Protein AF-A0A7W0FXS0-F1 (afdb_monomer)

Structure (mmCIF, N/CA/C/O backbone):
data_AF-A0A7W0FXS0-F1
#
_entry.id   AF-A0A7W0FXS0-F1
#
loop_
_atom_site.group_PDB
_atom_site.id
_atom_site.type_symbol
_atom_site.label_atom_id
_atom_site.label_alt_id
_atom_site.label_comp_id
_atom_site.label_asym_id
_atom_site.label_entity_id
_atom_site.label_seq_id
_atom_site.pdbx_PDB_ins_code
_atom_site.Cartn_x
_atom_site.Cartn_y
_atom_site.Cartn_z
_atom_site.occupancy
_atom_site.B_iso_or_equiv
_atom_site.auth_seq_id
_atom_site.auth_comp_id
_atom_site.auth_asym_id
_atom_site.auth_atom_id
_atom_site.pdbx_PDB_model_num
ATOM 1 N N . MET A 1 1 ? 12.853 -25.770 -36.220 1.00 36.28 1 MET A N 1
ATOM 2 C CA . MET A 1 1 ? 12.639 -24.362 -36.612 1.00 36.28 1 MET A CA 1
ATOM 3 C C . MET A 1 1 ? 11.980 -23.671 -35.438 1.00 36.28 1 MET A C 1
ATOM 5 O O . MET A 1 1 ? 10.947 -24.150 -34.995 1.00 36.28 1 MET A O 1
ATOM 9 N N . ILE A 1 2 ? 12.615 -22.643 -34.875 1.00 35.53 2 ILE A N 1
ATOM 10 C CA . ILE A 1 2 ? 12.006 -21.820 -33.825 1.00 35.53 2 ILE A CA 1
ATOM 11 C C . ILE A 1 2 ? 10.970 -20.951 -34.541 1.00 35.53 2 ILE A C 1
ATOM 13 O O . ILE A 1 2 ? 11.347 -20.093 -35.333 1.00 35.53 2 ILE A O 1
ATOM 17 N N . THR A 1 3 ? 9.682 -21.226 -34.352 1.00 53.56 3 THR A N 1
ATOM 18 C CA . THR A 1 3 ? 8.613 -20.339 -34.828 1.00 53.56 3 THR A CA 1
ATOM 19 C C . THR A 1 3 ? 8.740 -19.016 -34.085 1.00 53.56 3 THR A C 1
ATOM 21 O O . THR A 1 3 ? 8.735 -19.018 -32.853 1.00 53.56 3 THR A O 1
ATOM 24 N N . SER A 1 4 ? 8.900 -17.907 -34.811 1.00 59.66 4 SER A N 1
ATOM 25 C CA . SER A 1 4 ? 8.996 -16.582 -34.189 1.00 59.66 4 SER A CA 1
ATOM 26 C C . SER A 1 4 ? 7.765 -16.312 -33.322 1.00 59.66 4 SER A C 1
ATOM 28 O O . SER A 1 4 ? 6.637 -16.534 -33.757 1.00 59.66 4 SER A O 1
ATOM 30 N N . THR A 1 5 ? 7.977 -15.826 -32.099 1.00 75.12 5 THR A N 1
ATOM 31 C CA . THR A 1 5 ? 6.914 -15.493 -31.136 1.00 75.12 5 THR A CA 1
ATOM 32 C C . THR A 1 5 ? 6.602 -13.998 -31.087 1.00 75.12 5 THR A C 1
ATOM 34 O O . THR A 1 5 ? 5.841 -13.567 -30.221 1.00 75.12 5 THR A O 1
ATOM 37 N N . GLN A 1 6 ? 7.179 -13.205 -31.998 1.00 87.38 6 GLN A N 1
ATOM 38 C CA . GLN A 1 6 ? 6.963 -11.763 -32.073 1.00 87.38 6 GLN A CA 1
ATOM 39 C C . GLN A 1 6 ? 7.034 -11.221 -33.506 1.00 87.38 6 GLN A C 1
ATOM 41 O O . GLN A 1 6 ? 7.733 -11.775 -34.356 1.00 87.38 6 GLN A O 1
ATOM 46 N N . PHE A 1 7 ? 6.330 -10.116 -33.751 1.00 94.06 7 PHE A N 1
ATOM 47 C CA . PHE A 1 7 ? 6.439 -9.285 -34.954 1.00 94.06 7 PHE A CA 1
ATOM 48 C C . PHE A 1 7 ? 5.925 -7.872 -34.662 1.00 94.06 7 PHE A C 1
ATOM 50 O O . PHE A 1 7 ? 5.322 -7.627 -33.618 1.00 94.06 7 PHE A O 1
ATOM 57 N N . TYR A 1 8 ? 6.152 -6.933 -35.574 1.00 95.56 8 TYR A N 1
ATOM 58 C CA . TYR A 1 8 ? 5.750 -5.541 -35.406 1.00 95.56 8 TYR A CA 1
ATOM 59 C C . TYR A 1 8 ? 4.684 -5.144 -36.422 1.00 95.56 8 TYR A C 1
ATOM 61 O O . TYR A 1 8 ? 4.646 -5.654 -37.536 1.00 95.56 8 TYR A O 1
ATOM 69 N N . PHE A 1 9 ? 3.827 -4.204 -36.049 1.00 96.75 9 PHE A N 1
ATOM 70 C CA . PHE A 1 9 ? 2.765 -3.647 -36.869 1.00 96.75 9 PHE A CA 1
ATOM 71 C C . PHE A 1 9 ? 2.770 -2.126 -36.754 1.00 96.75 9 PHE A C 1
ATOM 73 O O . PHE A 1 9 ? 2.956 -1.578 -35.671 1.00 96.75 9 PHE A O 1
ATOM 80 N N . MET A 1 10 ? 2.503 -1.435 -37.853 1.00 95.69 10 MET A N 1
ATOM 81 C CA . MET A 1 10 ? 2.296 0.002 -37.871 1.00 95.69 10 MET A CA 1
ATOM 82 C C . MET A 1 10 ? 1.158 0.351 -38.827 1.00 95.69 10 MET A C 1
ATOM 84 O O . MET A 1 10 ? 1.152 -0.035 -39.999 1.00 95.69 10 MET A O 1
ATOM 88 N N . ARG A 1 11 ? 0.199 1.138 -38.341 1.00 95.12 11 ARG A N 1
ATOM 89 C CA . ARG A 1 11 ? -0.821 1.740 -39.201 1.00 95.12 11 ARG A CA 1
ATOM 90 C C . ARG A 1 11 ? -0.200 2.882 -40.007 1.00 95.12 11 ARG A C 1
ATOM 92 O O . ARG A 1 11 ? 0.583 3.657 -39.464 1.00 95.12 11 ARG A O 1
ATOM 99 N N . HIS A 1 12 ? -0.578 3.027 -41.275 1.00 96.56 12 HIS A N 1
ATOM 100 C CA . HIS A 1 12 ? -0.152 4.159 -42.110 1.00 96.56 12 HIS A CA 1
ATOM 101 C C . HIS A 1 12 ? -0.458 5.536 -41.478 1.00 96.56 12 HIS A C 1
ATOM 103 O O . HIS A 1 12 ? -1.319 5.650 -40.605 1.00 96.56 12 HIS A O 1
ATOM 109 N N . GLY A 1 13 ? 0.203 6.596 -41.951 1.00 92.62 13 GLY A N 1
ATOM 110 C CA . GLY A 1 13 ? -0.056 7.989 -41.554 1.00 92.62 13 GLY A CA 1
ATOM 111 C C . GLY A 1 13 ? -1.433 8.507 -41.991 1.00 92.62 13 GLY A C 1
ATOM 112 O O . GLY A 1 13 ? -2.102 7.891 -42.816 1.00 92.62 13 GLY A O 1
ATOM 113 N N . VAL A 1 14 ? -1.876 9.655 -41.477 1.00 93.00 14 VAL A N 1
ATOM 114 C CA . VAL A 1 14 ? -3.147 10.278 -41.902 1.00 93.00 14 VAL A CA 1
ATOM 115 C C . VAL A 1 14 ? -3.170 10.519 -43.422 1.00 93.00 14 VAL A C 1
ATOM 117 O O . VAL A 1 14 ? -2.288 11.191 -43.963 1.00 93.00 14 VAL A O 1
ATOM 120 N N . ALA A 1 15 ? -4.201 10.009 -44.098 1.00 95.12 15 ALA A N 1
ATOM 121 C CA . ALA A 1 15 ? -4.379 10.080 -45.548 1.00 95.12 15 ALA A CA 1
ATOM 122 C C . ALA A 1 15 ? -5.535 11.006 -45.955 1.00 95.12 15 ALA A C 1
ATOM 124 O O . ALA A 1 15 ? -6.344 11.390 -45.112 1.00 95.12 15 ALA A O 1
ATOM 125 N N . THR A 1 16 ? -5.586 11.377 -47.235 1.00 92.06 16 THR A N 1
ATOM 126 C CA . THR A 1 16 ? -6.646 12.220 -47.822 1.00 92.06 16 THR A CA 1
ATOM 127 C C . THR A 1 16 ? -8.012 11.538 -47.829 1.00 92.06 16 THR A C 1
ATOM 129 O O . THR A 1 16 ? -9.034 12.219 -47.788 1.00 92.06 16 THR A O 1
ATOM 132 N N . GLY A 1 17 ? -8.023 10.206 -47.821 1.00 89.25 17 GLY A N 1
ATOM 133 C CA . GLY A 1 17 ? -9.219 9.376 -47.793 1.00 89.25 17 GLY A CA 1
ATOM 134 C C . GLY A 1 17 ? -8.883 7.896 -47.582 1.00 89.25 17 GLY A C 1
ATOM 135 O O . GLY A 1 17 ? -7.822 7.554 -47.045 1.00 89.25 17 GLY A O 1
ATOM 136 N N . ASN A 1 18 ? -9.811 7.017 -47.970 1.00 85.00 18 ASN A N 1
ATOM 137 C CA . ASN A 1 18 ? -9.710 5.569 -47.776 1.00 85.00 18 ASN A CA 1
ATOM 138 C C . ASN A 1 18 ? -9.523 4.768 -49.077 1.00 85.00 18 ASN A C 1
ATOM 140 O O . ASN A 1 18 ? -9.251 3.566 -48.986 1.00 85.00 18 ASN A O 1
ATOM 144 N N . GLU A 1 19 ? -9.597 5.403 -50.248 1.00 92.19 19 GLU A N 1
ATOM 145 C CA . GLU A 1 19 ? -9.435 4.752 -51.552 1.00 92.19 19 GLU A CA 1
ATOM 146 C C . GLU A 1 19 ? -8.006 4.218 -51.738 1.00 92.19 19 GLU A C 1
ATOM 148 O O . GLU A 1 19 ? -7.064 4.748 -51.137 1.00 92.19 19 GLU A O 1
ATOM 153 N N . PRO A 1 20 ? -7.782 3.177 -52.561 1.00 93.88 20 PRO A N 1
ATOM 154 C CA . PRO A 1 20 ? -6.448 2.603 -52.774 1.00 93.88 20 PRO A CA 1
ATOM 155 C C . PRO A 1 20 ? -5.390 3.629 -53.208 1.00 93.88 20 PRO A C 1
ATOM 157 O O . PRO A 1 20 ? -4.214 3.504 -52.852 1.00 93.88 20 PRO A O 1
ATOM 160 N N . THR A 1 21 ? -5.821 4.651 -53.952 1.00 96.00 21 THR A N 1
ATOM 161 C CA . THR A 1 21 ? -4.982 5.723 -54.500 1.00 96.00 21 THR A CA 1
ATOM 162 C C . THR A 1 21 ? -4.829 6.929 -53.575 1.00 96.00 21 THR A C 1
ATOM 164 O O . THR A 1 21 ? -4.086 7.846 -53.912 1.00 96.00 21 THR A O 1
ATOM 167 N N . ASP A 1 22 ? -5.517 6.963 -52.431 1.00 96.06 22 ASP A N 1
ATOM 168 C CA . ASP A 1 22 ? -5.409 8.090 -51.507 1.00 96.06 22 ASP A CA 1
ATOM 169 C C . ASP A 1 22 ? -4.019 8.161 -50.873 1.00 96.06 22 ASP A C 1
ATOM 171 O O . ASP A 1 22 ? -3.484 7.180 -50.336 1.00 96.06 22 ASP A O 1
ATOM 175 N N . GLU A 1 23 ? -3.448 9.360 -50.918 1.00 97.62 23 GLU A N 1
ATOM 176 C CA . GLU A 1 23 ? -2.105 9.643 -50.437 1.00 97.62 23 GLU A CA 1
ATOM 177 C C . GLU A 1 23 ? -2.090 10.063 -48.967 1.00 97.62 23 GLU A C 1
ATOM 179 O O . GLU A 1 23 ? -3.098 10.458 -48.378 1.00 97.62 23 GLU A O 1
ATOM 184 N N . LEU A 1 24 ? -0.901 10.046 -48.368 1.00 96.75 24 LEU A N 1
ATOM 185 C CA . LEU A 1 24 ? -0.658 10.715 -47.100 1.00 96.75 24 LEU A CA 1
ATOM 186 C C . LEU A 1 24 ? -0.825 12.231 -47.236 1.00 96.75 24 LEU A C 1
ATOM 188 O O . LEU A 1 24 ? -0.209 12.877 -48.088 1.00 96.75 24 LEU A O 1
ATOM 192 N N . THR A 1 25 ? -1.567 12.805 -46.292 1.00 96.50 25 THR A N 1
ATOM 193 C CA . THR A 1 25 ? -1.553 14.249 -46.027 1.00 96.50 25 THR A CA 1
ATOM 194 C C . THR A 1 25 ? -0.169 14.694 -45.546 1.00 96.50 25 THR A C 1
ATOM 196 O O . THR A 1 25 ? 0.651 13.876 -45.121 1.00 96.50 25 THR A O 1
ATOM 199 N N . GLU A 1 26 ? 0.086 16.002 -45.509 1.00 91.25 26 GLU A N 1
ATOM 200 C CA . GLU A 1 26 ? 1.303 16.551 -44.893 1.00 91.25 26 GLU A CA 1
ATOM 201 C C . GLU A 1 26 ? 1.471 16.097 -43.430 1.00 91.25 26 GLU A C 1
ATOM 203 O O . GLU A 1 26 ? 2.566 15.707 -43.009 1.00 91.25 26 GLU A O 1
ATOM 208 N N . LYS A 1 27 ? 0.360 16.029 -42.681 1.00 85.94 27 LYS A N 1
ATOM 209 C CA . LYS A 1 27 ? 0.329 15.466 -41.325 1.00 85.94 27 LYS A CA 1
ATOM 210 C C . LYS A 1 27 ? 0.753 13.997 -41.320 1.00 85.94 27 LYS A C 1
ATOM 212 O O . LYS A 1 27 ? 1.573 13.613 -40.493 1.00 85.94 27 LYS A O 1
ATOM 217 N N . GLY A 1 28 ? 0.247 13.184 -42.248 1.00 89.31 28 GLY A N 1
ATOM 218 C CA . GLY A 1 28 ? 0.610 11.769 -42.370 1.00 89.31 28 GLY A CA 1
ATOM 219 C C . GLY A 1 28 ? 2.082 11.542 -42.715 1.00 89.31 28 GLY A C 1
ATOM 220 O O . GLY A 1 28 ? 2.732 10.676 -42.130 1.00 89.31 28 GLY A O 1
ATOM 221 N N . ARG A 1 29 ? 2.643 12.361 -43.612 1.00 94.88 29 ARG A N 1
ATOM 222 C CA . ARG A 1 29 ? 4.073 12.321 -43.962 1.00 94.88 29 ARG A CA 1
ATOM 223 C C . ARG A 1 29 ? 4.954 12.737 -42.784 1.00 94.88 29 ARG A C 1
ATOM 225 O O . ARG A 1 29 ? 5.981 12.103 -42.539 1.00 94.88 29 ARG A O 1
ATOM 232 N N . SER A 1 30 ? 4.530 13.748 -42.025 1.00 80.75 30 SER A N 1
ATOM 233 C CA . SER A 1 30 ? 5.197 14.173 -40.788 1.00 80.75 30 SER A CA 1
ATOM 234 C C . SER A 1 30 ? 5.152 13.083 -39.716 1.00 80.75 30 SER A C 1
ATOM 236 O O . SER A 1 30 ? 6.182 12.754 -39.137 1.00 80.75 30 SER A O 1
ATOM 238 N N . GLN A 1 31 ? 3.994 12.445 -39.510 1.00 87.12 31 GLN A N 1
ATOM 239 C CA . GLN A 1 31 ? 3.843 11.307 -38.595 1.00 87.12 31 GLN A CA 1
ATOM 240 C C . GLN A 1 31 ? 4.818 10.170 -38.930 1.00 87.12 31 GLN A C 1
ATOM 242 O O . GLN A 1 31 ? 5.521 9.686 -38.048 1.00 87.12 31 GLN A O 1
ATOM 247 N N . ALA A 1 32 ? 4.904 9.775 -40.205 1.00 89.75 32 ALA A N 1
ATOM 248 C CA . ALA A 1 32 ? 5.846 8.748 -40.650 1.00 89.75 32 ALA A CA 1
ATOM 249 C C . ALA A 1 32 ? 7.310 9.197 -40.466 1.00 89.75 32 ALA A C 1
ATOM 251 O O . ALA A 1 32 ? 8.145 8.441 -39.978 1.00 89.75 32 ALA A O 1
ATOM 252 N N . SER A 1 33 ? 7.633 10.450 -40.791 1.00 87.25 33 SER A N 1
ATOM 253 C CA . SER A 1 33 ? 9.002 10.970 -40.661 1.00 87.25 33 SER A CA 1
ATOM 254 C C . SER A 1 33 ? 9.475 11.009 -39.205 1.00 87.25 33 SER A C 1
ATOM 256 O O . SER A 1 33 ? 10.621 10.662 -38.926 1.00 87.25 33 SER A O 1
ATOM 258 N N . ASN A 1 34 ? 8.587 11.365 -38.273 1.00 81.44 34 ASN A N 1
ATOM 259 C CA . ASN A 1 34 ? 8.905 11.470 -36.848 1.00 81.44 34 ASN A CA 1
ATOM 260 C C . ASN A 1 34 ? 9.282 10.123 -36.224 1.00 81.44 34 ASN A C 1
ATOM 262 O O . ASN A 1 34 ? 10.124 10.078 -35.330 1.00 81.44 34 ASN A O 1
ATOM 266 N N . VAL A 1 35 ? 8.695 9.025 -36.708 1.00 79.56 35 VAL A N 1
ATOM 267 C CA . VAL A 1 35 ? 8.985 7.679 -36.192 1.00 79.56 35 VAL A CA 1
ATOM 268 C C . VAL A 1 35 ? 10.053 6.943 -36.995 1.00 79.56 35 VAL A C 1
ATOM 270 O O . VAL A 1 35 ? 10.617 5.984 -36.487 1.00 79.56 35 VAL A O 1
ATOM 273 N N . SER A 1 36 ? 10.382 7.403 -38.207 1.00 83.50 36 SER A N 1
ATOM 274 C CA . SER A 1 36 ? 11.361 6.784 -39.122 1.00 83.50 36 SER A CA 1
ATOM 275 C C . SER A 1 36 ? 12.670 6.431 -38.423 1.00 83.50 36 SER A C 1
ATOM 277 O O . SER A 1 36 ? 13.101 5.284 -38.381 1.00 83.50 36 SER A O 1
ATOM 279 N N . LYS A 1 37 ? 13.225 7.422 -37.735 1.00 74.94 37 LYS A N 1
ATOM 280 C CA . LYS A 1 37 ? 14.492 7.333 -37.025 1.00 74.94 37 LYS A CA 1
ATOM 281 C C . LYS A 1 37 ? 14.434 6.260 -35.912 1.00 74.94 37 LYS A C 1
ATOM 283 O O . LYS A 1 37 ? 15.420 5.570 -35.655 1.00 74.94 37 LYS A O 1
ATOM 288 N N . PHE A 1 38 ? 13.289 6.102 -35.245 1.00 76.50 38 PHE A N 1
ATOM 289 C CA . PHE A 1 38 ? 13.072 5.062 -34.233 1.00 76.50 38 PHE A CA 1
ATOM 290 C C . PHE A 1 38 ? 12.878 3.685 -34.866 1.00 76.50 38 PHE A C 1
ATOM 292 O O . PHE A 1 38 ? 13.504 2.723 -34.433 1.00 76.50 38 PHE A O 1
ATOM 299 N N . VAL A 1 39 ? 12.072 3.600 -35.924 1.00 81.12 39 VAL A N 1
ATOM 300 C CA . VAL A 1 39 ? 11.863 2.384 -36.723 1.00 81.12 39 VAL A CA 1
ATOM 301 C C . VAL A 1 39 ? 13.199 1.850 -37.254 1.00 81.12 39 VAL A C 1
ATOM 303 O O . VAL A 1 39 ? 13.432 0.646 -37.199 1.00 81.12 39 VAL A O 1
ATOM 306 N N . HIS A 1 40 ? 14.113 2.726 -37.684 1.00 84.06 40 HIS A N 1
ATOM 307 C CA . HIS A 1 40 ? 15.462 2.349 -38.119 1.00 84.06 40 HIS A CA 1
ATOM 308 C C . HIS A 1 40 ? 16.253 1.589 -37.051 1.00 84.06 40 HIS A C 1
ATOM 310 O O . HIS A 1 40 ? 17.037 0.717 -37.404 1.00 84.06 40 HIS A O 1
ATOM 316 N N . SER A 1 41 ? 16.034 1.853 -35.758 1.00 81.31 41 SER A N 1
ATOM 317 C CA . SER A 1 41 ? 16.769 1.164 -34.684 1.00 81.31 41 SER A CA 1
ATOM 318 C C . SER A 1 41 ? 16.482 -0.342 -34.596 1.00 81.31 41 SER A C 1
ATOM 320 O O . SER A 1 41 ? 17.288 -1.080 -34.031 1.00 81.31 41 SER A O 1
ATOM 322 N N . PHE A 1 42 ? 15.372 -0.812 -35.176 1.00 79.69 42 PHE A N 1
ATOM 323 C CA . PHE A 1 42 ? 14.970 -2.219 -35.129 1.00 79.69 42 PHE A CA 1
ATOM 324 C C . PHE A 1 42 ? 15.622 -3.076 -36.218 1.00 79.69 42 PHE A C 1
ATOM 326 O O . PHE A 1 42 ? 15.599 -4.295 -36.084 1.00 79.69 42 PHE A O 1
ATOM 333 N N . ASN A 1 43 ? 16.199 -2.466 -37.265 1.00 87.31 43 ASN A N 1
ATOM 334 C CA . ASN A 1 43 ? 16.833 -3.163 -38.393 1.00 87.31 43 ASN A CA 1
ATOM 335 C C . ASN A 1 43 ? 15.963 -4.314 -38.950 1.00 87.31 43 ASN A C 1
ATOM 337 O O . ASN A 1 43 ? 16.364 -5.476 -38.929 1.00 87.31 43 ASN A O 1
ATOM 341 N N . PHE A 1 44 ? 14.738 -4.001 -39.392 1.00 91.69 44 PHE A N 1
ATOM 342 C CA . PHE A 1 44 ? 13.793 -4.997 -39.915 1.00 91.69 44 PHE A CA 1
ATOM 343 C C . PHE A 1 44 ? 14.358 -5.761 -41.117 1.00 91.69 44 PHE A C 1
ATOM 345 O O . PHE A 1 44 ? 14.753 -5.157 -42.108 1.00 91.69 44 PHE A O 1
ATOM 352 N N . GLU A 1 45 ? 14.331 -7.092 -41.044 1.00 94.50 45 GLU A N 1
ATOM 353 C CA . GLU A 1 45 ? 14.812 -7.986 -42.105 1.00 94.50 45 GLU A CA 1
ATOM 354 C C . GLU A 1 45 ? 13.729 -8.234 -43.161 1.00 94.50 45 GLU A C 1
ATOM 356 O O . GLU A 1 45 ? 14.028 -8.294 -44.353 1.00 94.50 45 GLU A O 1
ATOM 361 N N . THR A 1 46 ? 12.460 -8.330 -42.745 1.00 97.38 46 THR A N 1
ATOM 362 C CA . THR A 1 46 ? 11.313 -8.496 -43.655 1.00 97.38 46 THR A CA 1
ATOM 363 C C . THR A 1 46 ? 10.216 -7.489 -43.336 1.00 97.38 46 THR A C 1
ATOM 365 O O . THR A 1 46 ? 9.893 -7.246 -42.172 1.00 97.38 46 THR A O 1
ATOM 368 N N . VAL A 1 47 ? 9.599 -6.921 -44.371 1.00 98.25 47 VAL A N 1
ATOM 369 C CA . VAL A 1 47 ? 8.526 -5.935 -44.238 1.00 98.25 47 VAL A CA 1
ATOM 370 C C . VAL A 1 47 ? 7.349 -6.332 -45.113 1.00 98.25 47 VAL A C 1
ATOM 372 O O . VAL A 1 47 ? 7.439 -6.281 -46.338 1.00 98.25 47 VAL A O 1
ATOM 375 N N . PHE A 1 48 ? 6.232 -6.679 -44.480 1.00 98.62 48 PHE A N 1
ATOM 376 C CA . PHE A 1 48 ? 4.957 -6.905 -45.149 1.00 98.62 48 PHE A CA 1
ATOM 377 C C . PHE A 1 48 ? 4.182 -5.592 -45.252 1.00 98.62 48 PHE A C 1
ATOM 379 O O . PHE A 1 48 ? 4.121 -4.822 -44.292 1.00 98.62 48 PHE A O 1
ATOM 386 N N . SER A 1 49 ? 3.568 -5.302 -46.397 1.00 98.50 49 SER A N 1
ATOM 387 C CA . SER A 1 49 ? 2.802 -4.060 -46.553 1.00 98.50 49 SER A CA 1
ATOM 388 C C . SER A 1 49 ? 1.581 -4.194 -47.455 1.00 98.50 49 SER A C 1
ATOM 390 O O . SER A 1 49 ? 1.576 -4.968 -48.410 1.00 98.50 49 SER A O 1
ATOM 392 N N . SER A 1 50 ? 0.548 -3.408 -47.148 1.00 98.31 50 SER A N 1
ATOM 393 C CA . SER A 1 50 ? -0.617 -3.229 -48.024 1.00 98.31 50 SER A CA 1
ATOM 394 C C . SER A 1 50 ? -0.223 -2.500 -49.313 1.00 98.31 50 SER A C 1
ATOM 396 O O . SER A 1 50 ? 0.542 -1.537 -49.227 1.00 98.31 50 SER A O 1
ATOM 398 N N . PRO A 1 51 ? -0.768 -2.862 -50.490 1.00 97.75 51 PRO A N 1
ATOM 399 C CA . PRO A 1 51 ? -0.471 -2.190 -51.758 1.00 97.75 51 PRO A CA 1
ATOM 400 C C . PRO A 1 51 ? -1.002 -0.750 -51.839 1.00 97.75 51 PRO A C 1
ATOM 402 O O . PRO A 1 51 ? -0.627 -0.016 -52.749 1.00 97.75 51 PRO A O 1
ATOM 405 N N . TYR A 1 52 ? -1.871 -0.320 -50.918 1.00 98.00 52 TYR A N 1
ATOM 406 C CA . TYR A 1 52 ? -2.469 1.016 -50.961 1.00 98.00 52 TYR A CA 1
ATOM 407 C C . TYR A 1 52 ? -1.417 2.119 -50.790 1.00 98.00 52 TYR A C 1
ATOM 409 O O . TYR A 1 52 ? -0.518 2.015 -49.947 1.00 98.00 52 TYR A O 1
ATOM 417 N N . ILE A 1 53 ? -1.575 3.219 -51.537 1.00 97.69 53 ILE A N 1
ATOM 418 C CA . ILE A 1 53 ? -0.550 4.269 -51.662 1.00 97.69 53 ILE A CA 1
ATOM 419 C C . ILE A 1 53 ? -0.136 4.823 -50.297 1.00 97.69 53 ILE A C 1
ATOM 421 O O . ILE A 1 53 ? 1.053 4.900 -50.002 1.00 97.69 53 ILE A O 1
ATOM 425 N N . ARG A 1 54 ? -1.084 5.139 -49.411 1.00 97.88 54 ARG A N 1
ATOM 426 C CA . ARG A 1 54 ? -0.784 5.618 -48.049 1.00 97.88 54 ARG A CA 1
ATOM 427 C C . ARG A 1 54 ? 0.067 4.663 -47.200 1.00 97.88 54 ARG A C 1
ATOM 429 O O . ARG A 1 54 ? 0.891 5.127 -46.408 1.00 97.88 54 ARG A O 1
ATOM 436 N N . ALA A 1 55 ? -0.107 3.347 -47.346 1.00 98.00 55 ALA A N 1
ATOM 437 C CA . ALA A 1 55 ? 0.694 2.355 -46.628 1.00 98.00 55 ALA A CA 1
ATOM 438 C C . ALA A 1 55 ? 2.110 2.276 -47.211 1.00 98.00 55 ALA A C 1
ATOM 440 O O . ALA A 1 55 ? 3.078 2.330 -46.451 1.00 98.00 55 ALA A O 1
ATOM 441 N N . GLN A 1 56 ? 2.228 2.271 -48.544 1.00 98.50 56 GLN A N 1
ATOM 442 C CA . GLN A 1 56 ? 3.516 2.317 -49.241 1.00 98.50 56 GLN A CA 1
ATOM 443 C C . GLN A 1 56 ? 4.292 3.600 -48.915 1.00 98.50 56 GLN A C 1
ATOM 445 O O . GLN A 1 56 ? 5.424 3.530 -48.453 1.00 98.50 56 GLN A O 1
ATOM 450 N N . GLN A 1 57 ? 3.656 4.770 -49.006 1.00 98.12 57 GLN A N 1
ATOM 451 C CA . GLN A 1 57 ? 4.276 6.050 -48.657 1.00 98.12 57 GLN A CA 1
ATOM 452 C C . GLN A 1 57 ? 4.726 6.098 -47.191 1.00 98.12 57 GLN A C 1
ATOM 454 O O . GLN A 1 57 ? 5.787 6.644 -46.897 1.00 98.12 57 GLN A O 1
ATOM 459 N N . SER A 1 58 ? 3.952 5.519 -46.264 1.00 97.81 58 SER A N 1
ATOM 460 C CA . SER A 1 58 ? 4.363 5.441 -44.855 1.00 97.81 58 SER A CA 1
ATOM 461 C C . SER A 1 58 ? 5.614 4.580 -44.712 1.00 97.81 58 SER A C 1
ATOM 463 O O . SER A 1 58 ? 6.601 5.051 -44.152 1.00 97.81 58 SER A O 1
ATOM 465 N N . LYS A 1 59 ? 5.589 3.361 -45.272 1.00 98.06 59 LYS A N 1
ATOM 466 C CA . LYS A 1 59 ? 6.701 2.399 -45.294 1.00 98.06 59 LYS A CA 1
ATOM 467 C C . LYS A 1 59 ? 7.976 3.013 -45.881 1.00 98.06 59 LYS A C 1
ATOM 469 O O . LYS A 1 59 ? 9.035 2.934 -45.266 1.00 98.06 59 LYS A O 1
ATOM 474 N N . ASP A 1 60 ? 7.872 3.679 -47.025 1.00 97.38 60 ASP A N 1
ATOM 475 C CA . ASP A 1 60 ? 9.018 4.269 -47.721 1.00 97.38 60 ASP A CA 1
ATOM 476 C C . ASP A 1 60 ? 9.650 5.419 -46.925 1.00 97.38 60 ASP A C 1
ATOM 478 O O . ASP A 1 60 ? 10.865 5.619 -46.963 1.00 97.38 60 ASP A O 1
ATOM 482 N N . ILE A 1 61 ? 8.845 6.174 -46.169 1.00 96.38 61 ILE A N 1
ATOM 483 C CA . ILE A 1 61 ? 9.344 7.215 -45.264 1.00 96.38 61 ILE A CA 1
ATOM 484 C C . ILE A 1 61 ? 10.024 6.587 -44.039 1.00 96.38 61 ILE A C 1
ATOM 486 O O . ILE A 1 61 ? 11.131 6.998 -43.675 1.00 96.38 61 ILE A O 1
ATOM 490 N N . ILE A 1 62 ? 9.394 5.599 -43.393 1.00 95.00 62 ILE A N 1
ATOM 491 C CA . ILE A 1 62 ? 9.918 5.029 -42.142 1.00 95.00 62 ILE A CA 1
ATOM 492 C C . ILE A 1 62 ? 11.139 4.129 -42.332 1.00 95.00 62 ILE A C 1
ATOM 494 O O . ILE A 1 62 ? 11.937 4.001 -41.415 1.00 95.00 62 ILE A O 1
ATOM 498 N N . LEU A 1 63 ? 11.314 3.538 -43.513 1.00 95.06 63 LEU A N 1
ATOM 499 C CA . LEU A 1 63 ? 12.413 2.618 -43.819 1.00 95.06 63 LEU A CA 1
ATOM 500 C C . LEU A 1 63 ? 13.366 3.177 -44.876 1.00 95.06 63 LEU A C 1
ATOM 502 O O . LEU A 1 63 ? 14.129 2.437 -45.499 1.00 95.06 63 LEU A O 1
ATOM 506 N N . ARG A 1 64 ? 13.343 4.498 -45.083 1.00 92.62 64 ARG A N 1
ATOM 507 C CA . ARG A 1 64 ? 14.246 5.169 -46.018 1.00 92.62 64 ARG A CA 1
ATOM 508 C C . ARG A 1 64 ? 15.696 4.782 -45.717 1.00 92.62 64 ARG A C 1
ATOM 510 O O . ARG A 1 64 ? 16.137 4.901 -44.577 1.00 92.62 64 ARG A O 1
ATOM 517 N N . ASN A 1 65 ? 16.430 4.368 -46.748 1.00 88.69 65 ASN A N 1
ATOM 518 C CA . ASN A 1 65 ? 17.836 3.949 -46.676 1.00 88.69 65 ASN A CA 1
ATOM 519 C C . ASN A 1 65 ? 18.112 2.707 -45.801 1.00 88.69 65 ASN A C 1
ATOM 521 O O . ASN A 1 65 ? 19.246 2.521 -45.367 1.00 88.69 65 ASN A O 1
ATOM 525 N N . GLN A 1 66 ? 17.111 1.862 -45.537 1.00 87.06 66 GLN A N 1
ATOM 526 C CA . GLN A 1 66 ? 17.307 0.540 -44.935 1.00 87.06 66 GLN A CA 1
ATOM 527 C C . GLN A 1 66 ? 17.257 -0.551 -46.003 1.00 87.06 66 GLN A C 1
ATOM 529 O O . GLN A 1 66 ? 16.499 -0.444 -46.967 1.00 87.06 66 GLN A O 1
ATOM 534 N N . ASN A 1 67 ? 18.017 -1.622 -45.793 1.00 92.31 67 ASN A N 1
ATOM 535 C CA . ASN A 1 67 ? 17.901 -2.842 -46.584 1.00 92.31 67 ASN A CA 1
ATOM 536 C C . ASN A 1 67 ? 16.957 -3.803 -45.866 1.00 92.31 67 ASN A C 1
ATOM 538 O O . ASN A 1 67 ? 17.193 -4.132 -44.710 1.00 92.31 67 ASN A O 1
ATOM 542 N N . TYR A 1 68 ? 15.909 -4.243 -46.553 1.00 95.12 68 TYR A N 1
ATOM 543 C CA . TYR A 1 68 ? 14.940 -5.205 -46.038 1.00 95.12 68 TYR A CA 1
ATOM 544 C C . TYR A 1 68 ? 14.294 -5.966 -47.197 1.00 95.12 68 TYR A C 1
ATOM 546 O O . TYR A 1 68 ? 14.211 -5.467 -48.323 1.00 95.12 68 TYR A O 1
ATOM 554 N N . GLN A 1 69 ? 13.807 -7.173 -46.926 1.00 97.31 69 GLN A N 1
ATOM 555 C CA . GLN A 1 69 ? 12.969 -7.923 -47.853 1.00 97.31 69 GLN A CA 1
ATOM 556 C C . GLN A 1 69 ? 11.562 -7.308 -47.868 1.00 97.31 69 GLN A C 1
ATOM 558 O O . GLN A 1 69 ? 10.865 -7.308 -46.856 1.00 97.31 69 GLN A O 1
ATOM 563 N N . ASN A 1 70 ? 11.152 -6.746 -49.007 1.00 97.25 70 ASN A N 1
ATOM 564 C CA . ASN A 1 70 ? 9.866 -6.062 -49.158 1.00 97.25 70 ASN A CA 1
ATOM 565 C C . ASN A 1 70 ? 8.799 -7.003 -49.739 1.00 97.25 70 ASN A C 1
ATOM 567 O O . ASN A 1 70 ? 8.877 -7.382 -50.905 1.00 97.25 70 ASN A O 1
ATOM 571 N N . GLU A 1 71 ? 7.775 -7.307 -48.947 1.00 97.94 71 GLU A N 1
ATOM 572 C CA . GLU A 1 71 ? 6.678 -8.217 -49.279 1.00 97.94 71 GLU A CA 1
ATOM 573 C C . GLU A 1 71 ? 5.355 -7.438 -49.359 1.00 97.94 71 GLU A C 1
ATOM 575 O O . GLU A 1 71 ? 4.713 -7.136 -48.352 1.00 97.94 71 GLU A O 1
ATOM 580 N N . VAL A 1 72 ? 4.914 -7.077 -50.564 1.00 98.06 72 VAL A N 1
ATOM 581 C CA . VAL A 1 72 ? 3.600 -6.434 -50.749 1.00 98.06 72 VAL A CA 1
ATOM 582 C C . VAL A 1 72 ? 2.524 -7.521 -50.834 1.00 98.06 72 VAL A C 1
ATOM 584 O O . VAL A 1 72 ? 2.713 -8.518 -51.534 1.00 98.06 72 VAL A O 1
ATOM 587 N N . ARG A 1 73 ? 1.420 -7.369 -50.091 1.00 97.75 73 ARG A N 1
ATOM 588 C CA . ARG A 1 73 ? 0.333 -8.363 -50.007 1.00 97.75 73 ARG A CA 1
ATOM 589 C C . ARG A 1 73 ? -1.036 -7.712 -50.161 1.00 97.75 73 ARG A C 1
ATOM 591 O O . ARG A 1 73 ? -1.412 -6.866 -49.349 1.00 97.75 73 ARG A O 1
ATOM 598 N N . ASP A 1 74 ? -1.806 -8.173 -51.145 1.00 96.94 74 ASP A N 1
ATOM 599 C CA . ASP A 1 74 ? -3.203 -7.759 -51.345 1.00 96.94 74 ASP A CA 1
ATOM 600 C C . ASP A 1 74 ? -4.099 -8.130 -50.156 1.00 96.94 74 ASP A C 1
ATOM 602 O O . ASP A 1 74 ? -5.038 -7.414 -49.821 1.00 96.94 74 ASP A O 1
ATOM 606 N N . ASP A 1 75 ? -3.744 -9.191 -49.437 1.00 96.94 75 ASP A N 1
ATOM 607 C CA . ASP A 1 75 ? -4.446 -9.644 -48.235 1.00 96.94 75 ASP A CA 1
ATOM 608 C C . ASP A 1 75 ? -4.357 -8.662 -47.052 1.00 96.94 75 ASP A C 1
ATOM 610 O O . ASP A 1 75 ? -5.078 -8.810 -46.066 1.00 96.94 75 ASP A O 1
ATOM 614 N N . LEU A 1 76 ? -3.495 -7.639 -47.138 1.00 97.50 76 LEU A N 1
ATOM 615 C CA . LEU A 1 76 ? -3.369 -6.573 -46.140 1.00 97.50 76 LEU A CA 1
ATOM 616 C C . LEU A 1 76 ? -4.127 -5.289 -46.510 1.00 97.50 76 LEU A C 1
ATOM 618 O O . LEU A 1 76 ? -4.010 -4.305 -45.779 1.00 97.50 76 LEU A O 1
ATOM 622 N N . GLN A 1 77 ? -4.889 -5.263 -47.609 1.00 96.19 77 GLN A N 1
ATOM 623 C CA . GLN A 1 77 ? -5.697 -4.102 -48.005 1.00 96.19 77 GLN A CA 1
ATOM 624 C C . GLN A 1 77 ? -6.728 -3.711 -46.925 1.00 96.19 77 GLN A C 1
ATOM 626 O O . GLN A 1 77 ? -7.120 -4.517 -46.076 1.00 96.19 77 GLN A O 1
ATOM 631 N N . GLU A 1 78 ? -7.167 -2.449 -46.922 1.00 92.56 78 GLU A N 1
ATOM 632 C CA . GLU A 1 78 ? -8.238 -2.010 -46.016 1.00 92.56 78 GLU A CA 1
ATOM 633 C C . GLU A 1 78 ? -9.591 -2.549 -46.492 1.00 92.56 78 GLU A C 1
ATOM 635 O O . GLU A 1 78 ? -9.926 -2.442 -47.672 1.00 92.56 78 GLU A O 1
ATOM 640 N N . ASN A 1 79 ? -10.395 -3.057 -45.557 1.00 93.19 79 ASN A N 1
ATOM 641 C CA . ASN A 1 79 ? -11.787 -3.420 -45.801 1.00 93.19 79 ASN A CA 1
ATOM 642 C C . ASN A 1 79 ? -12.662 -2.735 -44.753 1.00 93.19 79 ASN A C 1
ATOM 644 O O . ASN A 1 79 ? -12.848 -3.231 -43.642 1.00 93.19 79 ASN A O 1
ATOM 648 N N . VAL A 1 80 ? -13.210 -1.576 -45.123 1.00 87.62 80 VAL A N 1
ATOM 649 C CA . VAL A 1 80 ? -13.983 -0.717 -44.215 1.00 87.62 80 VAL A CA 1
ATOM 650 C C . VAL A 1 80 ? -15.216 -1.441 -43.660 1.00 87.62 80 VAL A C 1
ATOM 652 O O . VAL A 1 80 ? -15.528 -1.293 -42.481 1.00 87.62 80 VAL A O 1
ATOM 655 N N . SER A 1 81 ? -15.889 -2.264 -44.472 1.00 89.00 81 SER A N 1
ATOM 656 C CA . SER A 1 81 ? -17.067 -3.027 -44.034 1.00 89.00 81 SER A CA 1
ATOM 657 C C . SER A 1 81 ? -16.701 -4.056 -42.957 1.00 89.00 81 SER A C 1
ATOM 659 O O . SER A 1 81 ? -17.293 -4.073 -41.873 1.00 89.00 81 SER A O 1
ATOM 661 N N . ALA A 1 82 ? -15.659 -4.855 -43.207 1.00 90.44 82 ALA A N 1
ATOM 662 C CA . ALA A 1 82 ? -15.163 -5.836 -42.246 1.00 90.44 82 ALA A CA 1
ATOM 663 C C . ALA A 1 82 ? -14.614 -5.164 -40.974 1.00 90.44 82 ALA A C 1
ATOM 665 O O . ALA A 1 82 ? -14.890 -5.625 -39.866 1.00 90.44 82 ALA A O 1
ATOM 666 N N . ALA A 1 83 ? -13.904 -4.039 -41.111 1.00 87.81 83 ALA A N 1
ATOM 667 C CA . ALA A 1 83 ? -13.399 -3.255 -39.987 1.00 87.81 83 ALA A CA 1
ATOM 668 C C . ALA A 1 83 ? -14.535 -2.757 -39.077 1.00 87.81 83 ALA A C 1
ATOM 670 O O . ALA A 1 83 ? -14.452 -2.895 -37.858 1.00 87.81 83 ALA A O 1
ATOM 671 N N . LEU A 1 84 ? -15.628 -2.239 -39.650 1.00 87.69 84 LEU A N 1
ATOM 672 C CA . LEU A 1 84 ? -16.799 -1.795 -38.885 1.00 87.69 84 LEU A CA 1
ATOM 673 C C . LEU A 1 84 ? -17.474 -2.949 -38.131 1.00 87.69 84 LEU A C 1
ATOM 675 O O . LEU A 1 84 ? -17.885 -2.767 -36.985 1.00 87.69 84 LEU A O 1
ATOM 679 N N . LYS A 1 85 ? -17.567 -4.139 -38.734 1.00 90.69 85 LYS A N 1
ATOM 680 C CA . LYS A 1 85 ? -18.089 -5.342 -38.064 1.00 90.69 85 LYS A CA 1
ATOM 681 C C . LYS A 1 85 ? -17.197 -5.783 -36.904 1.00 90.69 85 LYS A C 1
ATOM 683 O O . LYS A 1 85 ? -17.702 -6.039 -35.816 1.00 90.69 85 LYS A O 1
ATOM 688 N N . LEU A 1 86 ? -15.880 -5.800 -37.102 1.00 90.50 86 LEU A N 1
ATOM 689 C CA . LEU A 1 86 ? -14.914 -6.140 -36.054 1.00 90.50 86 LEU A CA 1
ATOM 690 C C . LEU A 1 86 ? -14.884 -5.108 -34.917 1.00 90.50 86 LEU A C 1
ATOM 692 O O . LEU A 1 86 ? -14.660 -5.479 -33.769 1.00 90.50 86 LEU A O 1
ATOM 696 N N . LEU A 1 87 ? -15.145 -3.830 -35.209 1.00 88.19 87 LEU A N 1
ATOM 697 C CA . LEU A 1 87 ? -15.354 -2.802 -34.186 1.00 88.19 87 LEU A CA 1
ATOM 698 C C . LEU A 1 87 ? -16.645 -3.039 -33.397 1.00 88.19 87 LEU A C 1
ATOM 700 O O . LEU A 1 87 ? -16.622 -2.981 -32.171 1.00 88.19 87 LEU A O 1
ATOM 704 N N . ARG A 1 88 ? -17.758 -3.346 -34.076 1.00 88.06 88 ARG A N 1
ATOM 705 C CA . ARG A 1 88 ? -19.035 -3.664 -33.412 1.00 88.06 88 ARG A CA 1
ATOM 706 C C . ARG A 1 88 ? -18.932 -4.895 -32.523 1.00 88.06 88 ARG A C 1
ATOM 708 O O . ARG A 1 88 ? -19.463 -4.866 -31.422 1.00 88.06 88 ARG A O 1
ATOM 715 N N . LEU A 1 89 ? -18.177 -5.912 -32.938 1.00 86.44 89 LEU A N 1
ATOM 716 C CA . LEU A 1 89 ? -17.933 -7.110 -32.132 1.00 86.44 89 LEU A CA 1
ATOM 717 C C . LEU A 1 89 ? -17.322 -6.796 -30.752 1.00 86.44 89 LEU A C 1
ATOM 719 O O . LEU A 1 89 ? -17.565 -7.526 -29.797 1.00 86.44 89 LEU A O 1
ATOM 723 N N . GLN A 1 90 ? -16.552 -5.708 -30.627 1.00 79.38 90 GLN A N 1
ATOM 724 C CA . GLN A 1 90 ? -15.988 -5.284 -29.336 1.00 79.38 90 GLN A CA 1
ATOM 725 C C . GLN A 1 90 ? -17.047 -4.729 -28.379 1.00 79.38 90 GLN A C 1
ATOM 727 O O . GLN A 1 90 ? -16.837 -4.726 -27.170 1.00 79.38 90 GLN A O 1
ATOM 732 N N . GLN A 1 91 ? -18.161 -4.236 -28.918 1.00 81.56 91 GLN A N 1
ATOM 733 C CA . GLN A 1 91 ? -19.276 -3.671 -28.160 1.00 81.56 91 GLN A CA 1
ATOM 734 C C . GLN A 1 91 ? -20.387 -4.704 -27.946 1.00 81.56 91 GLN A C 1
ATOM 736 O O . GLN A 1 91 ? -21.027 -4.714 -26.900 1.00 81.56 91 GLN A O 1
ATOM 741 N N . ASP A 1 92 ? -20.591 -5.579 -28.930 1.00 85.62 92 ASP A N 1
ATOM 742 C CA . ASP A 1 92 ? -21.611 -6.616 -28.946 1.00 85.62 92 ASP A CA 1
ATOM 743 C C . ASP A 1 92 ? -21.005 -7.951 -29.421 1.00 85.62 92 ASP A C 1
ATOM 745 O O . ASP A 1 92 ? -20.824 -8.156 -30.632 1.00 85.62 92 ASP A O 1
ATOM 749 N N . PRO A 1 93 ? -20.734 -8.889 -28.492 1.00 84.56 93 PRO A N 1
ATOM 750 C CA . PRO A 1 93 ? -20.196 -10.211 -28.805 1.00 84.56 93 PRO A CA 1
ATOM 751 C C . PRO A 1 93 ? -21.073 -11.056 -29.741 1.00 84.56 93 PRO A C 1
ATOM 753 O O . PRO A 1 93 ? -20.591 -12.058 -30.265 1.00 84.56 93 PRO A O 1
ATOM 756 N N . THR A 1 94 ? -22.340 -10.682 -29.954 1.00 89.00 94 THR A N 1
ATOM 757 C CA . THR A 1 94 ? -23.273 -11.387 -30.847 1.00 89.00 94 THR A CA 1
ATOM 758 C C . THR A 1 94 ? -23.211 -10.906 -32.300 1.00 89.00 94 THR A C 1
ATOM 760 O O . THR A 1 94 ? -23.893 -11.457 -33.162 1.00 89.00 94 THR A O 1
ATOM 763 N N . THR A 1 95 ? -22.366 -9.910 -32.602 1.00 88.31 95 THR A N 1
ATOM 764 C CA . THR A 1 95 ? -22.207 -9.360 -33.956 1.00 88.31 95 THR A CA 1
ATOM 765 C C . THR A 1 95 ? -21.848 -10.449 -34.974 1.00 88.31 95 THR A C 1
ATOM 767 O O . THR A 1 95 ? -20.781 -11.057 -34.906 1.00 88.31 95 THR A O 1
ATOM 770 N N . GLU A 1 96 ? -22.695 -10.632 -35.989 1.00 89.12 96 GLU A N 1
ATOM 771 C CA . GLU A 1 96 ? -22.423 -11.564 -37.086 1.00 89.12 96 GLU A CA 1
ATOM 772 C C . GLU A 1 96 ? -21.278 -11.086 -37.990 1.00 89.12 96 GLU A C 1
ATOM 774 O O . GLU A 1 96 ? -21.287 -9.953 -38.499 1.00 89.12 96 GLU A O 1
ATOM 779 N N . LEU A 1 97 ? -20.322 -11.990 -38.227 1.00 89.38 97 LEU A N 1
ATOM 780 C CA . LEU A 1 97 ? -19.087 -11.745 -38.976 1.00 89.38 97 LEU A CA 1
ATOM 781 C C . LEU A 1 97 ? -19.056 -12.396 -40.365 1.00 89.38 97 LEU A C 1
ATOM 783 O O . LEU A 1 97 ? -17.981 -12.436 -40.951 1.00 89.38 97 LEU A O 1
ATOM 787 N N . GLU A 1 98 ? -20.169 -12.918 -40.895 1.00 86.56 98 GLU A N 1
ATOM 788 C CA . GLU A 1 98 ? -20.168 -13.679 -42.163 1.00 86.56 98 GLU A CA 1
ATOM 789 C C . GLU A 1 98 ? -19.452 -12.923 -43.294 1.00 86.56 98 GLU A C 1
ATOM 791 O O . GLU A 1 98 ? -18.501 -13.437 -43.879 1.00 86.56 98 GLU A O 1
ATOM 796 N N . ASP A 1 99 ? -19.788 -11.644 -43.473 1.00 81.38 99 ASP A N 1
ATOM 797 C CA . ASP A 1 99 ? -19.195 -10.766 -44.493 1.00 81.38 99 ASP A CA 1
ATOM 798 C C . ASP A 1 99 ? -17.747 -10.329 -44.185 1.00 81.38 99 ASP A C 1
ATOM 800 O O . ASP A 1 99 ? -17.070 -9.738 -45.024 1.00 81.38 99 ASP A O 1
ATOM 804 N N . ALA A 1 100 ? -17.259 -10.587 -42.968 1.00 91.38 100 ALA A N 1
ATOM 805 C CA . ALA A 1 100 ? -15.893 -10.290 -42.537 1.00 91.38 100 ALA A CA 1
ATOM 806 C C . ALA A 1 100 ? -14.986 -11.535 -42.531 1.00 91.38 100 ALA A C 1
ATOM 808 O O . ALA A 1 100 ? -13.764 -11.385 -42.476 1.00 91.38 100 ALA A O 1
ATOM 809 N N . LYS A 1 101 ? -15.541 -12.755 -42.607 1.00 92.56 101 LYS A N 1
ATOM 810 C CA . LYS A 1 101 ? -14.784 -14.018 -42.501 1.00 92.56 101 LYS A CA 1
ATOM 811 C C . LYS A 1 101 ? -13.696 -14.148 -43.556 1.00 92.56 101 LYS A C 1
ATOM 813 O O . LYS A 1 101 ? -12.572 -14.512 -43.221 1.00 92.56 101 LYS A O 1
ATOM 818 N N . GLU A 1 102 ? -14.012 -13.832 -44.811 1.00 94.62 102 GLU A N 1
ATOM 819 C CA . GLU A 1 102 ? -13.034 -13.905 -45.901 1.00 94.62 102 GLU A CA 1
ATOM 820 C C . GLU A 1 102 ? -11.860 -12.951 -45.645 1.00 94.62 102 GLU A C 1
ATOM 822 O O . GLU A 1 102 ? -10.700 -13.336 -45.780 1.00 94.62 102 GLU A O 1
ATOM 827 N N . TYR A 1 103 ? -12.151 -11.727 -45.196 1.00 95.56 103 TYR A N 1
ATOM 828 C CA . TYR A 1 103 ? -11.128 -10.742 -44.857 1.00 95.56 103 TYR A CA 1
ATOM 829 C C . TYR A 1 103 ? -10.246 -11.199 -43.685 1.00 95.56 103 TYR A C 1
ATOM 831 O O . TYR A 1 103 ? -9.020 -11.131 -43.762 1.00 95.56 103 TYR A O 1
ATOM 839 N N . ILE A 1 104 ? -10.858 -11.728 -42.622 1.00 96.56 104 ILE A N 1
ATOM 840 C CA . ILE A 1 104 ? -10.150 -12.279 -41.459 1.00 96.56 104 ILE A CA 1
ATOM 841 C C . ILE A 1 104 ? -9.226 -13.431 -41.880 1.00 96.56 104 ILE A C 1
ATOM 843 O O . ILE A 1 104 ? -8.076 -13.480 -41.438 1.00 96.56 104 ILE A O 1
ATOM 847 N N . ALA A 1 105 ? -9.698 -14.327 -42.752 1.00 96.06 105 ALA A N 1
ATOM 848 C CA . ALA A 1 105 ? -8.927 -15.465 -43.246 1.00 96.06 105 ALA A CA 1
ATOM 849 C C . ALA A 1 105 ? -7.727 -15.032 -44.106 1.00 96.06 105 ALA A C 1
ATOM 851 O O . ALA A 1 105 ? -6.627 -15.551 -43.911 1.00 96.06 105 ALA A O 1
ATOM 852 N N . LYS A 1 106 ? -7.912 -14.044 -44.992 1.00 96.69 106 LYS A N 1
ATOM 853 C CA . LYS A 1 106 ? -6.830 -13.449 -45.796 1.00 96.69 106 LYS A CA 1
ATOM 854 C C . LYS A 1 106 ? -5.728 -12.869 -44.914 1.00 96.69 106 LYS A C 1
ATOM 856 O O . LYS A 1 106 ? -4.566 -13.250 -45.042 1.00 96.69 106 LYS A O 1
ATOM 861 N N . VAL A 1 107 ? -6.098 -12.041 -43.933 1.00 97.62 107 VAL A N 1
ATOM 862 C CA . VAL A 1 107 ? -5.131 -11.474 -42.978 1.00 97.62 107 VAL A CA 1
ATOM 863 C C . VAL A 1 107 ? -4.433 -12.576 -42.171 1.00 97.62 107 VAL A C 1
ATOM 865 O O . VAL A 1 107 ? -3.227 -12.490 -41.941 1.00 97.62 107 VAL A O 1
ATOM 868 N N . ASN A 1 108 ? -5.146 -13.639 -41.778 1.00 96.25 108 ASN A N 1
ATOM 869 C CA . ASN A 1 108 ? -4.541 -14.763 -41.058 1.00 96.25 108 ASN A CA 1
ATOM 870 C C . ASN A 1 108 ? -3.481 -15.498 -41.891 1.00 96.25 108 ASN A C 1
ATOM 872 O O . ASN A 1 108 ? -2.466 -15.911 -41.336 1.00 96.25 108 ASN A O 1
ATOM 876 N N . SER A 1 109 ? -3.685 -15.645 -43.205 1.00 96.44 109 SER A N 1
ATOM 877 C CA . SER A 1 109 ? -2.692 -16.260 -44.097 1.00 96.44 109 SER A CA 1
ATOM 878 C C . SER A 1 109 ? -1.357 -15.515 -44.028 1.00 96.44 109 SER A C 1
ATOM 880 O O . SER A 1 109 ? -0.312 -16.128 -43.809 1.00 96.44 109 SER A O 1
ATOM 882 N N . VAL A 1 110 ? -1.399 -14.180 -44.079 1.00 96.56 110 VAL A N 1
ATOM 883 C CA . VAL A 1 110 ? -0.193 -13.348 -43.951 1.00 96.56 110 VAL A CA 1
ATOM 884 C C . VAL A 1 110 ? 0.426 -13.463 -42.557 1.00 96.56 110 VAL A C 1
ATOM 886 O O . VAL A 1 110 ? 1.645 -13.524 -42.431 1.00 96.56 110 VAL A O 1
ATOM 889 N N . VAL A 1 111 ? -0.384 -13.558 -41.497 1.00 94.50 111 VAL A N 1
ATOM 890 C CA . VAL A 1 111 ? 0.117 -13.816 -40.132 1.00 94.50 111 VAL A CA 1
ATOM 891 C C . VAL A 1 111 ? 0.907 -15.127 -40.054 1.00 94.50 111 VAL A C 1
ATOM 893 O O . VAL A 1 111 ? 1.948 -15.166 -39.401 1.00 94.50 111 VAL A O 1
ATOM 896 N N . GLN A 1 112 ? 0.485 -16.180 -40.757 1.00 93.38 112 GLN A N 1
ATOM 897 C CA . GLN A 1 112 ? 1.255 -17.428 -40.811 1.00 93.38 112 GLN A CA 1
ATOM 898 C C . GLN A 1 112 ? 2.574 -17.273 -41.584 1.00 93.38 112 GLN A C 1
ATOM 900 O O . GLN A 1 112 ? 3.591 -17.825 -41.161 1.00 93.38 112 GLN A O 1
ATOM 905 N N . GLU A 1 113 ? 2.588 -16.496 -42.672 1.00 94.62 113 GLU A N 1
ATOM 906 C CA . GLU A 1 113 ? 3.818 -16.171 -43.414 1.00 94.62 113 GLU A CA 1
ATOM 907 C C . GLU A 1 113 ? 4.811 -15.368 -42.561 1.00 94.62 113 GLU A C 1
ATOM 909 O O . GLU A 1 113 ? 6.012 -15.645 -42.580 1.00 94.62 113 GLU A O 1
ATOM 914 N N . ILE A 1 114 ? 4.323 -14.420 -41.752 1.00 94.56 114 ILE A N 1
ATOM 915 C CA . ILE A 1 114 ? 5.146 -13.601 -40.847 1.00 94.56 114 ILE A CA 1
ATOM 916 C C . ILE A 1 114 ? 5.987 -14.476 -39.907 1.00 94.56 114 ILE A C 1
ATOM 918 O O . ILE A 1 114 ? 7.156 -14.169 -39.664 1.00 94.56 114 ILE A O 1
ATOM 922 N N . PHE A 1 115 ? 5.439 -15.588 -39.407 1.00 88.50 115 PHE A N 1
ATOM 923 C CA . PHE A 1 115 ? 6.162 -16.489 -38.500 1.00 88.50 115 PHE A CA 1
ATOM 924 C C . PHE A 1 115 ? 7.216 -17.362 -39.186 1.00 88.50 115 PHE A C 1
ATOM 926 O O . PHE A 1 115 ? 8.050 -17.956 -38.497 1.00 88.50 115 PHE A O 1
ATOM 933 N N . GLN A 1 116 ? 7.199 -17.422 -40.518 1.00 89.81 116 GLN A N 1
ATOM 934 C CA . GLN A 1 116 ? 8.174 -18.138 -41.343 1.00 89.81 116 GLN A CA 1
ATOM 935 C C . GLN A 1 116 ? 9.219 -17.198 -41.967 1.00 89.81 116 GLN A C 1
ATOM 937 O O . GLN A 1 116 ? 10.252 -17.658 -42.455 1.00 89.81 116 GLN A O 1
ATOM 942 N N . ALA A 1 117 ? 8.969 -15.887 -41.941 1.00 91.56 117 ALA A N 1
ATOM 943 C CA . ALA A 1 117 ? 9.847 -14.866 -42.493 1.00 91.56 117 ALA A CA 1
ATOM 944 C C . ALA A 1 117 ? 11.086 -14.589 -41.621 1.00 91.56 117 ALA A C 1
ATOM 946 O O . ALA A 1 117 ? 11.137 -14.909 -40.426 1.00 91.56 117 ALA A O 1
ATOM 947 N N . LYS A 1 118 ? 12.093 -13.939 -42.222 1.00 89.69 118 LYS A N 1
ATOM 948 C CA . LYS A 1 118 ? 13.303 -13.502 -41.514 1.00 89.69 118 LYS A CA 1
ATOM 949 C C . LYS A 1 118 ? 12.965 -12.375 -40.543 1.00 89.69 118 LYS A C 1
ATOM 951 O O . LYS A 1 118 ? 12.402 -11.354 -40.935 1.00 89.69 118 LYS A O 1
ATOM 956 N N . GLN A 1 119 ? 13.321 -12.581 -39.281 1.00 87.69 119 GLN A N 1
ATOM 957 C CA . GLN A 1 119 ? 13.075 -11.646 -38.187 1.00 87.69 119 GLN A CA 1
ATOM 958 C C . GLN A 1 119 ? 14.211 -10.622 -38.060 1.00 87.69 119 GLN A C 1
ATOM 960 O O . GLN A 1 119 ? 15.352 -11.008 -38.295 1.00 87.69 119 GLN A O 1
ATOM 965 N N . PRO A 1 120 ? 13.938 -9.383 -37.606 1.00 92.62 120 PRO A N 1
ATOM 966 C CA . PRO A 1 120 ? 12.639 -8.891 -37.141 1.00 92.62 120 PRO A CA 1
ATOM 967 C C . PRO A 1 120 ? 11.706 -8.497 -38.295 1.00 92.62 120 PRO A C 1
ATOM 969 O O . PRO A 1 120 ? 12.151 -7.937 -39.296 1.00 92.62 120 PRO A O 1
ATOM 972 N N . VAL A 1 121 ? 10.405 -8.783 -38.145 1.00 96.38 121 VAL A N 1
ATOM 973 C CA . VAL A 1 121 ? 9.372 -8.493 -39.158 1.00 96.38 121 VAL A CA 1
ATOM 974 C C . VAL A 1 121 ? 8.552 -7.252 -38.801 1.00 96.38 121 VAL A C 1
ATOM 976 O O . VAL A 1 121 ? 8.101 -7.125 -37.662 1.00 96.38 121 VAL A O 1
ATOM 979 N N . LEU A 1 122 ? 8.291 -6.389 -39.787 1.00 97.19 122 LEU A N 1
ATOM 980 C CA . LEU A 1 122 ? 7.340 -5.275 -39.699 1.00 97.19 122 LEU A CA 1
ATOM 981 C C . LEU A 1 122 ? 6.162 -5.462 -40.662 1.00 97.19 122 LEU A C 1
ATOM 983 O O . LEU A 1 122 ? 6.350 -5.832 -41.814 1.00 97.19 122 LEU A O 1
ATOM 987 N N . VAL A 1 123 ? 4.955 -5.120 -40.220 1.00 98.31 123 VAL A N 1
ATOM 988 C CA . VAL A 1 123 ? 3.752 -5.021 -41.050 1.00 98.31 123 VAL A CA 1
ATOM 989 C C . VAL A 1 123 ? 3.305 -3.564 -41.134 1.00 98.31 123 VAL A C 1
ATOM 991 O O . VAL A 1 123 ? 3.058 -2.946 -40.103 1.00 98.31 123 VAL A O 1
ATOM 994 N N . VAL A 1 124 ? 3.146 -3.012 -42.338 1.00 98.19 124 VAL A N 1
ATOM 995 C CA . VAL A 1 124 ? 2.622 -1.650 -42.554 1.00 98.19 124 VAL A CA 1
ATOM 996 C C . VAL A 1 124 ? 1.287 -1.708 -43.295 1.00 98.19 124 VAL A C 1
ATOM 998 O O . VAL A 1 124 ? 1.244 -1.995 -44.493 1.00 98.19 124 VAL A O 1
ATOM 1001 N N . ALA A 1 125 ? 0.186 -1.447 -42.588 1.00 98.00 125 ALA A N 1
ATOM 1002 C CA . ALA A 1 125 ? -1.165 -1.613 -43.135 1.00 98.00 125 ALA A CA 1
ATOM 1003 C C . ALA A 1 125 ? -2.194 -0.669 -42.478 1.00 98.00 125 ALA A C 1
ATOM 1005 O O . ALA A 1 125 ? -1.887 0.496 -42.196 1.00 98.00 125 ALA A O 1
ATOM 1006 N N . HIS A 1 126 ? -3.431 -1.139 -42.286 1.00 96.75 126 HIS A N 1
ATOM 1007 C CA . HIS A 1 126 ? -4.587 -0.317 -41.932 1.00 96.75 126 HIS A CA 1
ATOM 1008 C C . HIS A 1 126 ? -5.286 -0.761 -40.638 1.00 96.75 126 HIS A C 1
ATOM 1010 O O . HIS A 1 126 ? -4.896 -1.743 -40.007 1.00 96.75 126 HIS A O 1
ATOM 1016 N N . LEU A 1 127 ? -6.324 -0.027 -40.219 1.00 92.00 127 LEU A N 1
ATOM 1017 C CA . LEU A 1 127 ? -7.025 -0.334 -38.969 1.00 92.00 127 LEU A CA 1
ATOM 1018 C C . LEU A 1 127 ? -7.823 -1.638 -39.081 1.00 92.00 127 LEU A C 1
ATOM 1020 O O . LEU A 1 127 ? -7.793 -2.433 -38.143 1.00 92.00 127 LEU A O 1
ATOM 1024 N N . GLY A 1 128 ? -8.478 -1.898 -40.218 1.00 93.81 128 GLY A N 1
ATOM 1025 C CA . GLY A 1 128 ? -9.152 -3.179 -40.446 1.00 93.81 128 GLY A CA 1
ATOM 1026 C C . GLY A 1 128 ? -8.190 -4.359 -40.355 1.00 93.81 128 GLY A C 1
ATOM 1027 O O . GLY A 1 128 ? -8.505 -5.357 -39.708 1.00 93.81 128 GLY A O 1
ATOM 1028 N N . THR A 1 129 ? -6.976 -4.210 -40.890 1.00 96.75 129 THR A N 1
ATOM 1029 C CA . THR A 1 129 ? -5.930 -5.236 -40.816 1.00 96.75 129 THR A CA 1
ATOM 1030 C C . THR A 1 129 ? -5.543 -5.527 -39.369 1.00 96.75 129 THR A C 1
ATOM 1032 O O . THR A 1 129 ? -5.489 -6.686 -38.965 1.00 96.75 129 THR A O 1
ATOM 1035 N N . PHE A 1 130 ? -5.331 -4.482 -38.561 1.00 95.81 130 PHE A N 1
ATOM 1036 C CA . PHE A 1 130 ? -5.052 -4.633 -37.132 1.00 95.81 130 PHE A CA 1
ATOM 1037 C C . PHE A 1 130 ? -6.193 -5.353 -36.404 1.00 95.81 130 PHE A C 1
ATOM 1039 O O . PHE A 1 130 ? -5.944 -6.259 -35.615 1.00 95.81 130 PHE A O 1
ATOM 1046 N N . LEU A 1 131 ? -7.445 -4.985 -36.682 1.00 94.44 131 LEU A N 1
ATOM 1047 C CA . LEU A 1 131 ? -8.618 -5.608 -36.067 1.00 94.44 131 LEU A CA 1
ATOM 1048 C C . LEU A 1 131 ? -8.749 -7.090 -36.441 1.00 94.44 131 LEU A C 1
ATOM 1050 O O . LEU A 1 131 ? -9.070 -7.913 -35.584 1.00 94.44 131 LEU A O 1
ATOM 1054 N N . ALA A 1 132 ? -8.458 -7.447 -37.692 1.00 95.88 132 ALA A N 1
ATOM 1055 C CA . ALA A 1 132 ? -8.434 -8.836 -38.134 1.00 95.88 132 ALA A CA 1
ATOM 1056 C C . ALA A 1 132 ? -7.289 -9.621 -37.467 1.00 95.88 132 ALA A C 1
ATOM 1058 O O . ALA A 1 132 ? -7.500 -10.747 -37.021 1.00 95.88 132 ALA A O 1
ATOM 1059 N N . MET A 1 133 ? -6.101 -9.023 -37.313 1.00 96.00 133 MET A N 1
ATOM 1060 C CA . MET A 1 133 ? -5.003 -9.619 -36.537 1.00 96.00 133 MET A CA 1
ATOM 1061 C C . MET A 1 133 ? -5.386 -9.798 -35.062 1.00 96.00 133 MET A C 1
ATOM 1063 O O . MET A 1 133 ? -5.179 -10.875 -34.512 1.00 96.00 133 MET A O 1
ATOM 1067 N N . LYS A 1 134 ? -6.007 -8.789 -34.437 1.00 93.62 134 LYS A N 1
ATOM 1068 C CA . LYS A 1 134 ? -6.519 -8.844 -33.057 1.00 93.62 134 LYS A CA 1
ATOM 1069 C C . LYS A 1 134 ? -7.472 -10.024 -32.867 1.00 93.62 134 LYS A C 1
ATOM 1071 O O . LYS A 1 134 ? -7.339 -10.759 -31.891 1.00 93.62 134 LYS A O 1
ATOM 1076 N N . TYR A 1 135 ? -8.390 -10.216 -33.814 1.00 93.88 135 TYR A N 1
ATOM 1077 C CA . TYR A 1 135 ? -9.333 -11.330 -33.811 1.00 93.88 135 TYR A CA 1
ATOM 1078 C C . TYR A 1 135 ? -8.628 -12.687 -33.963 1.00 93.88 135 TYR A C 1
ATOM 1080 O O . TYR A 1 135 ? -8.789 -13.557 -33.110 1.00 93.88 135 TYR A O 1
ATOM 1088 N N . ASN A 1 136 ? -7.798 -12.855 -34.999 1.00 93.94 136 ASN A N 1
ATOM 1089 C CA . ASN A 1 136 ? -7.100 -14.117 -35.282 1.00 93.94 136 ASN A CA 1
ATOM 1090 C C . ASN A 1 136 ? -6.164 -14.551 -34.147 1.00 93.94 136 ASN A C 1
ATOM 1092 O O . ASN A 1 136 ? -6.058 -15.736 -33.837 1.00 93.94 136 ASN A O 1
ATOM 1096 N N . LEU A 1 137 ? -5.497 -13.586 -33.515 1.00 93.12 137 LEU A N 1
ATOM 1097 C CA . LEU A 1 137 ? -4.553 -13.822 -32.426 1.00 93.12 137 LEU A CA 1
ATOM 1098 C C . LEU A 1 137 ? -5.229 -13.897 -31.049 1.00 93.12 137 LEU A C 1
ATOM 1100 O O . LEU A 1 137 ? -4.544 -14.127 -30.056 1.00 93.12 137 LEU A O 1
ATOM 1104 N N . GLN A 1 138 ? -6.557 -13.740 -30.988 1.00 92.44 138 GLN A N 1
ATOM 1105 C CA . GLN A 1 138 ? -7.358 -13.806 -29.760 1.00 92.44 138 GLN A CA 1
ATOM 1106 C C . GLN A 1 138 ? -6.873 -12.830 -28.679 1.00 92.44 138 GLN A C 1
ATOM 1108 O O . GLN A 1 138 ? -6.800 -13.162 -27.493 1.00 92.44 138 GLN A O 1
ATOM 1113 N N . LEU A 1 139 ? -6.523 -11.612 -29.094 1.00 88.56 139 LEU A N 1
ATOM 1114 C CA . LEU A 1 139 ? -6.148 -10.556 -28.162 1.00 88.56 139 LEU A CA 1
ATOM 1115 C C . LEU A 1 139 ? -7.346 -10.141 -27.283 1.00 88.56 139 LEU A C 1
ATOM 1117 O O . LEU A 1 139 ? -8.494 -10.217 -27.734 1.00 88.56 139 LEU A O 1
ATOM 1121 N N . PRO A 1 140 ? -7.103 -9.652 -26.051 1.00 81.56 140 PRO A N 1
ATOM 1122 C CA . PRO A 1 140 ? -8.158 -9.170 -25.162 1.00 81.56 140 PRO A CA 1
ATOM 1123 C C . PRO A 1 140 ? -9.100 -8.139 -25.810 1.00 81.56 140 PRO A C 1
ATOM 1125 O O . PRO A 1 140 ? -8.699 -7.299 -26.618 1.00 81.56 140 PRO A O 1
ATOM 1128 N N . GLN A 1 141 ? -10.378 -8.146 -25.420 1.00 77.56 141 GLN A N 1
ATOM 1129 C CA . GLN A 1 141 ? -11.360 -7.209 -25.985 1.00 77.56 141 GLN A CA 1
ATOM 1130 C C . GLN A 1 141 ? -10.990 -5.743 -25.718 1.00 77.56 141 GLN A C 1
ATOM 1132 O O . GLN A 1 141 ? -11.109 -4.910 -26.616 1.00 77.56 141 GLN A O 1
ATOM 1137 N N . ASN A 1 142 ? -10.424 -5.448 -24.547 1.00 75.19 142 ASN A N 1
ATOM 1138 C CA . ASN A 1 142 ? -9.959 -4.118 -24.149 1.00 75.19 142 ASN A CA 1
ATOM 1139 C C . ASN A 1 142 ? -8.600 -3.705 -24.751 1.00 75.19 142 ASN A C 1
ATOM 1141 O O . ASN A 1 142 ? -8.067 -2.666 -24.371 1.00 75.19 142 ASN A O 1
ATOM 1145 N N . THR A 1 143 ? -8.017 -4.478 -25.677 1.00 78.44 143 THR A N 1
ATOM 1146 C CA . THR A 1 143 ? -6.774 -4.084 -26.355 1.00 78.44 143 THR A CA 1
ATOM 1147 C C . THR A 1 143 ? -6.943 -2.750 -27.087 1.00 78.44 143 THR A C 1
ATOM 1149 O O . THR A 1 143 ? -7.811 -2.637 -27.960 1.00 78.44 143 THR A O 1
ATOM 1152 N N . GLN A 1 144 ? -6.077 -1.786 -26.758 1.00 79.25 144 GLN A N 1
ATOM 1153 C CA . GLN A 1 144 ? -6.009 -0.451 -27.355 1.00 79.25 144 GLN A CA 1
ATOM 1154 C C . GLN A 1 144 ? -5.713 -0.509 -28.864 1.00 79.25 144 GLN A C 1
ATOM 1156 O O . GLN A 1 144 ? -4.917 -1.325 -29.328 1.00 79.25 144 GLN A O 1
ATOM 1161 N N . MET A 1 145 ? -6.355 0.376 -29.631 1.00 82.62 145 MET A N 1
ATOM 1162 C CA . MET A 1 145 ? -6.141 0.507 -31.077 1.00 82.62 145 MET A CA 1
ATOM 1163 C C . MET A 1 145 ? -4.899 1.362 -31.389 1.00 82.62 145 MET A C 1
ATOM 1165 O O . MET A 1 145 ? -4.685 2.357 -30.696 1.00 82.62 145 MET A O 1
ATOM 1169 N N . PRO A 1 146 ? -4.122 1.042 -32.443 1.00 83.06 146 PRO A N 1
ATOM 1170 C CA . PRO A 1 146 ? -3.036 1.896 -32.915 1.00 83.06 146 PRO A CA 1
ATOM 1171 C C . PRO A 1 146 ? -3.537 3.235 -33.447 1.00 83.06 146 PRO A C 1
ATOM 1173 O O . PRO A 1 146 ? -4.399 3.286 -34.339 1.00 83.06 146 PRO A O 1
ATOM 1176 N N . ASP A 1 147 ? -2.862 4.299 -33.029 1.00 86.31 147 ASP A N 1
ATOM 1177 C CA . ASP A 1 147 ? -2.859 5.556 -33.766 1.00 86.31 147 ASP A CA 1
ATOM 1178 C C . ASP A 1 147 ? -2.066 5.431 -35.082 1.00 86.31 147 ASP A C 1
ATOM 1180 O O . ASP A 1 147 ? -1.309 4.485 -35.327 1.00 86.31 147 ASP A O 1
ATOM 1184 N N . ASN A 1 148 ? -2.247 6.401 -35.979 1.00 91.06 148 ASN A N 1
ATOM 1185 C CA . ASN A 1 148 ? -1.476 6.480 -37.219 1.00 91.06 148 ASN A CA 1
ATOM 1186 C C . ASN A 1 148 ? 0.032 6.610 -36.932 1.00 91.06 148 ASN A C 1
ATOM 1188 O O . ASN A 1 148 ? 0.442 7.438 -36.120 1.00 91.06 148 ASN A O 1
ATOM 1192 N N . CYS A 1 149 ? 0.853 5.835 -37.645 1.00 89.06 149 CYS A N 1
ATOM 1193 C CA . CYS A 1 149 ? 2.308 5.739 -37.473 1.00 89.06 149 CYS A CA 1
ATOM 1194 C C . CYS A 1 149 ? 2.773 5.351 -36.061 1.00 89.06 149 CYS A C 1
ATOM 1196 O O . CYS A 1 149 ? 3.912 5.627 -35.691 1.00 89.06 149 CYS A O 1
ATOM 1198 N N . GLN A 1 150 ? 1.926 4.687 -35.276 1.00 86.19 150 GLN A N 1
ATOM 1199 C CA . GLN A 1 150 ? 2.330 4.108 -34.003 1.00 86.19 150 GLN A CA 1
ATOM 1200 C C . GLN A 1 150 ? 2.835 2.678 -34.221 1.00 86.19 150 GLN A C 1
ATOM 1202 O O . GLN A 1 150 ? 2.110 1.832 -34.752 1.00 86.19 150 GLN A O 1
ATOM 1207 N N . LEU A 1 151 ? 4.085 2.414 -33.835 1.00 87.94 151 LEU A N 1
ATOM 1208 C CA . LEU A 1 151 ? 4.682 1.086 -33.930 1.00 87.94 151 LEU A CA 1
ATOM 1209 C C . LEU A 1 151 ? 4.210 0.224 -32.749 1.00 87.94 151 LEU A C 1
ATOM 1211 O O . LEU A 1 151 ? 4.357 0.604 -31.589 1.00 87.94 151 LEU A O 1
ATOM 1215 N N . ILE A 1 152 ? 3.656 -0.946 -33.043 1.00 88.75 152 ILE A N 1
ATOM 1216 C CA . ILE A 1 152 ? 3.173 -1.929 -32.071 1.00 88.75 152 ILE A CA 1
ATOM 1217 C C . ILE A 1 152 ? 3.964 -3.217 -32.254 1.00 88.75 152 ILE A C 1
ATOM 1219 O O . ILE A 1 152 ? 4.182 -3.651 -33.378 1.00 88.75 152 ILE A O 1
ATOM 1223 N N . ARG A 1 153 ? 4.360 -3.860 -31.161 1.00 90.75 153 ARG A N 1
ATOM 1224 C CA . ARG A 1 153 ? 4.896 -5.218 -31.140 1.00 90.75 153 ARG A CA 1
ATOM 1225 C C . ARG A 1 153 ? 3.801 -6.186 -30.718 1.00 90.75 153 ARG A C 1
ATOM 1227 O O . ARG A 1 153 ? 3.242 -6.034 -29.639 1.00 90.75 153 ARG A O 1
ATOM 1234 N N . PHE A 1 154 ? 3.526 -7.183 -31.542 1.00 91.50 154 PHE A N 1
ATOM 1235 C CA . PHE A 1 154 ? 2.783 -8.375 -31.159 1.00 91.50 154 PHE A CA 1
ATOM 1236 C C . PHE A 1 154 ? 3.762 -9.380 -30.569 1.00 91.50 154 PHE A C 1
ATOM 1238 O O . PHE A 1 154 ? 4.799 -9.652 -31.172 1.00 91.50 154 PHE A O 1
ATOM 1245 N N . GLU A 1 155 ? 3.437 -9.940 -29.411 1.00 86.81 155 GLU A N 1
ATOM 1246 C CA . GLU A 1 155 ? 4.268 -10.952 -28.763 1.00 86.81 155 GLU A CA 1
ATOM 1247 C C . GLU A 1 155 ? 3.424 -11.953 -27.983 1.00 86.81 155 GLU A C 1
ATOM 1249 O O . GLU A 1 155 ? 2.372 -11.607 -27.444 1.00 86.81 155 GLU A O 1
ATOM 1254 N N . LYS A 1 156 ? 3.879 -13.203 -27.903 1.00 79.50 156 LYS A N 1
ATOM 1255 C CA . LYS A 1 156 ? 3.292 -14.168 -26.972 1.00 79.50 156 LYS A CA 1
ATOM 1256 C C . LYS A 1 156 ? 3.846 -13.965 -25.564 1.00 79.50 156 LYS A C 1
ATOM 1258 O O . LYS A 1 156 ? 5.053 -13.835 -25.374 1.00 79.50 156 LYS A O 1
ATOM 1263 N N . ASN A 1 157 ? 2.963 -13.983 -24.571 1.00 68.81 157 ASN A N 1
ATOM 1264 C CA . ASN A 1 157 ? 3.347 -14.028 -23.165 1.00 68.81 157 ASN A CA 1
ATOM 1265 C C . ASN A 1 157 ? 3.778 -15.448 -22.744 1.00 68.81 157 ASN A C 1
ATOM 1267 O O . ASN A 1 157 ? 3.722 -16.400 -23.523 1.00 68.81 157 ASN A O 1
ATOM 1271 N N . ALA A 1 158 ? 4.160 -15.604 -21.474 1.00 54.22 158 ALA A N 1
ATOM 1272 C CA . ALA A 1 158 ? 4.610 -16.880 -20.910 1.00 54.22 158 ALA A CA 1
ATOM 1273 C C . ALA A 1 158 ? 3.556 -18.014 -20.932 1.00 54.22 158 ALA A C 1
ATOM 1275 O O . ALA A 1 158 ? 3.900 -19.165 -20.682 1.00 54.22 158 ALA A O 1
ATOM 1276 N N . PHE A 1 159 ? 2.291 -17.711 -21.242 1.00 60.78 159 PHE A N 1
ATOM 1277 C CA . PHE A 1 159 ? 1.189 -18.673 -21.356 1.00 60.78 159 PHE A CA 1
ATOM 1278 C C . PHE A 1 159 ? 0.802 -18.967 -22.813 1.00 60.78 159 PHE A C 1
ATOM 1280 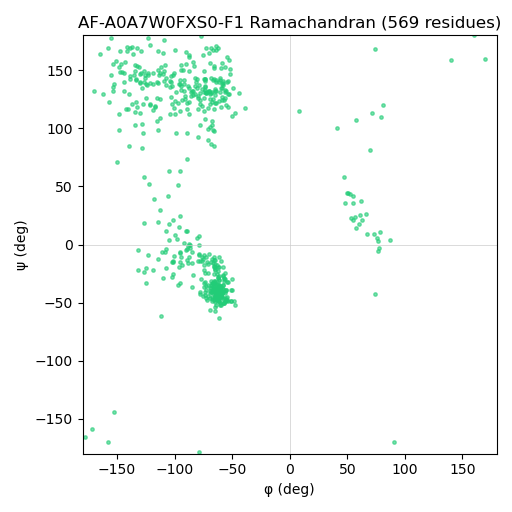O O . PHE A 1 159 ? -0.307 -19.433 -23.066 1.00 60.78 159 PHE A O 1
ATOM 1287 N N . ASP A 1 160 ? 1.681 -18.648 -23.768 1.00 76.44 160 ASP A N 1
ATOM 1288 C CA . ASP A 1 160 ? 1.454 -18.797 -25.212 1.00 76.44 160 ASP A CA 1
ATOM 1289 C C . ASP A 1 160 ? 0.259 -17.973 -25.746 1.00 76.44 160 ASP A C 1
ATOM 1291 O O . ASP A 1 160 ? -0.232 -18.206 -26.851 1.00 76.44 160 ASP A O 1
ATOM 1295 N N . LYS A 1 161 ? -0.196 -16.967 -24.981 1.00 79.50 161 LYS A N 1
ATOM 1296 C CA . LYS A 1 161 ? -1.256 -16.036 -25.391 1.00 79.50 161 LYS A CA 1
ATOM 1297 C C . LYS A 1 161 ? -0.652 -14.784 -26.004 1.00 79.50 161 LYS A C 1
ATOM 1299 O O . LYS A 1 161 ? 0.288 -14.216 -25.449 1.00 79.50 161 LYS A O 1
ATOM 1304 N N . TRP A 1 162 ? -1.220 -14.325 -27.111 1.00 86.56 162 TRP A N 1
ATOM 1305 C CA . TRP A 1 162 ? -0.797 -13.083 -27.746 1.00 86.56 162 TRP A CA 1
ATOM 1306 C C . TRP A 1 162 ? -1.146 -11.865 -26.888 1.00 86.56 162 TRP A C 1
ATOM 1308 O O . TRP A 1 162 ? -2.198 -11.799 -26.253 1.00 86.56 162 TRP A O 1
ATOM 1318 N N . ASN A 1 163 ? -0.249 -10.890 -26.902 1.00 82.81 163 ASN A N 1
ATOM 1319 C CA . ASN A 1 163 ? -0.427 -9.555 -26.364 1.00 82.81 163 ASN A CA 1
ATOM 1320 C C . ASN A 1 163 ? 0.184 -8.533 -27.336 1.00 82.81 163 ASN A C 1
ATOM 1322 O O . ASN A 1 163 ? 0.904 -8.903 -28.269 1.00 82.81 163 ASN A O 1
ATOM 1326 N N . ILE A 1 164 ? -0.094 -7.251 -27.109 1.00 82.75 164 ILE A N 1
ATOM 1327 C CA . ILE A 1 164 ? 0.594 -6.158 -27.790 1.00 82.75 164 ILE A CA 1
ATOM 1328 C C . ILE A 1 164 ? 1.340 -5.264 -26.800 1.00 82.75 164 ILE A C 1
ATOM 1330 O O . ILE A 1 164 ? 0.885 -5.041 -25.681 1.00 82.75 164 ILE A O 1
ATOM 1334 N N . ALA A 1 165 ? 2.463 -4.713 -27.247 1.00 73.69 165 ALA A N 1
ATOM 1335 C CA . ALA A 1 165 ? 3.207 -3.662 -26.568 1.00 73.69 165 ALA A CA 1
ATOM 1336 C C . ALA A 1 165 ? 3.464 -2.515 -27.551 1.00 73.69 165 ALA A C 1
ATOM 1338 O O . ALA A 1 165 ? 3.863 -2.743 -28.691 1.00 73.69 165 ALA A O 1
ATOM 1339 N N . PHE A 1 166 ? 3.252 -1.270 -27.135 1.00 68.06 166 PHE A N 1
ATOM 1340 C CA . PHE A 1 166 ? 3.547 -0.109 -27.973 1.00 68.06 166 PHE A CA 1
ATOM 1341 C C . PHE A 1 166 ? 5.047 0.195 -27.929 1.00 68.06 166 PHE A C 1
ATOM 1343 O O . PHE A 1 166 ? 5.639 0.315 -26.857 1.00 68.06 166 PHE A O 1
ATOM 1350 N N . ALA A 1 167 ? 5.676 0.312 -29.094 1.00 55.78 167 ALA A N 1
ATOM 1351 C CA . ALA A 1 167 ? 7.074 0.688 -29.218 1.00 55.78 167 ALA A CA 1
ATOM 1352 C C . ALA A 1 167 ? 7.159 2.227 -29.271 1.00 55.78 167 ALA A C 1
ATOM 1354 O O . ALA A 1 167 ? 6.677 2.847 -30.220 1.00 55.78 167 ALA A O 1
ATOM 1355 N N . LEU A 1 168 ? 7.722 2.853 -28.232 1.00 48.25 168 LEU A N 1
ATOM 1356 C CA . LEU A 1 168 ? 7.826 4.313 -28.123 1.00 48.25 168 LEU A CA 1
ATOM 1357 C C . LEU A 1 168 ? 9.073 4.856 -28.840 1.00 48.25 168 LEU A C 1
ATOM 1359 O O . LEU A 1 168 ? 10.173 4.418 -28.501 1.00 48.25 168 LEU A O 1
ATOM 1363 N N . PRO A 1 169 ? 8.953 5.849 -29.744 1.00 38.38 169 PRO A N 1
ATOM 1364 C CA . PRO A 1 169 ? 10.105 6.499 -30.346 1.00 38.38 169 PRO A CA 1
ATOM 1365 C C . PRO A 1 169 ? 10.878 7.354 -29.342 1.00 38.38 169 PRO A C 1
ATOM 1367 O O . PRO A 1 169 ? 10.520 8.494 -29.069 1.00 38.38 169 PRO A O 1
ATOM 1370 N N . SER A 1 170 ? 11.993 6.826 -28.845 1.00 35.19 170 SER A N 1
ATOM 1371 C CA . SER A 1 170 ? 13.090 7.635 -28.319 1.00 35.19 170 SER A CA 1
ATOM 1372 C C . SER A 1 170 ? 13.886 8.198 -29.502 1.00 35.19 170 SER A C 1
ATOM 1374 O O . SER A 1 170 ? 14.394 7.430 -30.318 1.00 35.19 170 SER A O 1
ATOM 1376 N N . HIS A 1 171 ? 14.007 9.528 -29.647 1.00 27.34 171 HIS A N 1
ATOM 1377 C CA . HIS A 1 171 ? 14.999 10.111 -30.568 1.00 27.34 171 HIS A CA 1
ATOM 1378 C C . HIS A 1 171 ? 15.733 11.346 -30.021 1.00 27.34 171 HIS A C 1
ATOM 1380 O O . HIS A 1 171 ? 15.107 12.174 -29.362 1.00 27.34 171 HIS A O 1
ATOM 1386 N N . PRO A 1 172 ? 17.048 11.498 -30.303 1.00 31.66 172 PRO A N 1
ATOM 1387 C CA . PRO A 1 172 ? 17.919 12.525 -29.753 1.00 31.66 172 PRO A CA 1
ATOM 1388 C C . PRO A 1 172 ? 18.010 13.781 -30.643 1.00 31.66 172 PRO A C 1
ATOM 1390 O O . PRO A 1 172 ? 17.981 13.714 -31.873 1.00 31.66 172 PRO A O 1
ATOM 1393 N N . ASN A 1 173 ? 18.237 14.920 -29.983 1.00 28.06 173 ASN A N 1
ATOM 1394 C CA . ASN A 1 173 ? 18.700 16.211 -30.512 1.00 28.06 173 ASN A CA 1
ATOM 1395 C C . ASN A 1 173 ? 17.750 17.029 -31.411 1.00 28.06 173 ASN A C 1
ATOM 1397 O O . ASN A 1 173 ? 17.959 17.157 -32.616 1.00 28.06 173 ASN A O 1
ATOM 1401 N N . VAL A 1 174 ? 16.833 17.755 -30.761 1.00 29.27 174 VAL A N 1
ATOM 1402 C CA . VAL A 1 174 ? 16.543 19.168 -31.072 1.00 29.27 174 VAL A CA 1
ATOM 1403 C C . VAL A 1 174 ? 16.617 19.931 -29.748 1.00 29.27 174 VAL A C 1
ATOM 1405 O O . VAL A 1 174 ? 15.731 19.815 -28.909 1.00 29.27 174 VAL A O 1
ATOM 1408 N N . ASN A 1 175 ? 17.709 20.662 -29.524 1.00 29.84 175 ASN A N 1
ATOM 1409 C CA . ASN A 1 175 ? 17.856 21.545 -28.367 1.00 29.84 175 ASN A CA 1
ATOM 1410 C C . ASN A 1 175 ? 17.432 22.970 -28.748 1.00 29.84 175 ASN A C 1
ATOM 1412 O O . ASN A 1 175 ? 17.939 23.505 -29.733 1.00 29.84 175 ASN A O 1
ATOM 1416 N N . ARG A 1 176 ? 16.604 23.576 -27.877 1.00 30.27 176 ARG A N 1
ATOM 1417 C CA . ARG A 1 176 ? 15.994 24.929 -27.910 1.00 30.27 176 ARG A CA 1
ATOM 1418 C C . ARG A 1 176 ? 14.770 24.999 -28.839 1.00 30.27 176 ARG A C 1
ATOM 1420 O O . ARG A 1 176 ? 14.920 24.953 -30.046 1.00 30.27 176 ARG A O 1
ATOM 1427 N N . ILE A 1 177 ? 13.522 25.136 -28.388 1.00 27.22 177 ILE A N 1
ATOM 1428 C CA . ILE A 1 177 ? 12.937 25.774 -27.192 1.00 27.22 177 ILE A CA 1
ATOM 1429 C C . ILE A 1 177 ? 11.677 24.975 -26.813 1.00 27.22 177 ILE A C 1
ATOM 1431 O O . ILE A 1 177 ? 10.654 25.198 -27.430 1.00 27.22 177 ILE A O 1
ATOM 1435 N N . PHE A 1 178 ? 11.753 24.055 -25.850 1.00 26.34 178 PHE A N 1
ATOM 1436 C CA . PHE A 1 178 ? 10.669 23.611 -24.952 1.00 26.34 178 PHE A CA 1
ATOM 1437 C C . PHE A 1 178 ? 11.383 22.915 -23.778 1.00 26.34 178 PHE A C 1
ATOM 1439 O O . PHE A 1 178 ? 12.309 22.141 -24.035 1.00 26.34 178 PHE A O 1
ATOM 1446 N N . PRO A 1 179 ? 11.089 23.241 -22.508 1.00 25.05 179 PRO A N 1
ATOM 1447 C CA . PRO A 1 179 ? 11.789 22.644 -21.376 1.00 25.05 179 PRO A CA 1
ATOM 1448 C C . PRO A 1 179 ? 11.623 21.120 -21.403 1.00 25.05 179 PRO A C 1
ATOM 1450 O O . PRO A 1 179 ? 10.531 20.609 -21.631 1.00 25.05 179 PRO A O 1
ATOM 1453 N N . SER A 1 180 ? 12.727 20.409 -21.185 1.00 30.72 180 SER A N 1
ATOM 1454 C CA . SER A 1 180 ? 12.754 18.985 -20.857 1.00 30.72 180 SER A CA 1
ATOM 1455 C C . SER A 1 180 ? 11.742 18.692 -19.747 1.00 30.72 180 SER A C 1
ATOM 1457 O O . SER A 1 180 ? 11.935 19.134 -18.616 1.00 30.72 180 SER A O 1
ATOM 1459 N N . THR A 1 181 ? 10.692 17.933 -20.051 1.00 39.53 181 THR A N 1
ATOM 1460 C CA . THR A 1 181 ? 9.768 17.394 -19.048 1.00 39.53 181 THR A CA 1
ATOM 1461 C C . THR A 1 181 ? 9.639 15.881 -19.219 1.00 39.53 181 THR A C 1
ATOM 1463 O O . THR A 1 181 ? 8.536 15.379 -19.426 1.00 39.53 181 THR A O 1
ATOM 1466 N N . SER A 1 182 ? 10.740 15.125 -19.133 1.00 50.84 182 SER A N 1
ATOM 1467 C CA . SER A 1 182 ? 10.623 13.759 -18.602 1.00 50.84 182 SER A CA 1
ATOM 1468 C C . SER A 1 182 ? 10.282 13.931 -17.124 1.00 50.84 182 SER A C 1
ATOM 1470 O O . SER A 1 182 ? 11.172 14.099 -16.287 1.00 50.84 182 SER A O 1
ATOM 1472 N N . GLN A 1 183 ? 8.991 14.070 -16.821 1.00 65.00 183 GLN A N 1
ATOM 1473 C CA . GLN A 1 183 ? 8.577 14.228 -15.438 1.00 65.00 183 GLN A CA 1
ATOM 1474 C C . GLN A 1 183 ? 8.849 12.895 -14.731 1.00 65.00 183 GLN A C 1
ATOM 1476 O O . GLN A 1 183 ? 8.475 11.841 -15.262 1.00 65.00 183 GLN A O 1
ATOM 1481 N N . PRO A 1 184 ? 9.520 12.912 -13.571 1.00 83.50 184 PRO A N 1
ATOM 1482 C CA . PRO A 1 184 ? 9.532 11.747 -12.698 1.00 83.50 184 PRO A CA 1
ATOM 1483 C C . PRO A 1 184 ? 8.098 11.285 -12.410 1.00 83.50 184 PRO A C 1
ATOM 1485 O O . PRO A 1 184 ? 7.153 12.064 -12.542 1.00 83.50 184 PRO A O 1
ATOM 1488 N N . ILE A 1 185 ? 7.933 10.024 -12.008 1.00 88.62 185 ILE A N 1
ATOM 1489 C CA . ILE A 1 185 ? 6.610 9.424 -11.759 1.00 88.62 185 ILE A CA 1
ATOM 1490 C C . ILE A 1 185 ? 5.747 10.304 -10.844 1.00 88.62 185 ILE A C 1
ATOM 1492 O O . ILE A 1 185 ? 4.551 10.431 -11.096 1.00 88.62 185 ILE A O 1
ATOM 1496 N N . VAL A 1 186 ? 6.352 10.918 -9.821 1.00 88.69 186 VAL A N 1
ATOM 1497 C CA . VAL A 1 186 ? 5.637 11.764 -8.847 1.00 88.69 186 VAL A CA 1
ATOM 1498 C C . VAL A 1 186 ? 6.237 13.172 -8.729 1.00 88.69 186 VAL A C 1
ATOM 1500 O O . VAL A 1 186 ? 5.522 14.144 -8.505 1.00 88.69 186 VAL A O 1
ATOM 1503 N N . GLY A 1 187 ? 7.556 13.315 -8.886 1.00 88.44 187 GLY A N 1
ATOM 1504 C CA . GLY A 1 187 ? 8.276 14.590 -8.737 1.00 88.44 187 GLY A CA 1
ATOM 1505 C C . GLY A 1 187 ? 8.452 15.074 -7.305 1.00 88.44 187 GLY A C 1
ATOM 1506 O O . GLY A 1 187 ? 9.555 15.491 -6.966 1.00 88.44 187 GLY A O 1
ATOM 1507 N N . LYS A 1 188 ? 7.418 14.968 -6.470 1.00 92.69 188 LYS A N 1
ATOM 1508 C CA . LYS A 1 188 ? 7.483 15.144 -5.016 1.00 92.69 188 LYS A CA 1
ATOM 1509 C C . LYS A 1 188 ? 6.525 14.183 -4.332 1.00 92.69 188 LYS A C 1
ATOM 1511 O O . LYS A 1 188 ? 5.416 14.008 -4.823 1.00 92.69 188 LYS A O 1
ATOM 1516 N N . PHE A 1 189 ? 6.926 13.596 -3.213 1.00 96.25 189 PHE A N 1
ATOM 1517 C CA . PHE A 1 189 ? 6.037 12.739 -2.435 1.00 96.25 189 PHE A CA 1
ATOM 1518 C C . PHE A 1 189 ? 4.991 13.553 -1.680 1.00 96.25 189 PHE A C 1
ATOM 1520 O O . PHE A 1 189 ? 5.299 14.571 -1.053 1.00 96.25 189 PHE A O 1
ATOM 1527 N N . HIS A 1 190 ? 3.753 13.074 -1.713 1.00 97.44 190 HIS A N 1
ATOM 1528 C CA . HIS A 1 190 ? 2.641 13.679 -0.999 1.00 97.44 190 HIS A CA 1
ATOM 1529 C C . HIS A 1 190 ? 2.501 13.091 0.414 1.00 97.44 190 HIS A C 1
ATOM 1531 O O . HIS A 1 190 ? 2.912 11.954 0.677 1.00 97.44 190 HIS A O 1
ATOM 1537 N N . PRO A 1 191 ? 1.900 13.847 1.351 1.00 96.69 191 PRO A N 1
ATOM 1538 C CA . PRO A 1 191 ? 1.416 13.302 2.615 1.00 96.69 191 PRO A CA 1
ATOM 1539 C C . PRO A 1 191 ? 0.511 12.079 2.405 1.00 96.69 191 PRO A C 1
ATOM 1541 O O . PRO A 1 191 ? -0.185 12.019 1.385 1.00 96.69 191 PRO A O 1
ATOM 1544 N N . PRO A 1 192 ? 0.451 11.133 3.364 1.00 96.31 192 PRO A N 1
ATOM 1545 C CA . PRO A 1 192 ? -0.461 9.995 3.299 1.00 96.31 192 PRO A CA 1
ATOM 1546 C C . PRO A 1 192 ? -1.881 10.459 2.978 1.00 96.31 192 PRO A C 1
ATOM 1548 O O . PRO A 1 192 ? -2.351 11.445 3.541 1.00 96.31 192 PRO A O 1
ATOM 1551 N N . SER A 1 193 ? -2.561 9.783 2.050 1.00 95.44 193 SER A N 1
ATOM 1552 C CA . SER A 1 193 ? -3.898 10.173 1.570 1.00 95.44 193 SER A CA 1
ATOM 1553 C C . SER A 1 193 ? -4.039 11.624 1.062 1.00 95.44 193 SER A C 1
ATOM 1555 O O . SER A 1 193 ? -5.155 12.150 1.042 1.00 95.44 193 SER A O 1
ATOM 1557 N N . PHE A 1 194 ? -2.951 12.280 0.648 1.00 96.12 194 PHE A N 1
ATOM 1558 C CA . PHE A 1 194 ? -2.954 13.690 0.232 1.00 96.12 194 PHE A CA 1
ATOM 1559 C C . PHE A 1 194 ? -3.523 14.631 1.304 1.00 96.12 194 PHE A C 1
ATOM 1561 O O . PHE A 1 194 ? -4.229 15.590 0.997 1.00 96.12 194 PHE A O 1
ATOM 1568 N N . LEU A 1 195 ? -3.259 14.330 2.578 1.00 93.75 195 LEU A N 1
ATOM 1569 C CA . LEU A 1 195 ? -3.714 15.154 3.690 1.00 93.75 195 LEU A CA 1
ATOM 1570 C C . LEU A 1 195 ? -3.209 16.601 3.585 1.00 93.75 195 LEU A C 1
ATOM 1572 O O . LEU A 1 195 ? -2.050 16.858 3.266 1.00 93.75 195 LEU A O 1
ATOM 1576 N N . GLU A 1 196 ? -4.082 17.536 3.952 1.00 95.06 196 GLU A N 1
ATOM 1577 C CA . GLU A 1 196 ? -3.830 18.983 3.931 1.00 95.06 196 GLU A CA 1
ATOM 1578 C C . GLU A 1 196 ? -3.519 19.539 5.334 1.00 95.06 196 GLU A C 1
ATOM 1580 O O . GLU A 1 196 ? -3.705 20.725 5.599 1.00 95.06 196 GLU A O 1
ATOM 1585 N N . ASP A 1 197 ? -3.090 18.693 6.283 1.00 95.38 197 ASP A N 1
ATOM 1586 C CA . ASP A 1 197 ? -2.753 19.182 7.632 1.00 95.38 197 ASP A CA 1
ATOM 1587 C C . ASP A 1 197 ? -1.420 19.945 7.659 1.00 95.38 197 ASP A C 1
ATOM 1589 O O . ASP A 1 197 ? -1.175 20.722 8.586 1.00 95.38 197 ASP A O 1
ATOM 1593 N N . LEU A 1 198 ? -0.562 19.694 6.664 1.00 91.88 198 LEU A N 1
ATOM 1594 C CA . LEU A 1 198 ? 0.707 20.380 6.469 1.00 91.88 198 LEU A CA 1
ATOM 1595 C C . LEU A 1 198 ? 0.515 21.649 5.639 1.00 91.88 198 LEU A C 1
ATOM 1597 O O . LEU A 1 198 ? -0.117 21.641 4.585 1.00 91.88 198 LEU A O 1
ATOM 1601 N N . GLU A 1 199 ? 1.140 22.732 6.089 1.00 90.50 199 GLU A N 1
ATOM 1602 C CA . GLU A 1 199 ? 1.205 23.983 5.336 1.00 90.50 199 GLU A CA 1
ATOM 1603 C C . GLU A 1 199 ? 2.095 23.823 4.088 1.00 90.50 199 GLU A C 1
ATOM 1605 O O . GLU A 1 199 ? 3.027 23.012 4.096 1.00 90.50 199 GLU A O 1
ATOM 1610 N N . PRO A 1 200 ? 1.921 24.639 3.030 1.00 90.31 200 PRO A N 1
ATOM 1611 C CA . PRO A 1 200 ? 2.737 24.539 1.816 1.00 90.31 200 PRO A CA 1
ATOM 1612 C C . PRO A 1 200 ? 4.255 24.588 2.057 1.00 90.31 200 PRO A C 1
ATOM 1614 O O . PRO A 1 200 ? 5.015 23.937 1.345 1.00 90.31 200 PRO A O 1
ATOM 1617 N N . SER A 1 201 ? 4.705 25.325 3.080 1.00 89.62 201 SER A N 1
ATOM 1618 C CA . SER A 1 201 ? 6.118 25.407 3.480 1.00 89.62 201 SER A CA 1
ATOM 1619 C C . SER A 1 201 ? 6.661 24.127 4.129 1.00 89.62 201 SER A C 1
ATOM 1621 O O . SER A 1 201 ? 7.874 23.963 4.219 1.00 89.62 201 SER A O 1
ATOM 1623 N N . GLN A 1 202 ? 5.786 23.228 4.581 1.00 91.69 202 GLN A N 1
ATOM 1624 C CA . GLN A 1 202 ? 6.124 21.971 5.254 1.00 91.69 202 GLN A CA 1
ATOM 1625 C C . GLN A 1 202 ? 6.145 20.786 4.273 1.00 91.69 202 GLN A C 1
ATOM 1627 O O . GLN A 1 202 ? 6.789 19.773 4.530 1.00 91.69 202 GLN A O 1
ATOM 1632 N N . LEU A 1 203 ? 5.503 20.908 3.107 1.00 92.44 203 LEU A N 1
ATOM 1633 C CA . LEU A 1 203 ? 5.443 19.826 2.115 1.00 92.44 203 LEU A CA 1
ATOM 1634 C C . LEU A 1 203 ? 6.827 19.415 1.588 1.00 92.44 203 LEU A C 1
ATOM 1636 O O . LEU A 1 203 ? 7.066 18.239 1.343 1.00 92.44 203 LEU A O 1
ATOM 1640 N N . GLU A 1 204 ? 7.760 20.360 1.453 1.00 93.31 204 GLU A N 1
ATOM 1641 C CA . GLU A 1 204 ? 9.123 20.063 0.994 1.00 93.31 204 GLU A CA 1
ATOM 1642 C C . GLU A 1 204 ? 9.919 19.227 2.006 1.00 93.31 204 GLU A C 1
ATOM 1644 O O . GLU A 1 204 ? 10.717 18.377 1.615 1.00 93.31 204 GLU A O 1
ATOM 1649 N N . GLY A 1 205 ? 9.685 19.420 3.307 1.00 92.25 205 GLY A N 1
ATOM 1650 C CA . GLY A 1 205 ? 10.336 18.603 4.327 1.00 92.25 205 GLY A CA 1
ATOM 1651 C C . GLY A 1 205 ? 9.773 17.182 4.385 1.00 92.25 205 GLY A C 1
ATOM 1652 O O . GLY A 1 205 ? 10.544 16.245 4.581 1.00 92.25 205 GLY A O 1
ATOM 1653 N N . TRP A 1 206 ? 8.466 17.012 4.157 1.00 95.88 206 TRP A N 1
ATOM 1654 C CA . TRP A 1 206 ? 7.854 15.686 4.030 1.00 95.88 206 TRP A CA 1
ATOM 1655 C C . TRP A 1 206 ? 8.351 14.938 2.786 1.00 95.88 206 TRP A C 1
ATOM 1657 O O . TRP A 1 206 ? 8.795 13.796 2.891 1.00 95.88 206 TRP A O 1
ATOM 1667 N N . ASP A 1 207 ? 8.354 15.603 1.627 1.00 96.56 207 ASP A N 1
ATOM 1668 C CA . ASP A 1 207 ? 8.919 15.065 0.384 1.00 96.56 207 ASP A CA 1
ATOM 1669 C C . ASP A 1 207 ? 10.367 14.605 0.588 1.00 96.56 207 ASP A C 1
ATOM 1671 O O . ASP A 1 207 ? 10.721 13.464 0.285 1.00 96.56 207 ASP A O 1
ATOM 1675 N N . LYS A 1 208 ? 11.189 15.466 1.203 1.00 94.38 208 LYS A N 1
ATOM 1676 C CA . LYS A 1 208 ? 12.575 15.141 1.526 1.00 94.38 208 LYS A CA 1
ATOM 1677 C C . LYS A 1 208 ? 12.694 13.920 2.443 1.00 94.38 208 LYS A C 1
ATOM 1679 O O . LYS A 1 208 ? 13.588 13.106 2.225 1.00 94.38 208 LYS A O 1
ATOM 1684 N N . PHE A 1 209 ? 11.838 13.796 3.455 1.00 96.25 209 PHE A N 1
ATOM 1685 C CA . PHE A 1 209 ? 11.847 12.647 4.359 1.00 96.25 209 PHE A CA 1
ATOM 1686 C C . PHE A 1 209 ? 11.610 11.335 3.595 1.00 96.25 209 PHE A C 1
ATOM 1688 O O . PHE A 1 209 ? 12.444 10.435 3.669 1.00 96.25 209 PHE A O 1
ATOM 1695 N N . ILE A 1 210 ? 10.545 11.250 2.790 1.00 97.56 210 ILE A N 1
ATOM 1696 C CA . ILE A 1 210 ? 10.237 10.036 2.012 1.00 97.56 210 ILE A CA 1
ATOM 1697 C C . ILE A 1 210 ? 11.320 9.746 0.970 1.00 97.56 210 ILE A C 1
ATOM 1699 O O . ILE A 1 210 ? 11.739 8.598 0.812 1.00 97.56 210 ILE A O 1
ATOM 1703 N N . HIS A 1 211 ? 11.815 10.782 0.289 1.00 97.06 211 HIS A N 1
ATOM 1704 C CA . HIS A 1 211 ? 12.923 10.650 -0.649 1.00 97.06 211 HIS A CA 1
ATOM 1705 C C . HIS A 1 211 ? 14.163 10.048 0.030 1.00 97.06 211 HIS A C 1
ATOM 1707 O O . HIS A 1 211 ? 14.721 9.076 -0.477 1.00 97.06 211 HIS A O 1
ATOM 1713 N N . ASP A 1 212 ? 14.576 10.585 1.181 1.00 95.44 212 ASP A N 1
ATOM 1714 C CA . ASP A 1 212 ? 15.751 10.108 1.911 1.00 95.44 212 ASP A CA 1
ATOM 1715 C C . ASP A 1 212 ? 15.571 8.668 2.421 1.00 95.44 212 ASP A C 1
ATOM 1717 O O . ASP A 1 212 ? 16.528 7.892 2.372 1.00 95.44 212 ASP A O 1
ATOM 1721 N N . GLU A 1 213 ? 14.377 8.294 2.892 1.00 96.50 213 GLU A N 1
ATOM 1722 C CA . GLU A 1 213 ? 14.064 6.920 3.316 1.00 96.50 213 GLU A CA 1
ATOM 1723 C C . GLU A 1 213 ? 14.176 5.935 2.144 1.00 96.50 213 GLU A C 1
ATOM 1725 O O . GLU A 1 213 ? 14.827 4.894 2.261 1.00 96.50 213 GLU A O 1
ATOM 1730 N N . ILE A 1 214 ? 13.631 6.282 0.974 1.00 97.88 214 ILE A N 1
ATOM 1731 C CA . ILE A 1 214 ? 13.746 5.451 -0.231 1.00 97.88 214 ILE A CA 1
ATOM 1732 C C . ILE A 1 214 ? 15.204 5.344 -0.688 1.00 97.88 214 ILE A C 1
ATOM 1734 O O . ILE A 1 214 ? 15.676 4.241 -0.957 1.00 97.88 214 ILE A O 1
ATOM 1738 N N . GLU A 1 215 ? 15.957 6.445 -0.736 1.00 96.56 215 GLU A N 1
ATOM 1739 C CA . GLU A 1 215 ? 17.378 6.420 -1.114 1.00 96.56 215 GLU A CA 1
ATOM 1740 C C . GLU A 1 215 ? 18.226 5.580 -0.146 1.00 96.56 215 GLU A C 1
ATOM 1742 O O . GLU A 1 215 ? 19.128 4.844 -0.562 1.00 96.56 215 GLU A O 1
ATOM 1747 N N . GLN A 1 216 ? 17.943 5.652 1.157 1.00 94.25 216 GLN A N 1
ATOM 1748 C CA . GLN A 1 216 ? 18.575 4.782 2.149 1.00 94.25 216 GLN A CA 1
ATOM 1749 C C . GLN A 1 216 ? 18.210 3.313 1.917 1.00 94.25 216 GLN A C 1
ATOM 1751 O O . GLN A 1 216 ? 19.089 2.445 1.939 1.00 94.25 216 GLN A O 1
ATOM 1756 N N . ALA A 1 217 ? 16.944 3.033 1.623 1.00 96.12 217 ALA A N 1
ATOM 1757 C CA . ALA A 1 217 ? 16.476 1.689 1.340 1.00 96.12 217 ALA A CA 1
ATOM 1758 C C . ALA A 1 217 ? 17.069 1.122 0.036 1.00 96.12 217 ALA A C 1
ATOM 1760 O O . ALA A 1 217 ? 17.359 -0.072 -0.004 1.00 96.12 217 ALA A O 1
ATOM 1761 N N . ILE A 1 218 ? 17.336 1.942 -0.990 1.00 96.31 218 ILE A N 1
ATOM 1762 C CA . ILE A 1 218 ? 18.058 1.547 -2.220 1.00 96.31 218 ILE A CA 1
ATOM 1763 C C . ILE A 1 218 ? 19.511 1.165 -1.908 1.00 96.31 218 ILE A C 1
ATOM 1765 O O . ILE A 1 218 ? 20.012 0.144 -2.392 1.00 96.31 218 ILE A O 1
ATOM 1769 N N . LYS A 1 219 ? 20.203 1.962 -1.083 1.00 94.38 219 LYS A N 1
ATOM 1770 C CA . LYS A 1 219 ? 21.585 1.665 -0.663 1.00 94.38 219 LYS A CA 1
ATOM 1771 C C . LYS A 1 219 ? 21.662 0.345 0.101 1.00 94.38 219 LYS A C 1
ATOM 1773 O O . LYS A 1 219 ? 22.601 -0.424 -0.091 1.00 94.38 219 LYS A O 1
ATOM 1778 N N . GLY A 1 220 ? 20.651 0.070 0.922 1.00 91.88 220 GLY A N 1
ATOM 1779 C CA . GLY A 1 220 ? 20.638 -1.062 1.834 1.00 91.88 220 GLY A CA 1
ATOM 1780 C C . GLY A 1 220 ? 21.560 -0.844 3.035 1.00 91.88 220 GLY A C 1
ATOM 1781 O O . GLY A 1 220 ? 22.364 0.085 3.103 1.00 91.88 220 GLY A O 1
ATOM 1782 N N . ARG A 1 221 ? 21.427 -1.718 4.032 1.00 89.38 221 ARG A N 1
ATOM 1783 C CA . ARG A 1 221 ? 22.206 -1.651 5.275 1.00 89.38 221 ARG A CA 1
ATOM 1784 C C . ARG A 1 221 ? 23.490 -2.464 5.148 1.00 89.38 221 ARG A C 1
ATOM 1786 O O . ARG A 1 221 ? 23.426 -3.656 4.853 1.00 89.38 221 ARG A O 1
ATOM 1793 N N . GLU A 1 222 ? 24.628 -1.849 5.455 1.00 90.06 222 GLU A N 1
ATOM 1794 C CA . GLU A 1 222 ? 25.940 -2.518 5.491 1.00 90.06 222 GLU A CA 1
ATOM 1795 C C . GLU A 1 222 ? 26.318 -3.022 6.892 1.00 90.06 222 GLU A C 1
ATOM 1797 O O . GLU A 1 222 ? 27.200 -3.867 7.044 1.00 90.06 222 GLU A O 1
ATOM 1802 N N . ALA A 1 223 ? 25.660 -2.518 7.938 1.00 91.44 223 ALA A N 1
ATOM 1803 C CA . ALA A 1 223 ? 25.911 -2.909 9.319 1.00 91.44 223 ALA A CA 1
ATOM 1804 C C . ALA A 1 223 ? 24.631 -2.869 10.162 1.00 91.44 223 ALA A C 1
ATOM 1806 O O . ALA A 1 223 ? 23.696 -2.128 9.867 1.00 91.44 223 ALA A O 1
ATOM 1807 N N . THR A 1 224 ? 24.611 -3.649 11.240 1.00 90.88 224 THR A N 1
ATOM 1808 C CA . THR A 1 224 ? 23.572 -3.605 12.278 1.00 90.88 224 THR A CA 1
ATOM 1809 C C . THR A 1 224 ? 24.190 -3.807 13.660 1.00 90.88 224 THR A C 1
ATOM 1811 O O . THR A 1 224 ? 25.346 -4.221 13.784 1.00 90.88 224 THR A O 1
ATOM 1814 N N . VAL A 1 225 ? 23.424 -3.519 14.708 1.00 89.75 225 VAL A N 1
ATOM 1815 C CA . VAL A 1 225 ? 23.761 -3.874 16.085 1.00 89.75 225 VAL A CA 1
ATOM 1816 C C . VAL A 1 225 ? 22.724 -4.873 16.573 1.00 89.75 225 VAL A C 1
ATOM 1818 O O . VAL A 1 225 ? 21.539 -4.590 16.503 1.00 89.75 225 VAL A O 1
ATOM 1821 N N . ILE A 1 226 ? 23.179 -6.023 17.066 1.00 86.44 226 ILE A N 1
ATOM 1822 C CA . ILE A 1 226 ? 22.320 -7.059 17.647 1.00 86.44 226 ILE A CA 1
ATOM 1823 C C . ILE A 1 226 ? 22.794 -7.270 19.078 1.00 86.44 226 ILE A C 1
ATOM 1825 O O . ILE A 1 226 ? 23.968 -7.592 19.303 1.00 86.44 226 ILE A O 1
ATOM 1829 N N . LYS A 1 227 ? 21.908 -7.052 20.059 1.00 89.50 227 LYS A N 1
ATOM 1830 C CA . LYS A 1 227 ? 22.226 -7.187 21.499 1.00 89.50 227 LYS A CA 1
ATOM 1831 C C . LYS A 1 227 ? 23.507 -6.436 21.908 1.00 89.50 227 LYS A C 1
ATOM 1833 O O . LYS A 1 227 ? 24.372 -6.971 22.602 1.00 89.50 227 LYS A O 1
ATOM 1838 N N . GLY A 1 228 ? 23.660 -5.203 21.419 1.00 90.81 228 GLY A N 1
ATOM 1839 C CA . GLY A 1 228 ? 24.798 -4.326 21.723 1.00 90.81 228 GLY A CA 1
ATOM 1840 C C . GLY A 1 228 ? 26.110 -4.655 20.996 1.00 90.81 228 GLY A C 1
ATOM 1841 O O . GLY A 1 228 ? 27.113 -3.985 21.234 1.00 90.81 228 GLY A O 1
ATOM 1842 N N . LYS A 1 229 ? 26.137 -5.652 20.101 1.00 91.81 229 LYS A N 1
ATOM 1843 C CA . LYS A 1 229 ? 27.319 -6.001 19.296 1.00 91.81 229 LYS A CA 1
ATOM 1844 C C . LYS A 1 229 ? 27.127 -5.594 17.843 1.00 91.81 229 LYS A C 1
ATOM 1846 O O . LYS A 1 229 ? 26.060 -5.821 17.284 1.00 91.81 229 LYS A O 1
ATOM 1851 N N . LYS A 1 230 ? 28.160 -5.014 17.227 1.00 94.31 230 LYS A N 1
ATOM 1852 C CA . LYS A 1 230 ? 28.134 -4.583 15.823 1.00 94.31 230 LYS A CA 1
ATOM 1853 C C . LYS A 1 230 ? 28.419 -5.756 14.881 1.00 94.31 230 LYS A C 1
ATOM 1855 O O . LYS A 1 230 ? 29.363 -6.516 15.099 1.00 94.31 230 LYS A O 1
ATOM 1860 N N . TYR A 1 231 ? 27.642 -5.847 13.810 1.00 93.75 231 TYR A N 1
ATOM 1861 C CA . TYR A 1 231 ? 27.785 -6.825 12.737 1.00 93.75 231 TYR A CA 1
ATOM 1862 C C . TYR A 1 231 ? 27.855 -6.110 11.390 1.00 93.75 231 TYR A C 1
ATOM 1864 O O . TYR A 1 231 ? 27.108 -5.160 11.162 1.00 93.75 231 TYR A O 1
ATOM 1872 N N . THR A 1 232 ? 28.717 -6.589 10.499 1.00 95.50 232 THR A N 1
ATOM 1873 C CA . THR A 1 232 ? 28.650 -6.291 9.066 1.00 95.50 232 THR A CA 1
ATOM 1874 C C . THR A 1 232 ? 27.577 -7.173 8.437 1.00 95.50 232 THR A C 1
ATOM 1876 O O . THR A 1 232 ? 27.487 -8.362 8.753 1.00 95.50 232 THR A O 1
ATOM 1879 N N . ILE A 1 233 ? 26.768 -6.599 7.553 1.00 94.31 233 ILE A N 1
ATOM 1880 C CA . ILE A 1 233 ? 25.723 -7.303 6.814 1.00 94.31 233 ILE A CA 1
ATOM 1881 C C . ILE A 1 233 ? 26.249 -7.604 5.413 1.00 94.31 233 ILE A C 1
ATOM 1883 O O . ILE A 1 233 ? 26.528 -6.695 4.637 1.00 94.31 233 ILE A O 1
ATOM 1887 N N . LEU A 1 234 ? 26.367 -8.886 5.080 1.00 94.00 234 LEU A N 1
ATOM 1888 C CA . LEU A 1 234 ? 26.707 -9.330 3.731 1.00 94.00 234 LEU A CA 1
ATOM 1889 C C . LEU A 1 234 ? 25.438 -9.646 2.935 1.00 94.00 234 LEU A C 1
ATOM 1891 O O . LEU A 1 234 ? 24.408 -10.014 3.505 1.00 94.00 234 LEU A O 1
ATOM 1895 N N . ASN A 1 235 ? 25.537 -9.541 1.608 1.00 93.62 235 ASN A N 1
ATOM 1896 C CA . ASN A 1 235 ? 24.468 -9.854 0.654 1.00 93.62 235 ASN A CA 1
ATOM 1897 C C . ASN A 1 235 ? 23.195 -8.999 0.821 1.00 93.62 235 ASN A C 1
ATOM 1899 O O . ASN A 1 235 ? 22.112 -9.446 0.464 1.00 93.62 235 ASN A O 1
ATOM 1903 N N . ASN A 1 236 ? 23.269 -7.792 1.380 1.00 90.44 236 ASN A N 1
ATOM 1904 C CA . ASN A 1 236 ? 22.099 -6.909 1.551 1.00 90.44 236 ASN A CA 1
ATOM 1905 C C . ASN A 1 236 ? 22.080 -5.703 0.596 1.00 90.44 236 ASN A C 1
ATOM 1907 O O . ASN A 1 236 ? 21.127 -4.925 0.591 1.00 90.44 236 ASN A O 1
ATOM 1911 N N . ALA A 1 237 ? 23.139 -5.558 -0.196 1.00 88.94 237 ALA A N 1
ATOM 1912 C CA . ALA A 1 237 ? 23.348 -4.483 -1.149 1.00 88.94 237 ALA A CA 1
ATOM 1913 C C . ALA A 1 237 ? 24.221 -4.991 -2.316 1.00 88.94 237 ALA A C 1
ATOM 1915 O O . ALA A 1 237 ? 24.965 -5.963 -2.131 1.00 88.94 237 ALA A O 1
ATOM 1916 N N . PRO A 1 238 ? 24.169 -4.340 -3.493 1.00 87.19 238 PRO A N 1
ATOM 1917 C CA . PRO A 1 238 ? 23.242 -3.261 -3.862 1.00 87.19 238 PRO A CA 1
ATOM 1918 C C . PRO A 1 238 ? 21.819 -3.782 -4.141 1.00 87.19 238 PRO A C 1
ATOM 1920 O O . PRO A 1 238 ? 21.650 -4.892 -4.644 1.00 87.19 238 PRO A O 1
ATOM 1923 N N . ARG A 1 239 ? 20.786 -2.971 -3.867 1.00 93.94 239 ARG A N 1
ATOM 1924 C CA . ARG A 1 239 ? 19.377 -3.291 -4.182 1.00 93.94 239 ARG A CA 1
ATOM 1925 C C . ARG A 1 239 ? 18.968 -2.667 -5.517 1.00 93.94 239 ARG A C 1
ATOM 1927 O O . ARG A 1 239 ? 18.101 -1.806 -5.590 1.00 93.94 239 ARG A O 1
ATOM 1934 N N . SER A 1 240 ? 19.620 -3.103 -6.592 1.00 90.56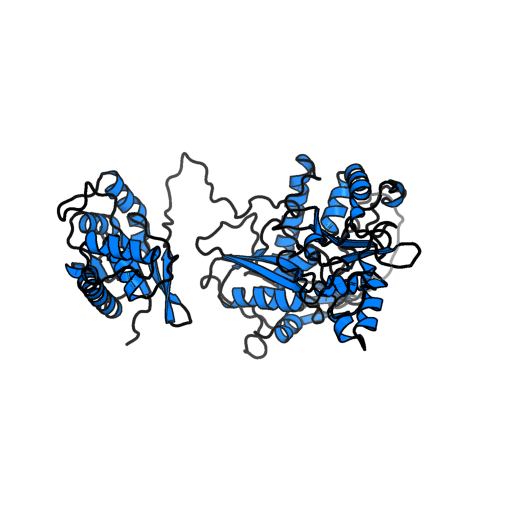 240 SER A N 1
ATOM 1935 C CA . SER A 1 240 ? 19.553 -2.468 -7.920 1.00 90.56 240 SER A CA 1
ATOM 1936 C C . SER A 1 240 ? 18.185 -2.500 -8.609 1.00 90.56 240 SER A C 1
ATOM 1938 O O . SER A 1 240 ? 18.009 -1.834 -9.624 1.00 90.56 240 SER A O 1
ATOM 1940 N N . GLN A 1 241 ? 17.241 -3.302 -8.113 1.00 95.25 241 GLN A N 1
ATOM 1941 C CA . GLN A 1 241 ? 15.885 -3.382 -8.660 1.00 95.25 241 GLN A CA 1
ATOM 1942 C C . GLN A 1 241 ? 14.891 -2.485 -7.913 1.00 95.25 241 GLN A C 1
ATOM 1944 O O . GLN A 1 241 ? 13.769 -2.349 -8.386 1.00 95.25 241 GLN A O 1
ATOM 1949 N N . PHE A 1 242 ? 15.273 -1.860 -6.794 1.00 97.75 242 PHE A N 1
ATOM 1950 C CA . PHE A 1 242 ? 14.445 -0.861 -6.121 1.00 97.75 242 PHE A CA 1
ATOM 1951 C C . PHE A 1 242 ? 14.798 0.542 -6.626 1.00 97.75 242 PHE A C 1
ATOM 1953 O O . PHE A 1 242 ? 15.976 0.840 -6.826 1.00 97.75 242 PHE A O 1
ATOM 1960 N N . PHE A 1 243 ? 13.803 1.397 -6.861 1.00 96.88 243 PHE A N 1
ATOM 1961 C CA . PHE A 1 243 ? 14.026 2.737 -7.419 1.00 96.88 243 PHE A CA 1
ATOM 1962 C C . PHE A 1 243 ? 13.226 3.820 -6.708 1.00 96.88 243 PHE A C 1
ATOM 1964 O O . PHE A 1 243 ? 12.261 3.524 -6.006 1.00 96.88 243 PHE A O 1
ATOM 1971 N N . ASN A 1 244 ? 13.616 5.077 -6.930 1.00 97.69 244 ASN A N 1
ATOM 1972 C CA . ASN A 1 244 ? 12.969 6.242 -6.345 1.00 97.69 244 ASN A CA 1
ATOM 1973 C C . ASN A 1 244 ? 11.996 6.921 -7.332 1.00 97.69 244 ASN A C 1
ATOM 1975 O O . ASN A 1 244 ? 12.442 7.494 -8.331 1.00 97.69 244 ASN A O 1
ATOM 1979 N N . PRO A 1 245 ? 10.673 6.888 -7.085 1.00 96.69 245 PRO A N 1
ATOM 1980 C CA . PRO A 1 245 ? 9.670 7.458 -7.987 1.00 96.69 245 PRO A CA 1
ATOM 1981 C C . PRO A 1 245 ? 9.747 8.979 -8.152 1.00 96.69 245 PRO A C 1
ATOM 1983 O O . PRO A 1 245 ? 9.257 9.498 -9.157 1.00 96.69 245 PRO A O 1
ATOM 1986 N N . SER A 1 246 ? 10.365 9.709 -7.213 1.00 95.00 246 SER A N 1
ATOM 1987 C CA . SER A 1 246 ? 10.520 11.164 -7.349 1.00 95.00 246 SER A CA 1
ATOM 1988 C C . SER A 1 246 ? 11.643 11.570 -8.303 1.00 95.00 246 SER A C 1
ATOM 1990 O O . SER A 1 246 ? 11.669 12.707 -8.765 1.00 95.00 246 SER A O 1
ATOM 1992 N N . THR A 1 247 ? 12.527 10.640 -8.676 1.00 93.88 247 THR A N 1
ATOM 1993 C CA . THR A 1 247 ? 13.646 10.888 -9.603 1.00 93.88 247 THR A CA 1
ATOM 1994 C C . THR A 1 247 ? 13.641 9.980 -10.831 1.00 93.88 247 THR A C 1
ATOM 1996 O O . THR A 1 247 ? 14.401 10.213 -11.769 1.00 93.88 247 THR A O 1
ATOM 1999 N N . THR A 1 248 ? 12.778 8.962 -10.859 1.00 91.94 248 THR A N 1
ATOM 2000 C CA . THR A 1 248 ? 12.706 7.985 -11.950 1.00 91.94 248 THR A CA 1
ATOM 2001 C C . THR A 1 248 ? 11.584 8.330 -12.923 1.00 91.94 248 THR A C 1
ATOM 2003 O O . THR A 1 248 ? 10.443 8.552 -12.519 1.00 91.94 248 THR A O 1
ATOM 2006 N N . GLU A 1 249 ? 11.902 8.339 -14.218 1.00 90.00 249 GLU A N 1
ATOM 2007 C CA . GLU A 1 249 ? 10.925 8.524 -15.292 1.00 90.00 249 GLU A CA 1
ATOM 2008 C C . GLU A 1 249 ? 9.937 7.350 -15.358 1.00 90.00 249 GLU A C 1
ATOM 2010 O O . GLU A 1 249 ? 10.301 6.183 -15.170 1.00 90.00 249 GLU A O 1
ATOM 2015 N N . LYS A 1 250 ? 8.674 7.668 -15.650 1.00 85.44 250 LYS A N 1
ATOM 2016 C CA . LYS A 1 250 ? 7.626 6.671 -15.862 1.00 85.44 250 LYS A CA 1
ATOM 2017 C C . LYS A 1 250 ? 7.778 6.022 -17.237 1.00 85.44 250 LYS A C 1
ATOM 2019 O O . LYS A 1 250 ? 7.666 6.698 -18.258 1.00 85.44 250 LYS A O 1
ATOM 2024 N N . LEU A 1 251 ? 7.977 4.708 -17.275 1.00 83.75 251 LEU A N 1
ATOM 2025 C CA . LEU A 1 251 ? 8.087 3.950 -18.523 1.00 83.75 251 LEU A CA 1
ATOM 2026 C C . LEU A 1 251 ? 6.716 3.482 -19.035 1.00 83.75 251 LEU A C 1
ATOM 2028 O O . LEU A 1 251 ? 5.730 3.428 -18.302 1.00 83.75 251 LEU A O 1
ATOM 2032 N N . SER A 1 252 ? 6.652 3.101 -20.314 1.00 79.94 252 SER A N 1
ATOM 2033 C CA . SER A 1 252 ? 5.414 2.640 -20.966 1.00 79.94 252 SER A CA 1
ATOM 2034 C C . SER A 1 252 ? 4.830 1.357 -20.384 1.00 79.94 252 SER A C 1
ATOM 2036 O O . SER A 1 252 ? 3.648 1.091 -20.563 1.00 79.94 252 SER A O 1
ATOM 2038 N N . ASP A 1 253 ? 5.672 0.530 -19.767 1.00 79.12 253 ASP A N 1
ATOM 2039 C CA . ASP A 1 253 ? 5.291 -0.731 -19.135 1.00 79.12 253 ASP A CA 1
ATOM 2040 C C . ASP A 1 253 ? 5.064 -0.582 -17.625 1.00 79.12 253 ASP A C 1
ATOM 2042 O O . ASP A 1 253 ? 5.012 -1.584 -16.917 1.00 79.12 253 ASP A O 1
ATOM 2046 N N . TYR A 1 254 ? 4.927 0.656 -17.136 1.00 87.50 254 TYR A N 1
ATOM 2047 C CA . TYR A 1 254 ? 4.549 0.934 -15.759 1.00 87.50 254 TYR A CA 1
ATOM 2048 C C . TYR A 1 254 ? 3.250 0.209 -15.393 1.00 87.50 254 TYR A C 1
ATOM 2050 O O . TYR A 1 254 ? 2.231 0.326 -16.078 1.00 87.50 254 TYR A O 1
ATOM 2058 N N . ALA A 1 255 ? 3.286 -0.495 -14.271 1.00 85.44 255 ALA A N 1
ATOM 2059 C CA . ALA A 1 255 ? 2.174 -1.231 -13.709 1.00 85.44 255 ALA A CA 1
ATOM 2060 C C . ALA A 1 255 ? 2.071 -0.962 -12.208 1.00 85.44 255 ALA A C 1
ATOM 2062 O O . ALA A 1 255 ? 3.075 -0.766 -11.523 1.00 85.44 255 ALA A O 1
ATOM 2063 N N . GLU A 1 256 ? 0.846 -1.006 -11.698 1.00 89.94 256 GLU A N 1
ATOM 2064 C CA . GLU A 1 256 ? 0.549 -0.910 -10.272 1.00 89.94 256 GLU A CA 1
ATOM 2065 C C . GLU A 1 256 ? -0.000 -2.246 -9.786 1.00 89.94 256 GLU A C 1
ATOM 2067 O O . GLU A 1 256 ? -0.685 -2.960 -10.526 1.00 89.94 256 GLU A O 1
ATOM 2072 N N . LYS A 1 257 ? 0.288 -2.584 -8.532 1.00 87.25 257 LYS A N 1
ATOM 2073 C CA . LYS A 1 257 ? -0.275 -3.760 -7.882 1.00 87.25 257 LYS A CA 1
ATOM 2074 C C . LYS A 1 257 ? -0.624 -3.448 -6.439 1.00 87.25 257 LYS A C 1
ATOM 2076 O O . LYS A 1 257 ? 0.256 -3.192 -5.619 1.00 87.25 257 LYS A O 1
ATOM 2081 N N . THR A 1 258 ? -1.909 -3.537 -6.126 1.00 93.38 258 THR A N 1
ATOM 2082 C CA . THR A 1 258 ? -2.385 -3.533 -4.746 1.00 93.38 258 THR A CA 1
ATOM 2083 C C . THR A 1 258 ? -2.041 -4.862 -4.082 1.00 93.38 258 THR A C 1
ATOM 2085 O O . THR A 1 258 ? -2.302 -5.933 -4.634 1.00 93.38 258 THR A O 1
ATOM 2088 N N . ILE A 1 259 ? -1.446 -4.784 -2.895 1.00 94.25 259 ILE A N 1
ATOM 2089 C CA . ILE A 1 259 ? -1.137 -5.925 -2.035 1.00 94.25 259 ILE A CA 1
ATOM 2090 C C . ILE A 1 259 ? -1.946 -5.725 -0.760 1.00 94.25 259 ILE A C 1
ATOM 2092 O O . ILE A 1 259 ? -1.765 -4.711 -0.091 1.00 94.25 259 ILE A O 1
ATOM 2096 N N . ALA A 1 260 ? -2.839 -6.666 -0.452 1.00 96.25 260 ALA A N 1
ATOM 2097 C CA . ALA A 1 260 ? -3.758 -6.576 0.680 1.00 96.25 260 ALA A CA 1
ATOM 2098 C C . ALA A 1 260 ? -3.648 -7.798 1.601 1.00 96.25 260 ALA A C 1
ATOM 2100 O O . ALA A 1 260 ? -3.408 -8.917 1.142 1.00 96.25 260 ALA A O 1
ATOM 2101 N N . TRP A 1 261 ? -3.822 -7.580 2.904 1.00 96.94 261 TRP A N 1
ATOM 2102 C CA . TRP A 1 261 ? -3.802 -8.615 3.941 1.00 96.94 261 TRP A CA 1
ATOM 2103 C C . TRP A 1 261 ? -4.748 -8.262 5.091 1.00 96.94 261 TRP A C 1
ATOM 2105 O O . TRP A 1 261 ? -5.208 -7.131 5.223 1.00 96.94 261 TRP A O 1
ATOM 2115 N N . PHE A 1 262 ? -5.036 -9.237 5.953 1.00 97.00 262 PHE A N 1
ATOM 2116 C CA . PHE A 1 262 ? -5.870 -9.023 7.136 1.00 97.00 262 PHE A CA 1
ATOM 2117 C C . PHE A 1 262 ? -5.136 -8.232 8.222 1.00 97.00 262 PHE A C 1
ATOM 2119 O O . PHE A 1 262 ? -4.024 -8.589 8.609 1.00 97.00 262 PHE A O 1
ATOM 2126 N N . GLY A 1 263 ? -5.812 -7.223 8.775 1.00 96.50 263 GLY A N 1
ATOM 2127 C CA . GLY A 1 263 ? -5.319 -6.399 9.878 1.00 96.50 263 GLY A CA 1
ATOM 2128 C C . GLY A 1 263 ? -5.351 -7.096 11.242 1.00 96.50 263 GLY A C 1
ATOM 2129 O O . GLY A 1 263 ? -4.797 -6.570 12.204 1.00 96.50 263 GLY A O 1
ATOM 2130 N N . PHE A 1 264 ? -5.974 -8.278 11.363 1.00 98.12 264 PHE A N 1
ATOM 2131 C CA . PHE A 1 264 ? -5.888 -9.055 12.599 1.00 98.12 264 PHE A CA 1
ATOM 2132 C C . PHE A 1 264 ? -4.501 -9.723 12.749 1.00 98.12 264 PHE A C 1
ATOM 2134 O O . PHE A 1 264 ? -4.116 -10.523 11.890 1.00 98.12 264 PHE A O 1
ATOM 2141 N N . PRO A 1 265 ? -3.800 -9.505 13.877 1.00 97.75 265 PRO A N 1
ATOM 2142 C CA . PRO A 1 265 ? -2.478 -10.057 14.191 1.00 97.75 265 PRO A CA 1
ATOM 2143 C C . PRO A 1 265 ? -2.342 -11.571 14.009 1.00 97.75 265 PRO A C 1
ATOM 2145 O O . PRO A 1 265 ? -2.864 -12.362 14.812 1.00 97.75 265 PRO A O 1
ATOM 2148 N N . LYS A 1 266 ? -1.573 -12.007 13.000 1.00 96.44 266 LYS A N 1
ATOM 2149 C CA . LYS A 1 266 ? -1.337 -13.440 12.748 1.00 96.44 266 LYS A CA 1
ATOM 2150 C C . LYS A 1 266 ? -0.662 -14.126 13.925 1.00 96.44 266 LYS A C 1
ATOM 2152 O O . LYS A 1 266 ? -1.089 -15.199 14.344 1.00 96.44 266 LYS A O 1
ATOM 2157 N N . GLN A 1 267 ? 0.339 -13.480 14.512 1.00 95.56 267 GLN A N 1
ATOM 2158 C CA . GLN A 1 267 ? 1.074 -14.026 15.652 1.00 95.56 267 GLN A CA 1
ATOM 2159 C C . GLN A 1 267 ? 0.152 -14.283 16.852 1.00 95.56 267 GLN A C 1
ATOM 2161 O O . GLN A 1 267 ? 0.301 -15.272 17.576 1.00 95.56 267 GLN A O 1
ATOM 2166 N N . ILE A 1 268 ? -0.848 -13.423 17.061 1.00 97.56 268 ILE A N 1
ATOM 2167 C CA . ILE A 1 268 ? -1.853 -13.610 18.111 1.00 97.56 268 ILE A CA 1
ATOM 2168 C C . ILE A 1 268 ? -2.828 -14.723 17.741 1.00 97.56 268 ILE A C 1
ATOM 2170 O O . ILE A 1 268 ? -3.169 -15.523 18.613 1.00 97.56 268 ILE A O 1
ATOM 2174 N N . LYS A 1 269 ? -3.250 -14.802 16.474 1.00 96.56 269 LYS A N 1
ATOM 2175 C CA . LYS A 1 269 ? -4.101 -15.886 15.969 1.00 96.56 269 LYS A CA 1
ATOM 2176 C C . LYS A 1 269 ? -3.450 -17.252 16.188 1.00 96.56 269 LYS A C 1
ATOM 2178 O O . LYS A 1 269 ? -4.077 -18.119 16.786 1.00 96.56 269 LYS A O 1
ATOM 2183 N N . ASP A 1 270 ? -2.193 -17.403 15.786 1.00 95.88 270 ASP A N 1
ATOM 2184 C CA . ASP A 1 270 ? -1.469 -18.677 15.820 1.00 95.88 270 ASP A CA 1
ATOM 2185 C C . ASP A 1 270 ? -1.069 -19.096 17.245 1.00 95.88 270 ASP A C 1
ATOM 2187 O O . ASP A 1 270 ? -1.037 -20.284 17.560 1.00 95.88 270 ASP A O 1
ATOM 2191 N N . SER A 1 271 ? -0.779 -18.134 18.130 1.00 95.94 271 SER A N 1
ATOM 2192 C CA . SER A 1 271 ? -0.356 -18.417 19.513 1.00 95.94 271 SER A CA 1
ATOM 2193 C C . SER A 1 271 ? -1.505 -18.604 20.510 1.00 95.94 271 SER A C 1
ATOM 2195 O O . SER A 1 271 ? -1.255 -18.876 21.687 1.00 95.94 271 SER A O 1
ATOM 2197 N N . SER A 1 272 ? -2.761 -18.435 20.087 1.00 97.44 272 SER A N 1
ATOM 2198 C CA . SER A 1 272 ? -3.918 -18.462 20.987 1.00 97.44 272 SER A CA 1
ATOM 2199 C C . SER A 1 272 ? -4.715 -19.766 20.885 1.00 97.44 272 SER A C 1
ATOM 2201 O O . SER A 1 272 ? -4.976 -20.245 19.788 1.00 97.44 272 SER A O 1
ATOM 2203 N N . PRO A 1 273 ? -5.214 -20.313 22.010 1.00 96.69 273 PRO A N 1
ATOM 2204 C CA . PRO A 1 273 ? -5.908 -21.605 22.022 1.00 96.69 273 PRO A CA 1
ATOM 2205 C C . PRO A 1 273 ? -7.369 -21.556 21.535 1.00 96.69 273 PRO A C 1
ATOM 2207 O O . PRO A 1 273 ? -8.021 -22.592 21.458 1.00 96.69 273 PRO A O 1
ATOM 2210 N N . SER A 1 274 ? -7.937 -20.368 21.300 1.00 97.81 274 SER A N 1
ATOM 2211 C CA . SER A 1 274 ? -9.319 -20.186 20.828 1.00 97.81 274 SER A CA 1
ATOM 2212 C C . SER A 1 274 ? -9.545 -18.768 20.300 1.00 97.81 274 SER A C 1
ATOM 2214 O O . SER A 1 274 ? -8.802 -17.850 20.662 1.00 97.81 274 SER A O 1
ATOM 2216 N N . ASP A 1 275 ? -10.628 -18.566 19.544 1.00 97.31 275 ASP A N 1
ATOM 2217 C CA . ASP A 1 275 ? -11.052 -17.247 19.053 1.00 97.31 275 ASP A CA 1
ATOM 2218 C C . ASP A 1 275 ? -11.245 -16.227 20.182 1.00 97.31 275 ASP A C 1
ATOM 2220 O O . ASP A 1 275 ? -10.672 -15.138 20.176 1.00 97.31 275 ASP A O 1
ATOM 2224 N N . LYS A 1 276 ? -11.954 -16.619 21.244 1.00 97.75 276 LYS A N 1
ATOM 2225 C CA . LYS A 1 276 ? -12.142 -15.756 22.417 1.00 97.75 276 LYS A CA 1
ATOM 2226 C C . LYS A 1 276 ? -10.811 -15.339 23.052 1.00 97.75 276 LYS A C 1
ATOM 2228 O O . LYS A 1 276 ? -10.688 -14.205 23.517 1.00 97.75 276 LYS A O 1
ATOM 2233 N N . ALA A 1 277 ? -9.827 -16.241 23.102 1.00 98.31 277 ALA A N 1
ATOM 2234 C CA . ALA A 1 277 ? -8.517 -15.943 23.672 1.00 98.31 277 ALA A CA 1
ATOM 2235 C C . ALA A 1 277 ? -7.725 -14.952 22.805 1.00 98.31 277 ALA A C 1
ATOM 2237 O O . ALA A 1 277 ? -7.208 -13.975 23.352 1.00 98.31 277 ALA A O 1
ATOM 2238 N N . ARG A 1 278 ? -7.685 -15.145 21.476 1.00 98.25 278 ARG A N 1
ATOM 2239 C CA . ARG A 1 278 ? -6.991 -14.213 20.565 1.00 98.25 278 ARG A CA 1
ATOM 2240 C C . ARG A 1 278 ? -7.644 -12.838 20.548 1.00 98.25 278 ARG A C 1
ATOM 2242 O O . ARG A 1 278 ? -6.931 -11.844 20.639 1.00 98.25 278 ARG A O 1
ATOM 2249 N N . TRP A 1 279 ? -8.976 -12.768 20.529 1.00 98.50 279 TRP A N 1
ATOM 2250 C CA . TRP A 1 279 ? -9.692 -11.493 20.544 1.00 98.50 279 TRP A CA 1
ATOM 2251 C C . TRP A 1 279 ? -9.442 -10.720 21.831 1.00 98.50 279 TRP A C 1
ATOM 2253 O O . TRP A 1 279 ? -9.097 -9.542 21.795 1.00 98.50 279 TRP A O 1
ATOM 2263 N N . LYS A 1 280 ? -9.532 -11.399 22.981 1.00 98.31 280 LYS A N 1
ATOM 2264 C CA . LYS A 1 280 ? -9.231 -10.785 24.276 1.00 98.31 280 LYS A CA 1
ATOM 2265 C C . LYS A 1 280 ? -7.785 -10.289 24.350 1.00 98.31 280 LYS A C 1
ATOM 2267 O O . LYS A 1 280 ? -7.551 -9.233 24.929 1.00 98.31 280 LYS A O 1
ATOM 2272 N N . LYS A 1 281 ? -6.824 -11.050 23.813 1.00 98.38 281 LYS A N 1
ATOM 2273 C CA . LYS A 1 281 ? -5.404 -10.679 23.819 1.00 98.38 281 LYS A CA 1
ATOM 2274 C C . LYS A 1 281 ? -5.149 -9.461 22.926 1.00 98.38 281 LYS A C 1
ATOM 2276 O O . LYS A 1 281 ? -4.564 -8.500 23.412 1.00 98.38 281 LYS A O 1
ATOM 2281 N N . ALA A 1 282 ? -5.654 -9.451 21.694 1.00 98.06 282 ALA A N 1
ATOM 2282 C CA . ALA A 1 282 ? -5.490 -8.328 20.766 1.00 98.06 282 ALA A CA 1
ATOM 2283 C C . ALA A 1 282 ? -6.162 -7.025 21.261 1.00 98.06 282 ALA A C 1
ATOM 2285 O O . ALA A 1 282 ? -5.619 -5.940 21.082 1.00 98.06 282 ALA A O 1
ATOM 2286 N N . ASP A 1 283 ? -7.293 -7.118 21.969 1.00 98.06 283 ASP A N 1
ATOM 2287 C CA . ASP A 1 283 ? -7.944 -5.958 22.606 1.00 98.06 283 ASP A CA 1
ATOM 2288 C C . ASP A 1 283 ? -7.241 -5.485 23.899 1.00 98.06 283 ASP A C 1
ATOM 2290 O O . ASP A 1 283 ? -7.602 -4.441 24.445 1.00 98.06 283 ASP A O 1
ATOM 2294 N N . SER A 1 284 ? -6.279 -6.242 24.444 1.00 97.69 284 SER A N 1
ATOM 2295 C CA . SER A 1 284 ? -5.683 -5.937 25.758 1.00 97.69 284 SER A CA 1
ATOM 2296 C C . SER A 1 284 ? -4.550 -4.910 25.724 1.00 97.69 284 SER A C 1
ATOM 2298 O O . SER A 1 284 ? -4.322 -4.235 26.727 1.00 97.69 284 SER A O 1
ATOM 2300 N N . SER A 1 285 ? -3.851 -4.782 24.595 1.00 97.44 285 SER A N 1
ATOM 2301 C CA . SER A 1 285 ? -2.803 -3.782 24.381 1.00 97.44 285 SER A CA 1
ATOM 2302 C C . SER A 1 285 ? -2.652 -3.491 22.894 1.00 97.44 285 SER A C 1
ATOM 2304 O O . SER A 1 285 ? -2.755 -4.399 22.071 1.00 97.44 285 SER A O 1
ATOM 2306 N N . ARG A 1 286 ? -2.327 -2.237 22.577 1.00 96.62 286 ARG A N 1
ATOM 2307 C CA . ARG A 1 286 ? -1.935 -1.790 21.235 1.00 96.62 286 ARG A CA 1
ATOM 2308 C C . ARG A 1 286 ? -0.665 -2.494 20.743 1.00 96.62 286 ARG A C 1
ATOM 2310 O O . ARG A 1 286 ? -0.525 -2.744 19.557 1.00 96.62 286 ARG A O 1
ATOM 2317 N N . ASP A 1 287 ? 0.200 -2.940 21.657 1.00 96.19 287 ASP A N 1
ATOM 2318 C CA . ASP A 1 287 ? 1.435 -3.663 21.308 1.00 96.19 287 ASP A CA 1
ATOM 2319 C C . ASP A 1 287 ? 1.176 -5.044 20.682 1.00 96.19 287 ASP A C 1
ATOM 2321 O O . ASP A 1 287 ? 2.075 -5.636 20.090 1.00 96.19 287 ASP A O 1
ATOM 2325 N N . PHE A 1 288 ? -0.046 -5.573 20.814 1.00 97.38 288 PHE A N 1
ATOM 2326 C CA . PHE A 1 288 ? -0.456 -6.822 20.176 1.00 97.38 288 PHE A CA 1
ATOM 2327 C C . PHE A 1 288 ? -1.107 -6.621 18.806 1.00 97.38 288 PHE A C 1
ATOM 2329 O O . PHE A 1 288 ? -1.532 -7.616 18.234 1.00 97.38 288 PHE A O 1
ATOM 2336 N N . GLN A 1 289 ? -1.224 -5.388 18.307 1.00 97.50 289 GLN A N 1
ATOM 2337 C CA . GLN A 1 289 ? -1.917 -5.027 17.066 1.00 97.50 289 GLN A CA 1
ATOM 2338 C C . GLN A 1 289 ? -0.897 -4.721 15.951 1.00 97.50 289 GLN A C 1
ATOM 2340 O O . GLN A 1 289 ? -0.756 -3.599 15.479 1.00 97.50 289 GLN A O 1
ATOM 2345 N N . ASP A 1 290 ? -0.111 -5.725 15.568 1.00 94.56 290 ASP A N 1
ATOM 2346 C CA . ASP A 1 290 ? 1.130 -5.584 14.795 1.00 94.56 290 ASP A CA 1
ATOM 2347 C C . ASP A 1 290 ? 0.982 -5.770 13.273 1.00 94.56 290 ASP A C 1
ATOM 2349 O O . ASP A 1 290 ? 1.951 -6.123 12.613 1.00 94.56 290 ASP A O 1
ATOM 2353 N N . GLU A 1 291 ? -0.194 -5.553 12.679 1.00 96.25 291 GLU A N 1
ATOM 2354 C CA . GLU A 1 291 ? -0.433 -5.760 11.229 1.00 96.25 291 GLU A CA 1
ATOM 2355 C C . GLU A 1 291 ? -0.820 -4.462 10.509 1.00 96.25 291 GLU A C 1
ATOM 2357 O O . GLU A 1 291 ? -1.710 -4.459 9.657 1.00 96.25 291 GLU A O 1
ATOM 2362 N N . TYR A 1 292 ? -0.183 -3.343 10.879 1.00 97.19 292 TYR A N 1
ATOM 2363 C CA . TYR A 1 292 ? -0.460 -2.003 10.338 1.00 97.19 292 TYR A CA 1
ATOM 2364 C C . TYR A 1 292 ? -1.934 -1.569 10.450 1.00 97.19 292 TYR A C 1
ATOM 2366 O O . TYR A 1 292 ? -2.401 -0.679 9.744 1.00 97.19 292 TYR A O 1
ATOM 2374 N N . CYS A 1 293 ? -2.669 -2.200 11.365 1.00 98.06 293 CYS A N 1
ATOM 2375 C CA . CYS A 1 293 ? -4.037 -1.884 11.729 1.00 98.06 293 CYS A CA 1
ATOM 2376 C C . CYS A 1 293 ? -4.126 -1.888 13.245 1.00 98.06 293 CYS A C 1
ATOM 2378 O O . CYS A 1 293 ? -3.981 -2.931 13.885 1.00 98.06 293 CYS A O 1
ATOM 2380 N N . GLU A 1 294 ? -4.383 -0.723 13.818 1.00 98.62 294 GLU A N 1
ATOM 2381 C CA . GLU A 1 294 ? -4.536 -0.583 15.254 1.00 98.62 294 GLU A CA 1
ATOM 2382 C C . GLU A 1 294 ? -5.899 0.024 15.586 1.00 98.62 294 GLU A C 1
ATOM 2384 O O . GLU A 1 294 ? -6.454 0.816 14.822 1.00 98.62 294 GLU A O 1
ATOM 2389 N N . TRP A 1 295 ? -6.475 -0.367 16.721 1.00 98.62 295 TRP A N 1
ATOM 2390 C CA . TRP A 1 295 ? -7.834 -0.001 17.089 1.00 98.62 295 TRP A CA 1
ATOM 2391 C C . TRP A 1 295 ? -8.034 0.266 18.578 1.00 98.62 295 TRP A C 1
ATOM 2393 O O . TRP A 1 295 ? -7.324 -0.232 19.458 1.00 98.62 295 TRP A O 1
ATOM 2403 N N . SER A 1 296 ? -9.081 1.042 18.852 1.00 98.38 296 SER A N 1
ATOM 2404 C CA . SER A 1 296 ? -9.580 1.344 20.191 1.00 98.38 296 SER A CA 1
ATOM 2405 C C . SER A 1 296 ? -11.087 1.112 20.263 1.00 98.38 296 SER A C 1
ATOM 2407 O O . SER A 1 296 ? -11.813 1.330 19.295 1.00 98.38 296 SER A O 1
ATOM 2409 N N . VAL A 1 297 ? -11.561 0.677 21.428 1.00 98.44 297 VAL A N 1
ATOM 2410 C CA . VAL A 1 297 ? -12.942 0.276 21.687 1.00 98.44 297 VAL A CA 1
ATOM 2411 C C . VAL A 1 297 ? -13.523 1.123 22.811 1.00 98.44 297 VAL A C 1
ATOM 2413 O O . VAL A 1 297 ? -13.056 1.065 23.950 1.00 98.44 297 VAL A O 1
ATOM 2416 N N . LEU A 1 298 ? -14.604 1.842 22.518 1.00 97.69 298 LEU A N 1
ATOM 2417 C CA . LEU A 1 298 ? -15.398 2.541 23.522 1.00 97.69 298 LEU A CA 1
ATOM 2418 C C . LEU A 1 298 ? -16.589 1.678 23.944 1.00 97.69 298 LEU A C 1
ATOM 2420 O O . LEU A 1 298 ? -17.255 1.045 23.117 1.00 97.69 298 LEU A O 1
ATOM 2424 N N . ARG A 1 299 ? -16.870 1.658 25.249 1.00 97.88 299 ARG A N 1
ATOM 2425 C CA . ARG A 1 299 ? -17.961 0.875 25.841 1.00 97.88 299 ARG A CA 1
ATOM 2426 C C . ARG A 1 299 ? -18.871 1.744 26.692 1.00 97.88 299 ARG A C 1
ATOM 2428 O O . ARG A 1 299 ? -18.411 2.693 27.319 1.00 97.88 299 ARG A O 1
ATOM 2435 N N . ASN A 1 300 ? -20.147 1.377 26.746 1.00 97.00 300 ASN A N 1
ATOM 2436 C CA . ASN A 1 300 ? -21.104 1.972 27.675 1.00 97.00 300 ASN A CA 1
ATOM 2437 C C . ASN A 1 300 ? -20.954 1.391 29.099 1.00 97.00 300 ASN A C 1
ATOM 2439 O O . ASN A 1 300 ? -20.111 0.528 29.364 1.00 97.00 300 ASN A O 1
ATOM 2443 N N . GLN A 1 301 ? -21.807 1.850 30.019 1.00 96.62 301 GLN A N 1
ATOM 2444 C CA . GLN A 1 301 ? -21.835 1.395 31.417 1.00 96.62 301 GLN A CA 1
ATOM 2445 C C . GLN A 1 301 ? -22.157 -0.106 31.557 1.00 96.62 301 GLN A C 1
ATOM 2447 O O . GLN A 1 301 ? -21.655 -0.758 32.468 1.00 96.62 301 GLN A O 1
ATOM 2452 N N . GLU A 1 302 ? -22.906 -0.681 30.611 1.00 96.62 302 GLU A N 1
ATOM 2453 C CA . GLU A 1 302 ? -23.205 -2.121 30.530 1.00 96.62 302 GLU A CA 1
ATOM 2454 C C . GLU A 1 302 ? -22.065 -2.944 29.910 1.00 96.62 302 GLU A C 1
ATOM 2456 O O . GLU A 1 302 ? -22.206 -4.145 29.688 1.00 96.62 302 GLU A O 1
ATOM 2461 N N . ARG A 1 303 ? -20.917 -2.314 29.619 1.00 96.56 303 ARG A N 1
ATOM 2462 C CA . ARG A 1 303 ? -19.734 -2.928 28.992 1.00 96.56 303 ARG A CA 1
ATOM 2463 C C . ARG A 1 303 ? -19.953 -3.373 27.538 1.00 96.56 303 ARG A C 1
ATOM 2465 O O . ARG A 1 303 ? -19.056 -4.009 26.967 1.00 96.56 303 ARG A O 1
ATOM 2472 N N . LYS A 1 304 ? -21.077 -3.009 26.916 1.00 98.12 304 LYS A N 1
ATOM 2473 C CA . LYS A 1 304 ? -21.317 -3.213 25.482 1.00 98.12 304 LYS A CA 1
ATOM 2474 C C . LYS A 1 304 ? -20.495 -2.222 24.672 1.00 98.12 304 LYS A C 1
ATOM 2476 O O . LYS A 1 304 ? -20.305 -1.079 25.088 1.00 98.12 304 LYS A O 1
ATOM 2481 N N . ILE A 1 305 ? -19.984 -2.675 23.532 1.00 98.69 305 ILE A N 1
ATOM 2482 C CA . ILE A 1 305 ? -19.243 -1.815 22.607 1.00 98.69 305 ILE A CA 1
ATOM 2483 C C . ILE A 1 305 ? -20.225 -0.843 21.967 1.00 98.69 305 ILE A C 1
ATOM 2485 O O . ILE A 1 305 ? -21.282 -1.258 21.500 1.00 98.69 305 ILE A O 1
ATOM 2489 N N . ILE A 1 306 ? -19.866 0.437 21.951 1.00 98.38 306 ILE A N 1
ATOM 2490 C CA . ILE A 1 306 ? -20.647 1.472 21.266 1.00 98.38 306 ILE A CA 1
ATOM 2491 C C . ILE A 1 306 ? -19.931 2.010 20.034 1.00 98.38 306 ILE A C 1
ATOM 2493 O O . ILE A 1 306 ? -20.589 2.399 19.079 1.00 98.38 306 ILE A O 1
ATOM 2497 N N . HIS A 1 307 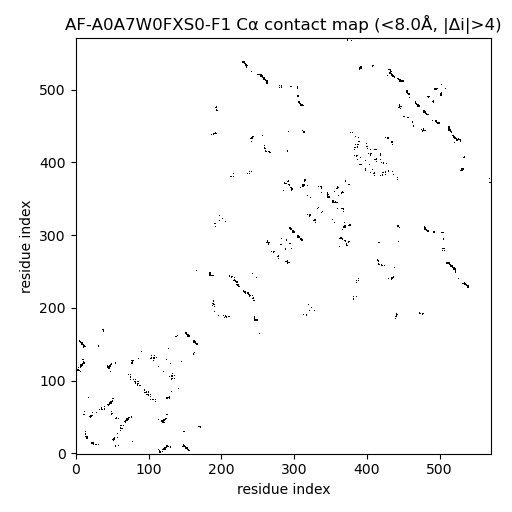? -18.599 1.979 20.034 1.00 98.12 307 HIS A N 1
ATOM 2498 C CA . HIS A 1 307 ? -17.781 2.529 18.964 1.00 98.12 307 HIS A CA 1
ATOM 2499 C C . HIS A 1 307 ? -16.442 1.790 18.904 1.00 98.12 307 HIS A C 1
ATOM 2501 O O . HIS A 1 307 ? -15.833 1.515 19.944 1.00 98.12 307 HIS A O 1
ATOM 2507 N N . VAL A 1 308 ? -15.977 1.490 17.693 1.00 98.69 308 VAL A N 1
ATOM 2508 C CA . VAL A 1 308 ? -14.618 0.997 17.433 1.00 98.69 308 VAL A CA 1
ATOM 2509 C C . VAL A 1 308 ? -13.959 1.919 16.417 1.00 98.69 308 VAL A C 1
ATOM 2511 O O . VAL A 1 308 ? -14.525 2.138 15.351 1.00 98.69 308 VAL A O 1
ATOM 2514 N N . SER A 1 309 ? -12.780 2.452 16.735 1.00 98.25 309 SER A N 1
ATOM 2515 C CA . SER A 1 309 ? -11.967 3.232 15.791 1.00 98.25 309 SER A CA 1
ATOM 2516 C C . SER A 1 309 ? -10.801 2.386 15.297 1.00 98.25 309 SER A C 1
ATOM 2518 O O . SER A 1 309 ? -10.132 1.773 16.125 1.00 98.25 309 SER A O 1
ATOM 2520 N N . PHE A 1 310 ? -10.527 2.414 13.996 1.00 98.69 310 PHE A N 1
ATOM 2521 C CA . PHE A 1 310 ? -9.367 1.807 13.340 1.00 98.69 310 PHE A CA 1
ATOM 2522 C C . PHE A 1 310 ? -8.475 2.899 12.746 1.00 98.69 310 PHE A C 1
ATOM 2524 O O . PHE A 1 310 ? -8.996 3.849 12.158 1.00 98.69 310 PHE A O 1
ATOM 2531 N N . THR A 1 311 ? -7.156 2.754 12.867 1.00 98.38 311 THR A N 1
ATOM 2532 C CA . THR A 1 311 ? -6.151 3.628 12.245 1.00 98.38 311 THR A CA 1
ATOM 2533 C C . THR A 1 311 ? -5.029 2.806 11.613 1.00 98.38 311 THR A C 1
ATOM 2535 O O . THR A 1 311 ? -4.644 1.756 12.136 1.00 98.38 311 THR A O 1
ATOM 2538 N N . CYS A 1 312 ? -4.504 3.308 10.500 1.00 98.31 312 CYS A N 1
ATOM 2539 C CA . CYS A 1 312 ? -3.258 2.868 9.872 1.00 98.31 312 CYS A CA 1
ATOM 2540 C C . CYS A 1 312 ? -2.296 4.046 9.625 1.00 98.31 312 CYS A C 1
ATOM 2542 O O . CYS A 1 312 ? -1.374 3.945 8.821 1.00 98.31 312 CYS A O 1
ATOM 2544 N N . GLU A 1 313 ? -2.498 5.176 10.314 1.00 97.81 313 GLU A N 1
ATOM 2545 C CA . GLU A 1 313 ? -1.648 6.361 10.166 1.00 97.81 313 GLU A CA 1
ATOM 2546 C C . GLU A 1 313 ? -0.247 6.111 10.742 1.00 97.81 313 GLU A C 1
ATOM 2548 O O . GLU A 1 313 ? -0.104 5.823 11.932 1.00 97.81 313 GLU A O 1
ATOM 2553 N N . GLY A 1 314 ? 0.786 6.239 9.903 1.00 96.19 314 GLY A N 1
ATOM 2554 C CA . GLY A 1 314 ? 2.181 6.035 10.301 1.00 96.19 314 GLY A CA 1
ATOM 2555 C C . GLY A 1 314 ? 2.652 7.056 11.348 1.00 96.19 314 GLY A C 1
ATOM 2556 O O . GLY A 1 314 ? 2.307 8.239 11.240 1.00 96.19 314 GLY A O 1
ATOM 2557 N N . PRO A 1 315 ? 3.439 6.639 12.359 1.00 96.50 315 PRO A N 1
ATOM 2558 C CA . PRO A 1 315 ? 3.907 7.536 13.413 1.00 96.50 315 PRO A CA 1
ATOM 2559 C C . PRO A 1 315 ? 4.782 8.675 12.873 1.00 96.50 315 PRO A C 1
ATOM 2561 O O . PRO A 1 315 ? 4.722 9.781 13.404 1.00 96.50 315 PRO A O 1
ATOM 2564 N N . GLU A 1 316 ? 5.526 8.456 11.786 1.00 97.56 316 GLU A N 1
ATOM 2565 C CA . GLU A 1 316 ? 6.442 9.453 11.223 1.00 97.56 316 GLU A CA 1
ATOM 2566 C C . GLU A 1 316 ? 5.722 10.703 10.707 1.00 97.56 316 GLU A C 1
ATOM 2568 O O . GLU A 1 316 ? 6.231 11.812 10.870 1.00 97.56 316 GLU A O 1
ATOM 2573 N N . TYR A 1 317 ? 4.512 10.558 10.150 1.00 98.12 317 TYR A N 1
ATOM 2574 C CA . TYR A 1 317 ? 3.699 11.711 9.749 1.00 98.12 317 TYR A CA 1
ATOM 2575 C C . TYR A 1 317 ? 3.291 12.555 10.959 1.00 98.12 317 TYR A C 1
ATOM 2577 O O . TYR A 1 317 ? 3.342 13.783 10.911 1.00 98.12 317 TYR A O 1
ATOM 2585 N N . TRP A 1 318 ? 2.933 11.906 12.068 1.00 98.31 318 TRP A N 1
ATOM 2586 C CA . TRP A 1 318 ? 2.531 12.587 13.296 1.00 98.31 318 TRP A CA 1
ATOM 2587 C C . TRP A 1 318 ? 3.707 13.240 14.011 1.00 98.31 318 TRP A C 1
ATOM 2589 O O . TRP A 1 318 ? 3.570 14.370 14.474 1.00 98.31 318 TRP A O 1
ATOM 2599 N N . ASP A 1 319 ? 4.866 12.584 14.045 1.00 97.38 319 ASP A N 1
ATOM 2600 C CA . ASP A 1 319 ? 6.096 13.175 14.569 1.00 97.38 319 ASP A CA 1
ATOM 2601 C C . ASP A 1 319 ? 6.517 14.393 13.733 1.00 97.38 319 ASP A C 1
ATOM 2603 O O . ASP A 1 319 ? 6.864 15.437 14.293 1.00 97.38 319 ASP A O 1
ATOM 2607 N N . TYR A 1 320 ? 6.435 14.298 12.400 1.00 97.44 320 TYR A N 1
ATOM 2608 C CA . TYR A 1 320 ? 6.719 15.412 11.496 1.00 97.44 320 TYR A CA 1
ATOM 2609 C C . TYR A 1 320 ? 5.726 16.567 11.687 1.00 97.44 320 TYR A C 1
ATOM 2611 O O . TYR A 1 320 ? 6.134 17.722 11.846 1.00 97.44 320 TYR A O 1
ATOM 2619 N N . LEU A 1 321 ? 4.424 16.273 11.738 1.00 97.81 321 LEU A N 1
ATOM 2620 C CA . LEU A 1 321 ? 3.383 17.270 11.978 1.00 97.81 321 LEU A CA 1
ATOM 2621 C C . LEU A 1 321 ? 3.558 17.938 13.346 1.00 97.81 321 LEU A C 1
ATOM 2623 O O . LEU A 1 321 ? 3.432 19.152 13.446 1.00 97.81 321 LEU A O 1
ATOM 2627 N N . ALA A 1 322 ? 3.900 17.190 14.393 1.00 97.75 322 ALA A N 1
ATOM 2628 C CA . ALA A 1 322 ? 4.078 17.741 15.732 1.00 97.75 322 ALA A CA 1
ATOM 2629 C C . ALA A 1 322 ? 5.285 18.683 15.840 1.00 97.75 322 ALA A C 1
ATOM 2631 O O . ALA A 1 322 ? 5.216 19.684 16.552 1.00 97.75 322 ALA A O 1
ATOM 2632 N N . GLN A 1 323 ? 6.366 18.392 15.111 1.00 95.56 323 GLN A N 1
ATOM 2633 C CA . GLN A 1 323 ? 7.549 19.256 15.042 1.00 95.56 323 GLN A CA 1
ATOM 2634 C C . GLN A 1 323 ? 7.268 20.577 14.316 1.00 95.56 323 GLN A C 1
ATOM 2636 O O . GLN A 1 323 ? 7.824 21.610 14.685 1.00 95.56 323 GLN A O 1
ATOM 2641 N N . ASN A 1 324 ? 6.410 20.554 13.292 1.00 94.44 324 ASN A N 1
ATOM 2642 C CA . ASN A 1 324 ? 6.197 21.700 12.406 1.00 94.44 324 ASN A CA 1
ATOM 2643 C C . ASN A 1 324 ? 4.908 22.486 12.707 1.00 94.44 324 ASN A C 1
ATOM 2645 O O . ASN A 1 324 ? 4.839 23.684 12.435 1.00 94.44 324 ASN A O 1
ATOM 2649 N N . ASN A 1 325 ? 3.885 21.832 13.259 1.00 95.88 325 ASN A N 1
ATOM 2650 C CA . ASN A 1 325 ? 2.575 22.403 13.568 1.00 95.88 325 ASN A CA 1
ATOM 2651 C C . ASN A 1 325 ? 1.920 21.711 14.792 1.00 95.88 325 ASN A C 1
ATOM 2653 O O . ASN A 1 325 ? 0.929 20.984 14.659 1.00 95.88 325 ASN A O 1
ATOM 2657 N N . PRO A 1 326 ? 2.442 21.930 16.014 1.00 96.88 326 PRO A N 1
ATOM 2658 C CA . PRO A 1 326 ? 1.941 21.267 17.221 1.00 96.88 326 PRO A CA 1
ATOM 2659 C C . PRO A 1 326 ? 0.473 21.594 17.533 1.00 96.88 326 PRO A C 1
ATOM 2661 O O . PRO A 1 326 ? -0.248 20.754 18.069 1.00 96.88 326 PRO A O 1
ATOM 2664 N N . GLU A 1 327 ? -0.004 22.785 17.167 1.00 97.31 327 GLU A N 1
ATOM 2665 C CA . GLU A 1 327 ? -1.400 23.176 17.385 1.00 97.31 327 GLU A CA 1
ATOM 2666 C C . GLU A 1 327 ? -2.356 22.414 16.459 1.00 97.31 327 GLU A C 1
ATOM 2668 O O . GLU A 1 327 ? -3.437 22.010 16.895 1.00 97.31 327 GLU A O 1
ATOM 2673 N N . LYS A 1 328 ? -1.935 22.112 15.220 1.00 98.44 328 LYS A N 1
ATOM 2674 C CA . LYS A 1 328 ? -2.688 21.210 14.341 1.00 98.44 328 LYS A CA 1
ATOM 2675 C C . LYS A 1 328 ? -2.808 19.819 14.956 1.00 98.44 328 LYS A C 1
ATOM 2677 O O . LYS A 1 328 ? -3.893 19.253 14.931 1.00 98.44 328 LYS A O 1
ATOM 2682 N N . VAL A 1 329 ? -1.758 19.286 15.588 1.00 98.62 329 VAL A N 1
ATOM 2683 C CA . VAL A 1 329 ? -1.849 17.994 16.297 1.00 98.62 329 VAL A CA 1
ATOM 2684 C C . VAL A 1 329 ? -2.932 18.032 17.377 1.00 98.62 329 VAL A C 1
ATOM 2686 O O . VAL A 1 329 ? -3.779 17.139 17.420 1.00 98.62 329 VAL A O 1
ATOM 2689 N N . VAL A 1 330 ? -2.969 19.080 18.208 1.00 98.69 330 VAL A N 1
ATOM 2690 C CA . VAL A 1 330 ? -4.017 19.244 19.233 1.00 98.69 330 VAL A CA 1
ATOM 2691 C C . VAL A 1 330 ? -5.410 19.326 18.597 1.00 98.69 330 VAL A C 1
ATOM 2693 O O . VAL A 1 330 ? -6.331 18.657 19.066 1.00 98.69 330 VAL A O 1
ATOM 2696 N N . GLU A 1 331 ? -5.570 20.104 17.521 1.00 98.62 331 GLU A N 1
ATOM 2697 C CA . GLU A 1 331 ? -6.828 20.216 16.768 1.00 98.62 331 GLU A CA 1
ATOM 2698 C C . GLU A 1 331 ? -7.312 18.848 16.271 1.00 98.62 331 GLU A C 1
ATOM 2700 O O . GLU A 1 331 ? -8.475 18.490 16.471 1.00 98.62 331 GLU A O 1
ATOM 2705 N N . LEU A 1 332 ? -6.424 18.067 15.652 1.00 98.62 332 LEU A N 1
ATOM 2706 C CA . LEU A 1 332 ? -6.774 16.762 15.102 1.00 98.62 332 LEU A CA 1
ATOM 2707 C C . LEU A 1 332 ? -7.123 15.765 16.212 1.00 98.62 332 LEU A C 1
ATOM 2709 O O . LEU A 1 332 ? -8.114 15.048 16.085 1.00 98.62 332 LEU A O 1
ATOM 2713 N N . TYR A 1 333 ? -6.384 15.747 17.328 1.00 98.69 333 TYR A N 1
ATOM 2714 C CA . TYR A 1 333 ? -6.739 14.924 18.492 1.00 98.69 333 TYR A CA 1
ATOM 2715 C C . TYR A 1 333 ? -8.100 15.281 19.073 1.00 98.69 333 TYR A C 1
ATOM 2717 O O . TYR A 1 333 ? -8.876 14.373 19.378 1.00 98.69 333 TYR A O 1
ATOM 2725 N N . LYS A 1 334 ? -8.435 16.569 19.160 1.00 98.62 334 LYS A N 1
ATOM 2726 C CA . LYS A 1 334 ? -9.778 16.980 19.575 1.00 98.62 334 LYS A CA 1
ATOM 2727 C C . LYS A 1 334 ? -10.845 16.464 18.621 1.00 98.62 334 LYS A C 1
ATOM 2729 O O . LYS A 1 334 ? -11.775 15.789 19.048 1.00 98.62 334 LYS A O 1
ATOM 2734 N N . ARG A 1 335 ? -10.641 16.690 17.321 1.00 98.00 335 ARG A N 1
ATOM 2735 C CA . ARG A 1 335 ? -11.582 16.300 16.265 1.00 98.00 335 ARG A CA 1
ATOM 2736 C C . ARG A 1 335 ? -11.838 14.796 16.213 1.00 98.00 335 ARG A C 1
ATOM 2738 O O . ARG A 1 335 ? -12.970 14.378 15.992 1.00 98.00 335 ARG A O 1
ATOM 2745 N N . TYR A 1 336 ? -10.789 13.992 16.345 1.00 97.31 336 TYR A N 1
ATOM 2746 C CA . TYR A 1 336 ? -10.847 12.567 16.025 1.00 97.31 336 TYR A CA 1
ATOM 2747 C C . TYR A 1 336 ? -10.832 11.648 17.246 1.00 97.31 336 TYR A C 1
ATOM 2749 O O . TYR A 1 336 ? -11.228 10.486 17.124 1.00 97.31 336 TYR A O 1
ATOM 2757 N N . ILE A 1 337 ? -10.379 12.123 18.406 1.00 96.94 337 ILE A N 1
ATOM 2758 C CA . ILE A 1 337 ? -10.321 11.324 19.633 1.00 96.94 337 ILE A CA 1
ATOM 2759 C C . ILE A 1 337 ? -11.317 11.833 20.665 1.00 96.94 337 ILE A C 1
ATOM 2761 O O . ILE A 1 337 ? -12.189 11.078 21.088 1.00 96.94 337 ILE A O 1
ATOM 2765 N N . SER A 1 338 ? -11.165 13.082 21.107 1.00 96.62 338 SER A N 1
ATOM 2766 C CA . SER A 1 338 ? -11.993 13.652 22.171 1.00 96.62 338 SER A CA 1
ATOM 2767 C C . SER A 1 338 ? -11.772 15.154 22.309 1.00 96.62 338 SER A C 1
ATOM 2769 O O . SER A 1 338 ? -10.638 15.591 22.495 1.00 96.62 338 SER A O 1
ATOM 2771 N N . ASP A 1 339 ? -12.851 15.937 22.371 1.00 97.62 339 ASP A N 1
ATOM 2772 C CA . ASP A 1 339 ? -12.791 17.383 22.642 1.00 97.62 339 ASP A CA 1
ATOM 2773 C C . ASP A 1 339 ? -12.104 17.731 23.978 1.00 97.62 339 ASP A C 1
ATOM 2775 O O . ASP A 1 339 ? -11.638 18.856 24.165 1.00 97.62 339 ASP A O 1
ATOM 2779 N N . ALA A 1 340 ? -12.001 16.762 24.896 1.00 97.75 340 ALA A N 1
ATOM 2780 C CA . ALA A 1 340 ? -11.317 16.901 26.181 1.00 97.75 340 ALA A CA 1
ATOM 2781 C C . ALA A 1 340 ? -9.783 16.802 26.094 1.00 97.75 340 ALA A C 1
ATOM 2783 O O . ALA A 1 340 ? -9.117 16.859 27.127 1.00 97.75 340 ALA A O 1
ATOM 2784 N N . VAL A 1 341 ? -9.208 16.604 24.904 1.00 98.38 341 VAL A N 1
ATOM 2785 C CA . VAL A 1 341 ? -7.752 16.583 24.735 1.00 98.38 341 VAL A CA 1
ATOM 2786 C C . VAL A 1 341 ? -7.170 17.956 25.058 1.00 98.38 341 VAL A C 1
ATOM 2788 O O . VAL A 1 341 ? -7.565 18.971 24.482 1.00 98.38 341 VAL A O 1
ATOM 2791 N N . GLU A 1 342 ? -6.164 17.984 25.924 1.00 97.69 342 GLU A N 1
ATOM 2792 C CA . GLU A 1 342 ? -5.368 19.175 26.199 1.00 97.69 342 GLU A CA 1
ATOM 2793 C C . GLU A 1 342 ? -3.961 19.043 25.616 1.00 97.69 342 GLU A C 1
ATOM 2795 O O . GLU A 1 342 ? -3.429 17.946 25.459 1.00 97.69 342 GLU A O 1
ATOM 2800 N N . ARG A 1 343 ? -3.311 20.175 25.327 1.00 97.56 343 ARG A N 1
ATOM 2801 C CA . ARG A 1 343 ? -1.949 20.188 24.771 1.00 97.56 343 ARG A CA 1
ATOM 2802 C C . ARG A 1 343 ? -0.952 19.424 25.651 1.00 97.56 343 ARG A C 1
ATOM 2804 O O . ARG A 1 343 ? -0.155 18.646 25.140 1.00 97.56 343 ARG A O 1
ATOM 2811 N N . ASN A 1 344 ? -1.042 19.594 26.969 1.00 97.75 344 ASN A N 1
ATOM 2812 C CA . ASN A 1 344 ? -0.164 18.921 27.933 1.00 97.75 344 ASN A CA 1
ATOM 2813 C C . ASN A 1 344 ? -0.424 17.410 28.037 1.00 97.75 344 ASN A C 1
ATOM 2815 O O . ASN A 1 344 ? 0.344 16.702 28.680 1.00 97.75 344 ASN A O 1
ATOM 2819 N N . ASP A 1 345 ? -1.489 16.902 27.410 1.00 98.06 345 ASP A N 1
ATOM 2820 C CA . ASP A 1 345 ? -1.677 15.463 27.274 1.00 98.06 345 ASP A CA 1
ATOM 2821 C C . ASP A 1 345 ? -0.788 14.872 26.185 1.00 98.06 345 ASP A C 1
ATOM 2823 O O . ASP A 1 345 ? -0.457 13.692 26.265 1.00 98.06 345 ASP A O 1
ATOM 2827 N N . LEU A 1 346 ? -0.464 15.663 25.156 1.00 98.62 346 LEU A N 1
ATOM 2828 C CA . LEU A 1 346 ? 0.204 15.218 23.933 1.00 98.62 346 LEU A CA 1
ATOM 2829 C C . LEU A 1 346 ? 1.697 15.549 23.914 1.00 98.62 346 LEU A C 1
ATOM 2831 O O . LEU A 1 346 ? 2.448 14.873 23.218 1.00 98.62 346 LEU A O 1
ATOM 2835 N N . PHE A 1 347 ? 2.117 16.578 24.648 1.00 98.25 347 PHE A N 1
ATOM 2836 C CA . PHE A 1 347 ? 3.486 17.083 24.643 1.00 98.25 347 PHE A CA 1
ATOM 2837 C C . PHE A 1 347 ? 4.076 17.091 26.052 1.00 98.25 347 PHE A C 1
ATOM 2839 O O . PHE A 1 347 ? 3.415 17.509 27.006 1.00 98.25 347 PHE A O 1
ATOM 2846 N N . ASP A 1 348 ? 5.334 16.672 26.157 1.00 95.06 348 ASP A N 1
ATOM 2847 C CA . ASP A 1 348 ? 6.126 16.772 27.377 1.00 95.06 348 ASP A CA 1
ATOM 2848 C C . ASP A 1 348 ? 6.452 18.243 27.696 1.00 95.06 348 ASP A C 1
ATOM 2850 O O . ASP A 1 348 ? 6.238 19.159 26.895 1.00 95.06 348 ASP A O 1
ATOM 2854 N N . THR A 1 349 ? 6.982 18.499 28.895 1.00 93.69 349 THR A N 1
ATOM 2855 C CA . THR A 1 349 ? 7.247 19.866 29.383 1.00 93.69 349 THR A CA 1
ATOM 2856 C C . THR A 1 349 ? 8.258 20.644 28.540 1.00 93.69 349 THR A C 1
ATOM 2858 O O . THR A 1 349 ? 8.261 21.871 28.583 1.00 93.69 349 THR A O 1
ATOM 2861 N N . ASP A 1 350 ? 9.121 19.951 27.798 1.00 93.00 350 ASP A N 1
ATOM 2862 C CA . ASP A 1 350 ? 10.094 20.546 26.876 1.00 93.00 350 ASP A CA 1
ATOM 2863 C C . ASP A 1 350 ? 9.523 20.793 25.466 1.00 93.00 350 ASP A C 1
ATOM 2865 O O . ASP A 1 350 ? 10.221 21.312 24.598 1.00 93.00 350 ASP A O 1
ATOM 2869 N N . GLY A 1 351 ? 8.247 20.461 25.242 1.00 93.00 351 GLY A N 1
ATOM 2870 C CA . GLY A 1 351 ? 7.577 20.586 23.953 1.00 93.00 351 GLY A CA 1
ATOM 2871 C C . GLY A 1 351 ? 7.739 19.375 23.036 1.00 93.00 351 GLY A C 1
ATOM 2872 O O . GLY A 1 351 ? 7.238 19.424 21.915 1.00 93.00 351 GLY A O 1
ATOM 2873 N N . THR A 1 352 ? 8.384 18.295 23.485 1.00 95.50 352 THR A N 1
ATOM 2874 C CA . THR A 1 352 ? 8.507 17.051 22.715 1.00 95.50 352 THR A CA 1
ATOM 2875 C C . THR A 1 352 ? 7.158 16.345 22.612 1.00 95.50 352 THR A C 1
ATOM 2877 O O . THR A 1 352 ? 6.456 16.176 23.607 1.00 95.50 352 THR A O 1
ATOM 2880 N N . TYR A 1 353 ? 6.779 15.915 21.409 1.00 98.12 353 TYR A N 1
ATOM 2881 C CA . TYR A 1 353 ? 5.560 15.136 21.207 1.00 98.12 353 TYR A CA 1
ATOM 2882 C C . TYR A 1 353 ? 5.698 13.724 21.778 1.00 98.12 353 TYR A C 1
ATOM 2884 O O . TYR A 1 353 ? 6.659 13.007 21.500 1.00 98.12 353 TYR A O 1
ATOM 2892 N N . ASN A 1 354 ? 4.700 13.310 22.550 1.00 98.00 354 ASN A N 1
ATOM 2893 C CA . ASN A 1 354 ? 4.601 11.972 23.097 1.00 98.00 354 ASN A CA 1
ATOM 2894 C C . ASN A 1 354 ? 3.656 11.129 22.231 1.00 98.00 354 ASN A C 1
ATOM 2896 O O . ASN A 1 354 ? 2.436 11.125 22.416 1.00 98.00 354 ASN A O 1
ATOM 2900 N N . SER A 1 355 ? 4.230 10.360 21.306 1.00 96.06 355 SER A N 1
ATOM 2901 C CA . SER A 1 355 ? 3.503 9.441 20.416 1.00 96.06 355 SER A CA 1
ATOM 2902 C C . SER A 1 355 ? 2.679 8.382 21.169 1.00 96.06 355 SER A C 1
ATOM 2904 O O . SER A 1 355 ? 1.638 7.930 20.684 1.00 96.06 355 SER A O 1
ATOM 2906 N N . ARG A 1 356 ? 3.086 8.038 22.401 1.00 97.06 356 ARG A N 1
ATOM 2907 C CA . ARG A 1 356 ? 2.380 7.136 23.330 1.00 97.06 356 ARG A CA 1
ATOM 2908 C C . ARG A 1 356 ? 1.715 7.901 24.481 1.00 97.06 356 ARG A C 1
ATOM 2910 O O . ARG A 1 356 ? 1.721 7.460 25.635 1.00 97.06 356 ARG A O 1
ATOM 2917 N N . ASN A 1 357 ? 1.092 9.032 24.162 1.00 97.81 357 ASN A N 1
ATOM 2918 C CA . ASN A 1 357 ? 0.274 9.809 25.089 1.00 97.81 357 ASN A CA 1
ATOM 2919 C C . ASN A 1 357 ? -0.984 9.055 25.574 1.00 97.81 357 ASN A C 1
ATOM 2921 O O . ASN A 1 357 ? -1.357 7.992 25.068 1.00 97.81 357 ASN A O 1
ATOM 2925 N N . LYS A 1 358 ? -1.685 9.623 26.566 1.00 96.12 358 LYS A N 1
ATOM 2926 C CA . LYS A 1 358 ? -2.867 8.997 27.198 1.00 96.12 358 LYS A CA 1
ATOM 2927 C C . LYS A 1 358 ? -4.055 8.756 26.250 1.00 96.12 358 LYS A C 1
ATOM 2929 O O . LYS A 1 358 ? -4.920 7.947 26.586 1.00 96.12 358 LYS A O 1
ATOM 2934 N N . TRP A 1 359 ? -4.100 9.455 25.116 1.00 97.81 359 TRP A N 1
ATOM 2935 C CA . TRP A 1 359 ? -5.154 9.371 24.102 1.00 97.81 359 TRP A CA 1
ATOM 2936 C C . TRP A 1 359 ? -4.824 8.390 22.972 1.00 97.81 359 TRP A C 1
ATOM 2938 O O . TRP A 1 359 ? -5.705 8.067 22.181 1.00 97.81 359 TRP A O 1
ATOM 2948 N N . ASN A 1 360 ? -3.581 7.898 22.903 1.00 97.88 360 ASN A N 1
ATOM 2949 C CA . ASN A 1 360 ? -3.132 7.005 21.835 1.00 97.88 360 ASN A CA 1
ATOM 2950 C C . ASN A 1 360 ? -2.530 5.677 22.324 1.00 97.88 360 ASN A C 1
ATOM 2952 O O . ASN A 1 360 ? -2.481 4.718 21.565 1.00 97.88 360 ASN A O 1
ATOM 2956 N N . LYS A 1 361 ? -2.083 5.566 23.582 1.00 95.88 361 LYS A N 1
ATOM 2957 C CA . LYS A 1 361 ? -1.342 4.376 24.055 1.00 95.88 361 LYS A CA 1
ATOM 2958 C C . LYS A 1 361 ? -2.196 3.152 24.414 1.00 95.88 361 LYS A C 1
ATOM 2960 O O . LYS A 1 361 ? -1.654 2.075 24.643 1.00 95.88 361 LYS A O 1
ATOM 2965 N N . ASN A 1 362 ? -3.511 3.316 24.554 1.00 94.75 362 ASN A N 1
ATOM 2966 C CA . ASN A 1 362 ? -4.425 2.299 25.089 1.00 94.75 362 ASN A CA 1
ATOM 2967 C C . ASN A 1 362 ? -5.418 1.823 24.020 1.00 94.75 362 ASN A C 1
ATOM 2969 O O . ASN A 1 362 ? -5.630 2.490 23.017 1.00 94.75 362 ASN A O 1
ATOM 2973 N N . THR A 1 363 ? -6.115 0.721 24.291 1.00 96.62 363 THR A N 1
ATOM 2974 C CA . THR A 1 363 ? -7.202 0.203 23.441 1.00 96.62 363 THR A CA 1
ATOM 2975 C C . THR A 1 363 ? -8.585 0.758 23.812 1.00 96.62 363 THR A C 1
ATOM 2977 O O . THR A 1 363 ? -9.596 0.220 23.365 1.00 96.62 363 THR A O 1
ATOM 2980 N N . THR A 1 364 ? -8.664 1.796 24.656 1.00 96.00 364 THR A N 1
ATOM 2981 C CA . THR A 1 364 ? -9.941 2.323 25.189 1.00 96.00 364 THR A CA 1
ATOM 2982 C C . THR A 1 364 ? -10.118 3.836 25.105 1.00 96.00 364 THR A C 1
ATOM 2984 O O . THR A 1 364 ? -11.250 4.304 25.170 1.00 96.00 364 THR A O 1
ATOM 2987 N N . ASN A 1 365 ? -9.032 4.606 25.000 1.00 92.88 365 ASN A N 1
ATOM 2988 C CA . ASN A 1 365 ? -9.083 6.074 25.053 1.00 92.88 365 ASN A CA 1
ATOM 2989 C C . ASN A 1 365 ? -9.002 6.726 23.668 1.00 92.88 365 ASN A C 1
ATOM 2991 O O . ASN A 1 365 ? -9.183 7.934 23.563 1.00 92.88 365 ASN A O 1
ATOM 2995 N N . GLY A 1 366 ? -8.704 5.940 22.634 1.00 94.88 366 GLY A N 1
ATOM 2996 C CA . GLY A 1 366 ? -8.420 6.428 21.295 1.00 94.88 366 GLY A CA 1
ATOM 2997 C C . GLY A 1 366 ? -7.275 5.668 20.630 1.00 94.88 366 GLY A C 1
ATOM 2998 O O . GLY A 1 366 ? -6.455 5.023 21.282 1.00 94.88 366 GLY A O 1
ATOM 2999 N N . ALA A 1 367 ? -7.253 5.747 19.304 1.00 97.25 367 ALA A N 1
ATOM 3000 C CA . ALA A 1 367 ? -6.171 5.257 18.462 1.00 97.25 367 ALA A CA 1
ATOM 3001 C C . ALA A 1 367 ? -5.942 6.270 17.342 1.00 97.25 367 ALA A C 1
ATOM 3003 O O . ALA A 1 367 ? -6.584 6.188 16.295 1.00 97.25 367 ALA A O 1
ATOM 3004 N N . MET A 1 368 ? -5.146 7.304 17.613 1.00 97.94 368 MET A N 1
ATOM 3005 C CA . MET A 1 368 ? -4.892 8.360 16.636 1.00 97.94 368 MET A CA 1
ATOM 3006 C C . MET A 1 368 ? -4.056 7.823 15.481 1.00 97.94 368 MET A C 1
ATOM 3008 O O . MET A 1 368 ? -4.493 7.837 14.336 1.00 97.94 368 MET A O 1
ATOM 3012 N N . HIS A 1 369 ? -2.894 7.277 15.813 1.00 98.31 369 HIS A N 1
ATOM 3013 C CA . HIS A 1 369 ? -1.940 6.740 14.857 1.00 98.31 369 HIS A CA 1
ATOM 3014 C C . HIS A 1 369 ? -1.309 5.464 15.405 1.00 98.31 369 HIS A C 1
ATOM 3016 O O . HIS A 1 369 ? -1.507 5.117 16.578 1.00 98.31 369 HIS A O 1
ATOM 3022 N N . LEU A 1 370 ? -0.569 4.761 14.555 1.00 98.44 370 LEU A N 1
ATOM 3023 C CA . LEU A 1 370 ? 0.138 3.532 14.896 1.00 98.44 370 LEU A CA 1
ATOM 3024 C C . LEU A 1 370 ? 1.185 3.807 15.989 1.00 98.44 370 LEU A C 1
ATOM 3026 O O . LEU A 1 370 ? 1.833 4.856 15.990 1.00 98.44 370 LEU A O 1
ATOM 3030 N N . ILE A 1 371 ? 1.313 2.893 16.950 1.00 97.06 371 ILE A N 1
ATOM 3031 C CA . ILE A 1 371 ? 2.297 2.987 18.048 1.00 97.06 371 ILE A CA 1
ATOM 3032 C C . ILE A 1 371 ? 3.089 1.698 18.250 1.00 97.06 371 ILE A C 1
ATOM 3034 O O . ILE A 1 371 ? 3.949 1.648 19.134 1.00 97.06 371 ILE A O 1
ATOM 3038 N N . GLN A 1 372 ? 2.743 0.643 17.516 1.00 95.25 372 GLN A N 1
ATOM 3039 C CA . GLN A 1 372 ? 3.453 -0.620 17.553 1.00 95.25 372 GLN A CA 1
ATOM 3040 C C . GLN A 1 372 ? 4.768 -0.476 16.765 1.00 95.25 372 GLN A C 1
ATOM 3042 O O . GLN A 1 372 ? 4.790 0.065 15.663 1.00 95.25 372 GLN A O 1
ATOM 3047 N N . ASP A 1 373 ? 5.875 -0.955 17.336 1.00 91.56 373 ASP A N 1
ATOM 3048 C CA . ASP A 1 373 ? 7.232 -0.647 16.849 1.00 91.56 373 ASP A CA 1
ATOM 3049 C C . ASP A 1 373 ? 7.567 -1.200 15.446 1.00 91.56 373 ASP A C 1
ATOM 3051 O O . ASP A 1 373 ? 8.513 -0.741 14.811 1.00 91.56 373 ASP A O 1
ATOM 3055 N N . ASN A 1 374 ? 6.811 -2.182 14.948 1.00 90.25 374 ASN A N 1
ATOM 3056 C CA . ASN A 1 374 ? 6.950 -2.748 13.599 1.00 90.25 374 ASN A CA 1
ATOM 3057 C C . ASN A 1 374 ? 5.995 -2.099 12.580 1.00 90.25 374 ASN A C 1
ATOM 3059 O O . ASN A 1 374 ? 6.055 -2.422 11.393 1.00 90.25 374 ASN A O 1
ATOM 3063 N N . ASN A 1 375 ? 5.094 -1.224 13.029 1.00 92.62 375 ASN A N 1
ATOM 3064 C CA . ASN A 1 375 ? 4.070 -0.572 12.220 1.00 92.62 375 ASN A CA 1
ATOM 3065 C C . ASN A 1 375 ? 4.525 0.834 11.775 1.00 92.62 375 ASN A C 1
ATOM 3067 O O . ASN A 1 375 ? 3.821 1.821 11.986 1.00 92.62 375 ASN A O 1
ATOM 3071 N N . THR A 1 376 ? 5.723 0.936 11.193 1.00 94.81 376 THR A N 1
ATOM 3072 C CA . THR A 1 376 ? 6.320 2.213 10.766 1.00 94.81 376 THR A CA 1
ATOM 3073 C C . THR A 1 376 ? 6.409 2.320 9.245 1.00 94.81 376 THR A C 1
ATOM 3075 O O . THR A 1 376 ? 6.507 1.304 8.547 1.00 94.81 376 THR A O 1
ATOM 3078 N N . LEU A 1 377 ? 6.394 3.550 8.727 1.00 93.94 377 LEU A N 1
ATOM 3079 C CA . LEU A 1 377 ? 6.547 3.819 7.297 1.00 93.94 377 LEU A CA 1
ATOM 3080 C C . LEU A 1 377 ? 7.950 3.432 6.807 1.00 93.94 377 LEU A C 1
ATOM 3082 O O . LEU A 1 377 ? 8.099 2.823 5.748 1.00 93.94 377 LEU A O 1
ATOM 3086 N N . GLY A 1 378 ? 8.983 3.690 7.614 1.00 93.19 378 GLY A N 1
ATOM 3087 C CA . GLY A 1 378 ? 10.346 3.247 7.302 1.00 93.19 378 GLY A CA 1
ATOM 3088 C C . GLY A 1 378 ? 10.466 1.719 7.188 1.00 93.19 378 GLY A C 1
ATOM 3089 O O . GLY A 1 378 ? 11.170 1.212 6.312 1.00 93.19 378 GLY A O 1
ATOM 3090 N N . ALA A 1 379 ? 9.742 0.959 8.022 1.00 92.88 379 ALA A N 1
ATOM 3091 C CA . ALA A 1 379 ? 9.724 -0.503 7.934 1.00 92.88 379 ALA A CA 1
ATOM 3092 C C . ALA A 1 379 ? 9.065 -0.999 6.638 1.00 92.88 379 ALA A C 1
ATOM 3094 O O . ALA A 1 379 ? 9.561 -1.953 6.042 1.00 92.88 379 ALA A O 1
ATOM 3095 N N . GLU A 1 380 ? 7.994 -0.346 6.176 1.00 94.50 380 GLU A N 1
ATOM 3096 C CA . GLU A 1 380 ? 7.351 -0.646 4.888 1.00 94.50 380 GLU A CA 1
ATOM 3097 C C . GLU A 1 380 ? 8.318 -0.431 3.710 1.00 94.50 380 GLU A C 1
ATOM 3099 O O . GLU A 1 380 ? 8.479 -1.312 2.858 1.00 94.50 380 GLU A O 1
ATOM 3104 N N . ILE A 1 381 ? 9.005 0.715 3.685 1.00 97.12 381 ILE A N 1
ATOM 3105 C CA . ILE A 1 381 ? 9.961 1.063 2.626 1.00 97.12 381 ILE A CA 1
ATOM 3106 C C . ILE A 1 381 ? 11.140 0.073 2.617 1.00 97.12 381 ILE A C 1
ATOM 3108 O O . ILE A 1 381 ? 11.500 -0.456 1.561 1.00 97.12 381 ILE A O 1
ATOM 3112 N N . GLU A 1 382 ? 11.714 -0.241 3.784 1.00 95.50 382 GLU A N 1
ATOM 3113 C CA . GLU A 1 382 ? 12.798 -1.226 3.919 1.00 95.50 382 GLU A CA 1
ATOM 3114 C C . GLU A 1 382 ? 12.352 -2.634 3.498 1.00 95.50 382 GLU A C 1
ATOM 3116 O O . GLU A 1 382 ? 13.122 -3.355 2.857 1.00 95.50 382 GLU A O 1
ATOM 3121 N N . LEU A 1 383 ? 11.119 -3.027 3.823 1.00 95.88 383 LEU A N 1
ATOM 3122 C CA . LEU A 1 383 ? 10.529 -4.306 3.436 1.00 95.88 383 LEU A CA 1
ATOM 3123 C C . LEU A 1 383 ? 10.412 -4.425 1.909 1.00 95.88 383 LEU A C 1
ATOM 3125 O O . LEU A 1 383 ? 10.857 -5.424 1.330 1.00 95.88 383 LEU A O 1
ATOM 3129 N N . ALA A 1 384 ? 9.868 -3.406 1.240 1.00 96.12 384 ALA A N 1
ATOM 3130 C CA . ALA A 1 384 ? 9.759 -3.371 -0.218 1.00 96.12 384 ALA A CA 1
ATOM 3131 C C . ALA A 1 384 ? 11.147 -3.377 -0.888 1.00 96.12 384 ALA A C 1
ATOM 3133 O O . ALA A 1 384 ? 11.413 -4.172 -1.792 1.00 96.12 384 ALA A O 1
ATOM 3134 N N . ALA A 1 385 ? 12.084 -2.568 -0.393 1.00 97.25 385 ALA A N 1
ATOM 3135 C CA . ALA A 1 385 ? 13.431 -2.504 -0.948 1.00 97.25 385 ALA A CA 1
ATOM 3136 C C . ALA A 1 385 ? 14.229 -3.796 -0.726 1.00 97.25 385 ALA A C 1
ATOM 3138 O O . ALA A 1 385 ? 14.838 -4.327 -1.658 1.00 97.25 385 ALA A O 1
ATOM 3139 N N . GLY A 1 386 ? 14.222 -4.338 0.492 1.00 95.94 386 GLY A N 1
ATOM 3140 C CA . GLY A 1 386 ? 14.952 -5.554 0.849 1.00 95.94 386 GLY A CA 1
ATOM 3141 C C . GLY A 1 386 ? 14.423 -6.798 0.134 1.00 95.94 386 GLY A C 1
ATOM 3142 O O . GLY A 1 386 ? 15.204 -7.679 -0.242 1.00 95.94 386 GLY A O 1
ATOM 3143 N N . SER A 1 387 ? 13.112 -6.855 -0.113 1.00 95.81 387 SER A N 1
ATOM 3144 C CA . SER A 1 387 ? 12.480 -7.937 -0.874 1.00 95.81 387 SER A CA 1
ATOM 3145 C C . SER A 1 387 ? 12.684 -7.839 -2.386 1.00 95.81 387 SER A C 1
ATOM 3147 O O . SER A 1 387 ? 12.532 -8.849 -3.075 1.00 95.81 387 SER A O 1
ATOM 3149 N N . SER A 1 388 ? 13.131 -6.694 -2.914 1.00 96.06 388 SER A N 1
ATOM 3150 C CA . SER A 1 388 ? 13.487 -6.558 -4.334 1.00 96.06 388 SER A CA 1
ATOM 3151 C C . SER A 1 388 ? 14.697 -7.412 -4.749 1.00 96.06 388 SER A C 1
ATOM 3153 O O . SER A 1 388 ? 14.900 -7.653 -5.938 1.00 96.06 388 SER A O 1
ATOM 3155 N N . MET A 1 389 ? 15.493 -7.901 -3.791 1.00 95.31 389 MET A N 1
ATOM 3156 C CA . MET A 1 389 ? 16.672 -8.723 -4.062 1.00 95.31 389 MET A CA 1
ATOM 3157 C C . MET A 1 389 ? 16.304 -10.178 -4.351 1.00 95.31 389 MET A C 1
ATOM 3159 O O . MET A 1 389 ? 15.838 -10.900 -3.466 1.00 95.31 389 MET A O 1
ATOM 3163 N N . VAL A 1 390 ? 16.590 -10.660 -5.561 1.00 95.00 390 VAL A N 1
ATOM 3164 C CA . VAL A 1 390 ? 16.402 -12.077 -5.900 1.00 95.00 390 VAL A CA 1
ATOM 3165 C C . VAL A 1 390 ? 17.396 -12.934 -5.118 1.00 95.00 390 VAL A C 1
ATOM 3167 O O . VAL A 1 390 ? 18.611 -12.749 -5.195 1.00 95.00 390 VAL A O 1
ATOM 3170 N N . ARG A 1 391 ? 16.870 -13.883 -4.338 1.00 95.62 391 ARG A N 1
ATOM 3171 C CA . ARG A 1 391 ? 17.668 -14.742 -3.460 1.00 95.62 391 ARG A CA 1
ATOM 3172 C C . ARG A 1 391 ? 17.886 -16.115 -4.065 1.00 95.62 391 ARG A C 1
ATOM 3174 O O . ARG A 1 391 ? 16.992 -16.674 -4.696 1.00 95.62 391 ARG A O 1
ATOM 3181 N N . SER A 1 392 ? 19.053 -16.686 -3.802 1.00 95.19 392 SER A N 1
ATOM 3182 C CA . SER A 1 392 ? 19.357 -18.075 -4.111 1.00 95.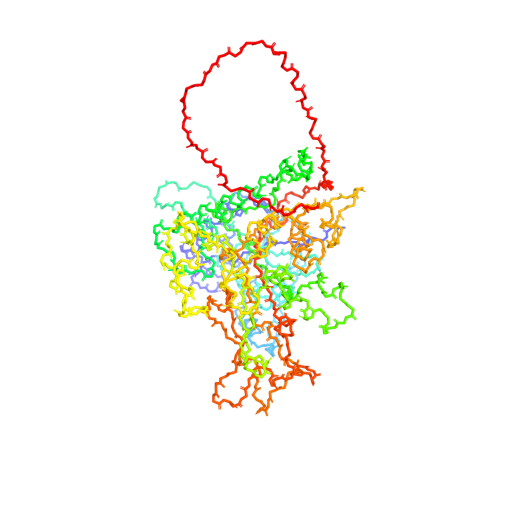19 392 SER A CA 1
ATOM 3183 C C . SER A 1 392 ? 19.966 -18.791 -2.912 1.00 95.19 392 SER A C 1
ATOM 3185 O O . SER A 1 392 ? 20.582 -18.173 -2.045 1.00 95.19 392 SER A O 1
ATOM 3187 N N . LYS A 1 393 ? 19.779 -20.108 -2.854 1.00 94.00 393 LYS A N 1
ATOM 3188 C CA . LYS A 1 393 ? 20.437 -20.983 -1.886 1.00 94.00 393 LYS A CA 1
ATOM 3189 C C . LYS A 1 393 ? 20.894 -22.238 -2.608 1.00 94.00 393 LYS A C 1
ATOM 3191 O O . LYS A 1 393 ? 20.072 -22.939 -3.194 1.00 94.00 393 LYS A O 1
ATOM 3196 N N . ALA A 1 394 ? 22.199 -22.512 -2.569 1.00 89.81 394 ALA A N 1
ATOM 3197 C CA . ALA A 1 394 ? 22.812 -23.638 -3.280 1.00 89.81 394 ALA A CA 1
ATOM 3198 C C . ALA A 1 394 ? 22.443 -23.673 -4.782 1.00 89.81 394 ALA A C 1
ATOM 3200 O O . ALA A 1 394 ? 22.079 -24.714 -5.321 1.00 89.81 394 ALA A O 1
ATOM 3201 N N . GLY A 1 395 ? 22.472 -22.510 -5.443 1.00 87.44 395 GLY A N 1
ATOM 3202 C CA . GLY A 1 395 ? 22.156 -22.369 -6.871 1.00 87.44 395 GLY A CA 1
ATOM 3203 C C . GLY A 1 395 ? 20.663 -22.407 -7.226 1.00 87.44 395 GLY A C 1
ATOM 3204 O O . GLY A 1 395 ? 20.312 -22.148 -8.373 1.00 87.44 395 GLY A O 1
ATOM 3205 N N . ARG A 1 396 ? 19.766 -22.678 -6.266 1.00 94.62 396 ARG A N 1
ATOM 3206 C CA . ARG A 1 396 ? 18.312 -22.609 -6.471 1.00 94.62 396 ARG A CA 1
ATOM 3207 C C . ARG A 1 396 ? 17.792 -21.219 -6.128 1.00 94.62 396 ARG A C 1
ATOM 3209 O O . ARG A 1 396 ? 17.974 -20.766 -4.999 1.00 94.62 396 ARG A O 1
ATOM 3216 N N . ILE A 1 397 ? 17.095 -20.582 -7.067 1.00 95.12 397 ILE A N 1
ATOM 3217 C CA . ILE A 1 397 ? 16.345 -19.347 -6.807 1.00 95.12 397 ILE A CA 1
ATOM 3218 C C . ILE A 1 397 ? 15.208 -19.649 -5.828 1.00 95.12 397 ILE A C 1
ATOM 3220 O O . ILE A 1 397 ? 14.469 -20.622 -5.993 1.00 95.12 397 ILE A O 1
ATOM 3224 N N . LEU A 1 398 ? 15.080 -18.818 -4.799 1.00 95.56 398 LEU A N 1
ATOM 3225 C CA . LEU A 1 398 ? 14.009 -18.929 -3.820 1.00 95.56 398 LEU A CA 1
ATOM 3226 C C . LEU A 1 398 ? 12.767 -18.210 -4.343 1.00 95.56 398 LEU A C 1
ATOM 3228 O O . LEU A 1 398 ? 12.842 -17.079 -4.821 1.00 95.56 398 LEU A O 1
ATOM 3232 N N . THR A 1 399 ? 11.626 -18.881 -4.253 1.00 92.38 399 THR A N 1
ATOM 3233 C CA . THR A 1 399 ? 10.326 -18.362 -4.702 1.00 92.38 399 THR A CA 1
ATOM 3234 C C . THR A 1 399 ? 9.268 -18.442 -3.612 1.00 92.38 399 THR A C 1
ATOM 3236 O O . THR A 1 399 ? 8.319 -17.666 -3.636 1.00 92.38 399 THR A O 1
ATOM 3239 N N . GLU A 1 400 ? 9.445 -19.348 -2.649 1.00 94.06 400 GLU A N 1
ATOM 3240 C CA . GLU A 1 400 ? 8.520 -19.551 -1.542 1.00 94.06 400 GLU A CA 1
ATOM 3241 C C . GLU A 1 400 ? 8.617 -18.428 -0.513 1.00 94.06 400 GLU A C 1
ATOM 3243 O O . GLU A 1 400 ? 9.700 -18.092 -0.028 1.00 94.06 400 GLU A O 1
ATOM 3248 N N . GLN A 1 401 ? 7.456 -17.897 -0.137 1.00 93.62 401 GLN A N 1
ATOM 3249 C CA . GLN A 1 401 ? 7.277 -16.751 0.754 1.00 93.62 401 GLN A CA 1
ATOM 3250 C C . GLN A 1 401 ? 8.100 -16.856 2.051 1.00 93.62 401 GLN A C 1
ATOM 3252 O O . GLN A 1 401 ? 8.831 -15.936 2.420 1.00 93.62 401 GLN A O 1
ATOM 3257 N N . GLN A 1 402 ? 8.032 -18.012 2.716 1.00 95.56 402 GLN A N 1
ATOM 3258 C CA . GLN A 1 402 ? 8.734 -18.258 3.979 1.00 95.56 402 GLN A CA 1
ATOM 3259 C C . GLN A 1 402 ? 10.242 -18.477 3.791 1.00 95.56 402 GLN A C 1
ATOM 3261 O O . GLN A 1 402 ? 11.041 -18.072 4.634 1.00 95.56 402 GLN A O 1
ATOM 3266 N N . GLU A 1 403 ? 10.672 -19.085 2.681 1.00 96.38 403 GLU A N 1
ATOM 3267 C CA . GLU A 1 403 ? 12.104 -19.212 2.382 1.00 96.38 403 GLU A CA 1
ATOM 3268 C C . GLU A 1 403 ? 12.725 -17.845 2.078 1.00 96.38 403 GLU A C 1
ATOM 3270 O O . GLU A 1 403 ? 13.825 -17.546 2.551 1.00 96.38 403 GLU A O 1
ATOM 3275 N N . LEU A 1 404 ? 12.004 -17.011 1.325 1.00 96.56 404 LEU A N 1
ATOM 3276 C CA . LEU A 1 404 ? 12.426 -15.670 0.940 1.00 96.56 404 LEU A CA 1
ATOM 3277 C C . LEU A 1 404 ? 12.645 -14.776 2.155 1.00 96.56 404 LEU A C 1
ATOM 3279 O O . LEU A 1 404 ? 13.740 -14.232 2.295 1.00 96.56 404 LEU A O 1
ATOM 3283 N N . ILE A 1 405 ? 11.671 -14.668 3.063 1.00 96.75 405 ILE A N 1
ATOM 3284 C CA . ILE A 1 405 ? 11.810 -13.781 4.228 1.00 96.75 405 ILE A CA 1
ATOM 3285 C C . ILE A 1 405 ? 12.910 -14.246 5.188 1.00 96.75 405 ILE A C 1
ATOM 3287 O O . ILE A 1 405 ? 13.693 -13.431 5.677 1.00 96.75 405 ILE A O 1
ATOM 3291 N N . ARG A 1 406 ? 13.073 -15.561 5.380 1.00 96.62 406 ARG A N 1
ATOM 3292 C CA . ARG A 1 406 ? 14.164 -16.125 6.195 1.00 96.62 406 ARG A CA 1
ATOM 3293 C C . ARG A 1 406 ? 15.541 -15.853 5.602 1.00 96.62 406 ARG A C 1
ATOM 3295 O O . ARG A 1 406 ? 16.499 -15.616 6.338 1.00 96.62 406 ARG A O 1
ATOM 3302 N N . CYS A 1 407 ? 15.646 -15.918 4.279 1.00 96.56 407 CYS A N 1
ATOM 3303 C CA . CYS A 1 407 ? 16.890 -15.700 3.556 1.00 96.56 407 CYS A CA 1
ATOM 3304 C C . CYS A 1 407 ? 17.235 -14.208 3.439 1.00 96.56 407 CYS A C 1
ATOM 3306 O O . CYS A 1 407 ? 18.389 -13.820 3.616 1.00 96.56 407 CYS A O 1
ATOM 3308 N N . GLY A 1 408 ? 16.233 -13.379 3.149 1.00 95.50 408 GLY A N 1
ATOM 3309 C CA . GLY A 1 408 ? 16.369 -11.951 2.890 1.00 95.50 408 GLY A CA 1
ATOM 3310 C C . GLY A 1 408 ? 16.297 -11.063 4.128 1.00 95.50 408 GLY A C 1
ATOM 3311 O O . GLY A 1 408 ? 16.708 -9.918 4.027 1.00 95.50 408 GLY A O 1
ATOM 3312 N N . ARG A 1 409 ? 15.801 -11.560 5.274 1.00 94.69 409 ARG A N 1
ATOM 3313 C CA . ARG A 1 409 ? 15.727 -10.839 6.566 1.00 94.69 409 ARG A CA 1
ATOM 3314 C C . ARG A 1 409 ? 15.148 -9.417 6.452 1.00 94.69 409 ARG A C 1
ATOM 3316 O O . ARG A 1 409 ? 15.585 -8.509 7.154 1.00 94.69 409 ARG A O 1
ATOM 3323 N N . TYR A 1 410 ? 14.177 -9.236 5.559 1.00 93.06 410 TYR A N 1
ATOM 3324 C CA . TYR A 1 410 ? 13.579 -7.937 5.233 1.00 93.06 410 TYR A CA 1
ATOM 3325 C C . TYR A 1 410 ? 12.371 -7.571 6.116 1.00 93.06 410 TYR A C 1
ATOM 3327 O O . TYR A 1 410 ? 11.827 -6.487 5.969 1.00 93.06 410 TYR A O 1
ATOM 3335 N N . GLY A 1 411 ? 11.936 -8.466 7.010 1.00 93.19 411 GLY A N 1
ATOM 3336 C CA . GLY A 1 411 ? 10.780 -8.274 7.892 1.00 93.19 411 GLY A CA 1
ATOM 3337 C C . GLY A 1 411 ? 10.580 -9.461 8.841 1.00 93.19 411 GLY A C 1
ATOM 3338 O O . GLY A 1 411 ? 11.471 -10.309 8.974 1.00 93.19 411 GLY A O 1
ATOM 3339 N N . ALA A 1 412 ? 9.410 -9.548 9.474 1.00 93.44 412 ALA A N 1
ATOM 3340 C CA . ALA A 1 412 ? 9.055 -10.586 10.437 1.00 93.44 412 ALA A CA 1
ATOM 3341 C C . ALA A 1 412 ? 8.238 -11.732 9.806 1.00 93.44 412 ALA A C 1
ATOM 3343 O O . ALA A 1 412 ? 7.135 -11.546 9.297 1.00 93.44 412 ALA A O 1
ATOM 3344 N N . GLU A 1 413 ? 8.750 -12.963 9.901 1.00 94.31 413 GLU A N 1
ATOM 3345 C CA . GLU A 1 413 ? 8.151 -14.148 9.258 1.00 94.31 413 GLU A CA 1
ATOM 3346 C C . GLU A 1 413 ? 6.764 -14.552 9.785 1.00 94.31 413 GLU A C 1
ATOM 3348 O O . GLU A 1 413 ? 6.015 -15.239 9.086 1.00 94.31 413 GLU A O 1
ATOM 3353 N N . GLY A 1 414 ? 6.434 -14.135 11.012 1.00 94.50 414 GLY A N 1
ATOM 3354 C CA . GLY A 1 414 ? 5.190 -14.479 11.700 1.00 94.50 414 GLY A CA 1
ATOM 3355 C C . GLY A 1 414 ? 3.993 -13.581 11.373 1.00 94.50 414 GLY A C 1
ATOM 3356 O O . GLY A 1 414 ? 2.895 -13.883 11.838 1.00 94.50 414 GLY A O 1
ATOM 3357 N N . ARG A 1 415 ? 4.188 -12.501 10.606 1.00 95.44 415 ARG A N 1
ATOM 3358 C CA . ARG A 1 415 ? 3.136 -11.537 10.234 1.00 95.44 415 ARG A CA 1
ATOM 3359 C C . ARG A 1 415 ? 2.391 -11.960 8.964 1.00 95.44 415 ARG A C 1
ATOM 3361 O O . ARG A 1 415 ? 2.886 -12.784 8.192 1.00 95.44 415 ARG A O 1
ATOM 3368 N N . ASN A 1 416 ? 1.203 -11.405 8.736 1.00 95.31 416 ASN A N 1
ATOM 3369 C CA . ASN A 1 416 ? 0.486 -11.515 7.466 1.00 95.31 416 ASN A CA 1
ATOM 3370 C C . ASN A 1 416 ? 1.168 -10.651 6.396 1.00 95.31 416 ASN A C 1
ATOM 3372 O O . ASN A 1 416 ? 1.383 -11.130 5.282 1.00 95.31 416 ASN A O 1
ATOM 3376 N N . SER A 1 417 ? 1.518 -9.408 6.746 1.00 95.75 417 SER A N 1
ATOM 3377 C CA . SER A 1 417 ? 2.079 -8.403 5.835 1.00 95.75 417 SER A CA 1
ATOM 3378 C C . SER A 1 417 ? 3.417 -8.824 5.228 1.00 95.75 417 SER A C 1
ATOM 3380 O O . SER A 1 417 ? 3.536 -8.997 4.013 1.00 95.75 417 SER A O 1
ATOM 3382 N N . ASP A 1 418 ? 4.436 -9.005 6.069 1.00 96.31 418 ASP A N 1
ATOM 3383 C CA . ASP A 1 418 ? 5.836 -8.957 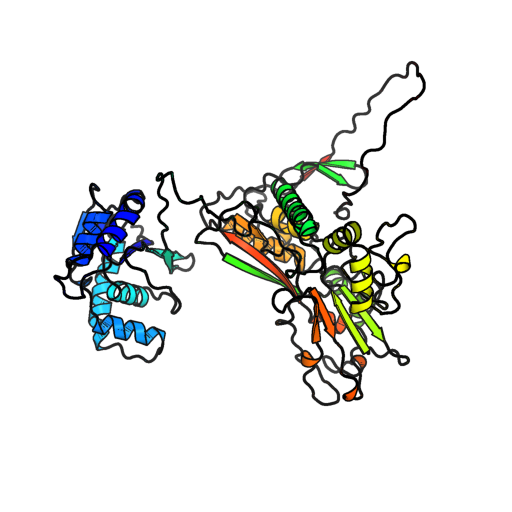5.637 1.00 96.31 418 ASP A CA 1
ATOM 3384 C C . ASP A 1 418 ? 6.198 -10.086 4.672 1.00 96.31 418 ASP A C 1
ATOM 3386 O O . ASP A 1 418 ? 6.802 -9.820 3.625 1.00 96.31 418 ASP A O 1
ATOM 3390 N N . PRO A 1 419 ? 5.822 -11.352 4.943 1.00 95.75 419 PRO A N 1
ATOM 3391 C CA . PRO A 1 419 ? 6.114 -12.409 4.001 1.00 95.75 419 PRO A CA 1
ATOM 3392 C C . PRO A 1 419 ? 5.352 -12.171 2.686 1.00 95.75 419 PRO A C 1
ATOM 3394 O O . PRO A 1 419 ? 5.932 -12.365 1.620 1.00 95.75 419 PRO A O 1
ATOM 3397 N N . LEU A 1 420 ? 4.087 -11.719 2.738 1.00 95.62 420 LEU A N 1
ATOM 3398 C CA . LEU A 1 420 ? 3.238 -11.541 1.551 1.00 95.62 420 LEU A CA 1
ATOM 3399 C C . LEU A 1 420 ? 3.806 -10.460 0.636 1.00 95.62 420 LEU A C 1
ATOM 3401 O O . LEU A 1 420 ? 4.150 -10.766 -0.507 1.00 95.62 420 LEU A O 1
ATOM 3405 N N . ILE A 1 421 ? 3.994 -9.248 1.168 1.00 94.62 421 ILE A N 1
ATOM 3406 C CA . ILE A 1 421 ? 4.612 -8.120 0.458 1.00 94.62 421 ILE A CA 1
ATOM 3407 C C . ILE A 1 421 ? 5.941 -8.565 -0.144 1.00 94.62 421 ILE A C 1
ATOM 3409 O O . ILE A 1 421 ? 6.171 -8.391 -1.340 1.00 94.62 421 ILE A O 1
ATOM 3413 N N . GLY A 1 422 ? 6.787 -9.222 0.655 1.00 94.44 422 GLY A N 1
ATOM 3414 C CA . GLY A 1 422 ? 8.096 -9.640 0.184 1.00 94.44 422 GLY A CA 1
ATOM 3415 C C . GLY A 1 422 ? 8.047 -10.643 -0.970 1.00 94.44 422 GLY A C 1
ATOM 3416 O O . GLY A 1 422 ? 8.824 -10.533 -1.916 1.00 94.44 422 GLY A O 1
ATOM 3417 N N . SER A 1 423 ? 7.118 -11.601 -0.943 1.00 93.94 423 SER A N 1
ATOM 3418 C CA . SER A 1 423 ? 6.957 -12.563 -2.039 1.00 93.94 423 SER A CA 1
ATOM 3419 C C . SER A 1 423 ? 6.420 -11.927 -3.324 1.00 93.94 423 SER A C 1
ATOM 3421 O O . SER A 1 423 ? 6.890 -12.272 -4.412 1.00 93.94 423 SER A O 1
ATOM 3423 N N . GLU A 1 424 ? 5.500 -10.968 -3.197 1.00 93.44 424 GLU A N 1
ATOM 3424 C CA . GLU A 1 424 ? 4.874 -10.259 -4.315 1.00 93.44 424 GLU A CA 1
ATOM 3425 C C . GLU A 1 424 ? 5.851 -9.304 -5.006 1.00 93.44 424 GLU A C 1
ATOM 3427 O O . GLU A 1 424 ? 5.980 -9.319 -6.232 1.00 93.44 424 GLU A O 1
ATOM 3432 N N . VAL A 1 425 ? 6.620 -8.541 -4.224 1.00 94.00 425 VAL A N 1
ATOM 3433 C CA . VAL A 1 425 ? 7.699 -7.691 -4.743 1.00 94.00 425 VAL A CA 1
ATOM 3434 C C . VAL A 1 425 ? 8.777 -8.547 -5.411 1.00 94.00 425 VAL A C 1
ATOM 3436 O O . VAL A 1 425 ? 9.172 -8.281 -6.548 1.00 94.00 425 VAL A O 1
ATOM 3439 N N . ASN A 1 426 ? 9.220 -9.628 -4.758 1.00 94.19 426 ASN A N 1
ATOM 3440 C CA . ASN A 1 426 ? 10.269 -10.479 -5.317 1.00 94.19 426 ASN A CA 1
ATOM 3441 C C . ASN A 1 426 ? 9.825 -11.184 -6.608 1.00 94.19 426 ASN A C 1
ATOM 3443 O O . ASN A 1 426 ? 10.652 -11.421 -7.487 1.00 94.19 426 ASN A O 1
ATOM 3447 N N . ALA A 1 427 ? 8.536 -11.510 -6.755 1.00 90.38 427 ALA A N 1
ATOM 3448 C CA . ALA A 1 427 ? 8.006 -12.071 -7.995 1.00 90.38 427 ALA A CA 1
ATOM 3449 C C . ALA A 1 427 ? 8.230 -11.135 -9.190 1.00 90.38 427 ALA A C 1
ATOM 3451 O O . ALA A 1 427 ? 8.667 -11.601 -10.243 1.00 90.38 427 ALA A O 1
ATOM 3452 N N . LEU A 1 428 ? 8.028 -9.829 -9.006 1.00 90.12 428 LEU A N 1
ATOM 3453 C CA . LEU A 1 428 ? 8.285 -8.813 -10.029 1.00 90.12 428 LEU A CA 1
ATOM 3454 C C . LEU A 1 428 ? 9.788 -8.657 -10.299 1.00 90.12 428 LEU A C 1
ATOM 3456 O O . LEU A 1 428 ? 10.206 -8.639 -11.459 1.00 90.12 428 LEU A O 1
ATOM 3460 N N . SER A 1 429 ? 10.622 -8.655 -9.256 1.00 91.69 429 SER A N 1
ATOM 3461 C CA . SER A 1 429 ? 12.081 -8.638 -9.427 1.00 91.69 429 SER A CA 1
ATOM 3462 C C . SER A 1 429 ? 12.591 -9.826 -10.250 1.00 91.69 429 SER A C 1
ATOM 3464 O O . SER A 1 429 ? 13.432 -9.657 -11.134 1.00 91.69 429 SER A O 1
ATOM 3466 N N . ARG A 1 430 ? 12.044 -11.031 -10.038 1.00 91.56 430 ARG A N 1
ATOM 3467 C CA . ARG A 1 430 ? 12.384 -12.232 -10.827 1.00 91.56 430 ARG A CA 1
ATOM 3468 C C . ARG A 1 430 ? 11.914 -12.171 -12.284 1.00 91.56 430 ARG A C 1
ATOM 3470 O O . ARG A 1 430 ? 12.393 -12.956 -13.093 1.00 91.56 430 ARG A O 1
ATOM 3477 N N . MET A 1 431 ? 11.023 -11.245 -12.632 1.00 86.50 431 MET A N 1
ATOM 3478 C CA . MET A 1 431 ? 10.641 -10.937 -14.017 1.00 86.50 431 MET A CA 1
ATOM 3479 C C . MET A 1 431 ? 11.535 -9.850 -14.640 1.00 86.50 431 MET A C 1
ATOM 3481 O O . MET A 1 431 ? 11.205 -9.293 -15.686 1.00 86.50 431 MET A O 1
ATOM 3485 N N . GLY A 1 432 ? 12.649 -9.501 -13.988 1.00 86.75 432 GLY A N 1
ATOM 3486 C CA . GLY A 1 432 ? 13.554 -8.451 -14.445 1.00 86.75 432 GLY A CA 1
ATOM 3487 C C . GLY A 1 432 ? 12.923 -7.060 -14.409 1.00 86.75 432 GLY A C 1
ATOM 3488 O O . GLY A 1 432 ? 13.321 -6.217 -15.204 1.00 86.75 432 GLY A O 1
ATOM 3489 N N . ALA A 1 433 ? 11.934 -6.821 -13.540 1.00 91.50 433 ALA A N 1
ATOM 3490 C CA . ALA A 1 433 ? 11.349 -5.498 -13.332 1.00 91.50 433 ALA A CA 1
ATOM 3491 C C . ALA A 1 433 ? 12.176 -4.665 -12.339 1.00 91.50 433 ALA A C 1
ATOM 3493 O O . ALA A 1 433 ? 12.913 -5.203 -11.510 1.00 91.50 433 ALA A O 1
ATOM 3494 N N . MET A 1 434 ? 12.034 -3.346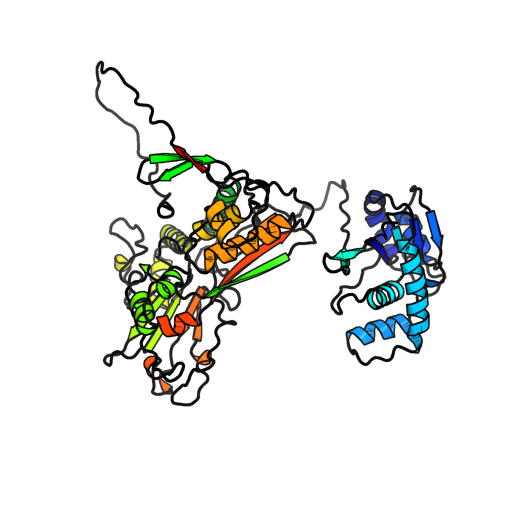 -12.418 1.00 96.38 434 MET A N 1
ATOM 3495 C CA . MET A 1 434 ? 12.321 -2.429 -11.317 1.00 96.38 434 MET A CA 1
ATOM 3496 C C . MET A 1 434 ? 11.029 -2.210 -10.529 1.00 96.38 434 MET A C 1
ATOM 3498 O O . MET A 1 434 ? 9.961 -2.113 -11.131 1.00 96.38 434 MET A O 1
ATOM 3502 N N . VAL A 1 435 ? 11.118 -2.129 -9.207 1.00 97.06 435 VAL A N 1
ATOM 3503 C CA . VAL A 1 435 ? 9.983 -2.068 -8.278 1.00 97.06 435 VAL A CA 1
ATOM 3504 C C . VAL A 1 435 ? 10.125 -0.897 -7.306 1.00 97.06 435 VAL A C 1
ATOM 3506 O O . VAL A 1 435 ? 11.235 -0.515 -6.943 1.00 97.06 435 VAL A O 1
ATOM 3509 N N . SER A 1 436 ? 9.004 -0.317 -6.891 1.00 97.75 436 SER A N 1
ATOM 3510 C CA . SER A 1 436 ? 8.941 0.712 -5.852 1.00 97.75 436 SER A CA 1
ATOM 3511 C C . SER A 1 436 ? 7.541 0.775 -5.224 1.00 97.75 436 SER A C 1
ATOM 3513 O O . SER A 1 436 ? 6.709 -0.101 -5.475 1.00 97.75 436 SER A O 1
ATOM 3515 N N . LEU A 1 437 ? 7.272 1.794 -4.411 1.00 96.69 437 LEU A N 1
ATOM 3516 C CA . LEU A 1 437 ? 5.972 2.066 -3.791 1.00 96.69 437 LEU A CA 1
ATOM 3517 C C . LEU A 1 437 ? 5.255 3.214 -4.514 1.00 96.69 437 LEU A C 1
ATOM 3519 O O . LEU A 1 437 ? 5.894 4.147 -5.005 1.00 96.69 437 LEU A O 1
ATOM 3523 N N . LYS A 1 438 ? 3.925 3.130 -4.607 1.00 95.50 438 LYS A N 1
ATOM 3524 C CA . LYS A 1 438 ? 3.081 4.190 -5.170 1.00 95.50 438 LYS A CA 1
ATOM 3525 C C . LYS A 1 438 ? 2.997 5.359 -4.189 1.00 95.50 438 LYS A C 1
ATOM 3527 O O . LYS A 1 438 ? 2.903 5.153 -2.984 1.00 95.50 438 LYS A O 1
ATOM 3532 N N . ASP A 1 439 ? 2.984 6.572 -4.723 1.00 96.44 439 ASP A N 1
ATOM 3533 C CA . ASP A 1 439 ? 2.658 7.776 -3.962 1.00 96.44 439 ASP A CA 1
ATOM 3534 C C . ASP A 1 439 ? 1.129 7.959 -3.838 1.00 96.44 439 ASP A C 1
ATOM 3536 O O . ASP A 1 439 ? 0.421 7.728 -4.824 1.00 96.44 439 ASP A O 1
ATOM 3540 N N . PRO A 1 440 ? 0.602 8.379 -2.673 1.00 97.50 440 PRO A N 1
ATOM 3541 C CA . PRO A 1 440 ? 1.307 8.653 -1.423 1.00 97.50 440 PRO A CA 1
ATOM 3542 C C . PRO A 1 440 ? 1.762 7.369 -0.733 1.00 97.50 440 PRO A C 1
ATOM 3544 O O . PRO A 1 440 ? 0.978 6.432 -0.558 1.00 97.50 440 PRO A O 1
ATOM 3547 N N . VAL A 1 441 ? 3.034 7.337 -0.330 1.00 97.12 441 VAL A N 1
ATOM 3548 C CA . VAL A 1 441 ? 3.624 6.167 0.333 1.00 97.12 441 VAL A CA 1
ATOM 3549 C C . VAL A 1 441 ? 2.960 5.987 1.696 1.00 97.12 441 VAL A C 1
ATOM 3551 O O . VAL A 1 441 ? 2.918 6.921 2.501 1.00 97.12 441 VAL A O 1
ATOM 3554 N N . GLY A 1 442 ? 2.417 4.797 1.941 1.00 95.44 442 GLY A N 1
ATOM 3555 C CA . GLY A 1 442 ? 1.746 4.462 3.186 1.00 95.44 442 GLY A CA 1
ATOM 3556 C C . GLY A 1 442 ? 0.814 3.264 3.069 1.00 95.44 442 GLY A C 1
ATOM 3557 O O . GLY A 1 442 ? 0.616 2.676 2.002 1.00 95.44 442 GLY A O 1
ATOM 3558 N N . LEU A 1 443 ? 0.197 2.950 4.205 1.00 96.62 443 LEU A N 1
ATOM 3559 C CA . LEU A 1 443 ? -0.726 1.838 4.369 1.00 96.62 443 LEU A CA 1
ATOM 3560 C C . LEU A 1 443 ? -2.143 2.363 4.552 1.00 96.62 443 LEU A C 1
ATOM 3562 O O . LEU A 1 443 ? -2.363 3.354 5.252 1.00 96.62 443 LEU A O 1
ATOM 3566 N N . TYR A 1 444 ? -3.104 1.678 3.944 1.00 98.44 444 TYR A N 1
ATOM 3567 C CA . TYR A 1 444 ? -4.483 2.143 3.864 1.00 98.44 444 TYR A CA 1
ATOM 3568 C C . TYR A 1 444 ? -5.463 1.031 4.226 1.00 98.44 444 TYR A C 1
ATOM 3570 O O . TYR A 1 444 ? -5.278 -0.126 3.849 1.00 98.44 444 TYR A O 1
ATOM 3578 N N . LEU A 1 445 ? -6.529 1.378 4.941 1.00 98.62 445 LEU A N 1
ATOM 3579 C CA . LEU A 1 445 ? -7.650 0.485 5.216 1.00 98.62 445 LEU A CA 1
ATOM 3580 C C . LEU A 1 445 ? -8.356 0.139 3.900 1.00 98.62 445 LEU A C 1
ATOM 3582 O O . LEU A 1 445 ? -8.867 1.016 3.203 1.00 98.62 445 LEU A O 1
ATOM 3586 N N . ASP A 1 446 ? -8.447 -1.146 3.570 1.00 97.25 446 ASP A N 1
ATOM 3587 C CA . ASP A 1 446 ? -9.162 -1.604 2.382 1.00 97.25 446 ASP A CA 1
ATOM 3588 C C . ASP A 1 446 ? -10.638 -1.871 2.697 1.00 97.25 446 ASP A C 1
ATOM 3590 O O . ASP A 1 446 ? -11.097 -3.007 2.835 1.00 97.25 446 ASP A O 1
ATOM 3594 N N . LEU A 1 447 ? -11.408 -0.795 2.870 1.00 91.88 447 LEU A N 1
ATOM 3595 C CA . LEU A 1 447 ? -12.810 -0.907 3.278 1.00 91.88 447 LEU A CA 1
ATOM 3596 C C . LEU A 1 447 ? -13.730 -1.457 2.179 1.00 91.88 447 LEU A C 1
ATOM 3598 O O . LEU A 1 447 ? -14.854 -1.867 2.479 1.00 91.88 447 LEU A O 1
ATOM 3602 N N . GLU A 1 448 ? -13.293 -1.499 0.921 1.00 91.81 448 GLU A N 1
ATOM 3603 C CA . GLU A 1 448 ? -14.020 -2.203 -0.143 1.00 91.81 448 GLU A CA 1
ATOM 3604 C C . GLU A 1 448 ? -14.037 -3.724 0.112 1.00 91.81 448 GLU A C 1
ATOM 3606 O O . GLU A 1 448 ? -15.051 -4.404 -0.108 1.00 91.81 448 GLU A O 1
ATOM 3611 N N . ALA A 1 449 ? -12.940 -4.249 0.670 1.00 92.88 449 ALA A N 1
ATOM 3612 C CA . ALA A 1 449 ? -12.790 -5.644 1.066 1.00 92.88 449 ALA A CA 1
ATOM 3613 C C . ALA A 1 449 ? -13.473 -5.985 2.405 1.00 92.88 449 ALA A C 1
ATOM 3615 O O . ALA A 1 449 ? -13.598 -7.164 2.735 1.00 92.88 449 ALA A O 1
ATOM 3616 N N . PHE A 1 450 ? -13.965 -4.993 3.159 1.00 95.50 450 PHE A N 1
ATOM 3617 C CA . PHE A 1 450 ? -14.694 -5.225 4.409 1.00 95.5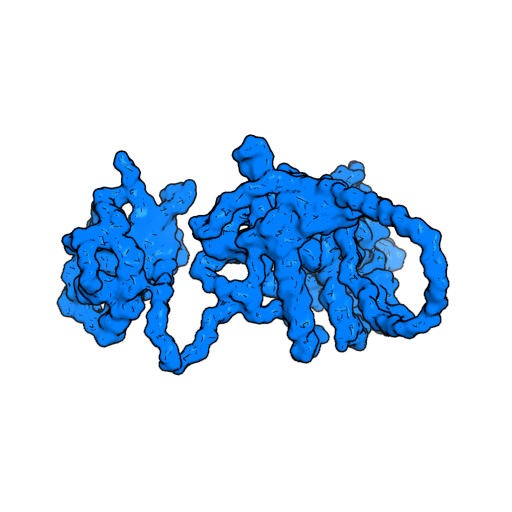0 450 PHE A CA 1
ATOM 3618 C C . PHE A 1 450 ? -16.076 -5.831 4.121 1.00 95.50 450 PHE A C 1
ATOM 3620 O O . PHE A 1 450 ? -17.023 -5.129 3.748 1.00 95.50 450 PHE A O 1
ATOM 3627 N N . LYS A 1 451 ? -16.180 -7.154 4.274 1.00 94.25 451 LYS A N 1
ATOM 3628 C CA . LYS A 1 451 ? -17.418 -7.919 4.088 1.00 94.25 451 LYS A CA 1
ATOM 3629 C C . LYS A 1 451 ? -18.033 -8.289 5.433 1.00 94.25 451 LYS A C 1
ATOM 3631 O O . LYS A 1 451 ? -17.328 -8.671 6.362 1.00 94.25 451 LYS A O 1
ATOM 3636 N N . THR A 1 452 ? -19.356 -8.197 5.514 1.00 96.31 452 THR A N 1
ATOM 3637 C CA . THR A 1 452 ? -20.137 -8.466 6.731 1.00 96.31 452 THR A CA 1
ATOM 3638 C C . THR A 1 452 ? -21.015 -9.711 6.585 1.00 96.31 452 THR A C 1
ATOM 3640 O O . THR A 1 452 ? -22.092 -9.796 7.171 1.00 96.31 452 THR A O 1
ATOM 3643 N N . ASP A 1 453 ? -20.586 -10.684 5.778 1.00 94.25 453 ASP A N 1
ATOM 3644 C CA . ASP A 1 453 ? -21.275 -11.968 5.647 1.00 94.25 453 ASP A CA 1
ATOM 3645 C C . ASP A 1 453 ? -21.325 -12.695 7.000 1.00 94.25 453 ASP A C 1
ATOM 3647 O O . ASP A 1 453 ? -20.319 -12.802 7.705 1.00 94.25 453 ASP A O 1
ATOM 3651 N N . GLY A 1 454 ? -22.510 -13.182 7.379 1.00 94.19 454 GLY A N 1
ATOM 3652 C CA . GLY A 1 454 ? -22.739 -13.819 8.682 1.00 94.19 454 GLY A CA 1
ATOM 3653 C C . GLY A 1 454 ? -22.905 -12.841 9.852 1.00 94.19 454 GLY A C 1
ATOM 3654 O O . GLY A 1 454 ? -22.892 -13.270 11.008 1.00 94.19 454 GLY A O 1
ATOM 3655 N N . TRP A 1 455 ? -23.049 -11.542 9.576 1.00 98.44 455 TRP A N 1
ATOM 3656 C CA . TRP A 1 455 ? -23.343 -10.534 10.590 1.00 98.44 455 TRP A CA 1
ATOM 3657 C C . TRP A 1 455 ? -24.845 -10.253 10.655 1.00 98.44 455 TRP A C 1
ATOM 3659 O O . TRP A 1 455 ? -25.508 -10.106 9.630 1.00 98.44 455 TRP A O 1
ATOM 3669 N N . GLU A 1 456 ? -25.375 -10.125 11.866 1.00 98.62 456 GLU A N 1
ATOM 3670 C CA . GLU A 1 456 ? -26.796 -9.901 12.124 1.00 98.62 456 GLU A CA 1
ATOM 3671 C C . GLU A 1 456 ? -26.966 -8.680 13.026 1.00 98.62 456 GLU A C 1
ATOM 3673 O O . GLU A 1 456 ? -26.452 -8.638 14.149 1.00 98.62 456 GLU A O 1
ATOM 3678 N N . THR A 1 457 ? -27.700 -7.682 12.543 1.00 98.62 457 THR A N 1
ATOM 3679 C CA . THR A 1 457 ? -28.124 -6.530 13.342 1.00 98.62 457 THR A CA 1
ATOM 3680 C C . THR A 1 457 ? -29.530 -6.775 13.910 1.00 98.62 457 THR A C 1
ATOM 3682 O O . THR A 1 457 ? -30.331 -7.465 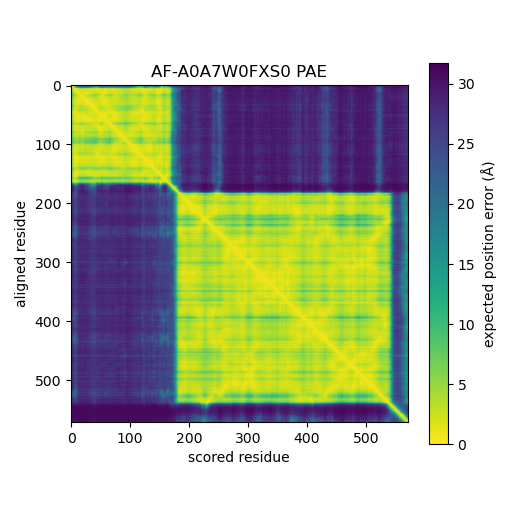13.274 1.00 98.62 457 THR A O 1
ATOM 3685 N N . PRO A 1 458 ? -29.878 -6.212 15.084 1.00 98.44 458 PRO A N 1
ATOM 3686 C CA . PRO A 1 458 ? -31.206 -6.387 15.680 1.00 98.44 458 PRO A CA 1
ATOM 3687 C C . PRO A 1 458 ? -32.383 -5.947 14.797 1.00 98.44 458 PRO A C 1
ATOM 3689 O O . PRO A 1 458 ? -33.474 -6.496 14.928 1.00 98.44 458 PRO A O 1
ATOM 3692 N N . ASP A 1 459 ? -32.178 -4.965 13.916 1.00 98.00 459 ASP A N 1
ATOM 3693 C CA . ASP A 1 459 ? -33.216 -4.403 13.042 1.00 98.00 459 ASP A CA 1
ATOM 3694 C C . ASP A 1 459 ? -33.106 -4.855 11.575 1.00 98.00 459 ASP A C 1
ATOM 3696 O O . ASP A 1 459 ? -33.863 -4.380 10.731 1.00 98.00 459 ASP A O 1
ATOM 3700 N N . GLY A 1 460 ? -32.168 -5.753 11.255 1.00 97.62 460 GLY A N 1
ATOM 3701 C CA . GLY A 1 460 ? -31.928 -6.232 9.893 1.00 97.62 460 GLY A CA 1
ATOM 3702 C C . GLY A 1 460 ? -31.191 -5.248 8.973 1.00 97.62 460 GLY A C 1
ATOM 3703 O O . GLY A 1 460 ? -31.022 -5.552 7.794 1.00 97.62 460 GLY A O 1
ATOM 3704 N N . THR A 1 461 ? -30.725 -4.095 9.474 1.00 98.06 461 THR A N 1
ATOM 3705 C CA . THR A 1 461 ? -29.857 -3.174 8.714 1.00 98.06 461 THR A CA 1
ATOM 3706 C C . THR A 1 461 ? -28.559 -3.863 8.311 1.00 98.06 461 THR A C 1
ATOM 3708 O O . THR A 1 461 ? -27.993 -4.623 9.098 1.00 98.06 461 THR A O 1
ATOM 3711 N N . ASN A 1 462 ? -28.038 -3.563 7.121 1.00 97.50 462 ASN A N 1
ATOM 3712 C CA . ASN A 1 462 ? -26.742 -4.075 6.698 1.00 97.50 462 ASN A CA 1
ATOM 3713 C C . ASN A 1 462 ? -25.619 -3.483 7.582 1.00 97.50 462 ASN A C 1
ATOM 3715 O O . ASN A 1 462 ? -25.389 -2.273 7.529 1.00 97.50 462 ASN A O 1
ATOM 3719 N N . PRO A 1 463 ? -24.867 -4.295 8.356 1.00 97.62 463 PRO A N 1
ATOM 3720 C CA . PRO A 1 463 ? -23.822 -3.768 9.232 1.00 97.62 463 PRO A CA 1
ATOM 3721 C C . PRO A 1 463 ? -22.701 -3.032 8.486 1.00 97.62 463 PRO A C 1
ATOM 3723 O O . PRO A 1 463 ? -22.007 -2.220 9.098 1.00 97.62 463 PRO A O 1
ATOM 3726 N N . ARG A 1 464 ? -22.527 -3.249 7.171 1.00 96.94 464 ARG A N 1
ATOM 3727 C CA . ARG A 1 464 ? -21.562 -2.492 6.355 1.00 96.94 464 ARG A CA 1
ATOM 3728 C C . ARG A 1 464 ? -21.808 -0.981 6.397 1.00 96.94 464 ARG A C 1
ATOM 3730 O O . ARG A 1 464 ? -20.840 -0.226 6.290 1.00 96.94 464 ARG A O 1
ATOM 3737 N N . GLU A 1 465 ? -23.059 -0.557 6.585 1.00 96.75 465 GLU A N 1
ATOM 3738 C CA . GLU A 1 465 ? -23.468 0.852 6.693 1.00 96.75 465 GLU A CA 1
ATOM 3739 C C . GLU A 1 465 ? -22.913 1.540 7.952 1.00 96.75 465 GLU A C 1
ATOM 3741 O O . GLU A 1 465 ? -22.830 2.766 8.011 1.00 96.75 465 GLU A O 1
ATOM 3746 N N . PHE A 1 466 ? -22.500 0.769 8.963 1.00 98.44 466 PHE A N 1
ATOM 3747 C CA . PHE A 1 466 ? -21.960 1.312 10.212 1.00 98.44 466 PHE A CA 1
ATOM 3748 C C . PHE A 1 466 ? -20.453 1.571 10.162 1.00 98.44 466 PHE A C 1
ATOM 3750 O O . PHE A 1 466 ? -19.937 2.238 11.058 1.00 98.44 466 PHE A O 1
ATOM 3757 N N . MET A 1 467 ? -19.759 1.086 9.124 1.00 98.19 467 MET A N 1
ATOM 3758 C CA . MET A 1 467 ? -18.345 1.368 8.870 1.00 98.19 467 MET A CA 1
ATOM 3759 C C . MET A 1 467 ? -18.201 2.624 8.006 1.00 98.19 467 MET A C 1
ATOM 3761 O O . MET A 1 467 ? -18.601 2.620 6.839 1.00 98.19 467 MET A O 1
ATOM 3765 N N . ARG A 1 468 ? -17.572 3.674 8.542 1.00 97.06 468 ARG A N 1
ATOM 3766 C CA . ARG A 1 468 ? -17.347 4.941 7.826 1.00 97.06 468 ARG A CA 1
ATOM 3767 C C . ARG A 1 468 ? -15.898 5.404 7.906 1.00 97.06 468 ARG A C 1
ATOM 3769 O O . ARG A 1 468 ? -15.277 5.322 8.964 1.00 97.06 468 ARG A O 1
ATOM 3776 N N . ILE A 1 469 ? -15.389 5.933 6.797 1.00 98.00 469 ILE A N 1
ATOM 3777 C CA . ILE A 1 469 ? -14.104 6.639 6.753 1.00 98.00 469 ILE A CA 1
ATOM 3778 C C . ILE A 1 469 ? -14.298 7.986 7.442 1.00 98.00 469 ILE A C 1
ATOM 3780 O O . ILE A 1 469 ? -15.254 8.702 7.151 1.00 98.00 469 ILE A O 1
ATOM 3784 N N . VAL A 1 470 ? -13.405 8.322 8.368 1.00 97.50 470 VAL A N 1
ATOM 3785 C CA . VAL A 1 470 ? -13.399 9.630 9.049 1.00 97.50 470 VAL A CA 1
ATOM 3786 C C . VAL A 1 470 ? -12.159 10.452 8.719 1.00 97.50 470 VAL A C 1
ATOM 3788 O O . VAL A 1 470 ? -12.119 11.645 9.019 1.00 97.50 470 VAL A O 1
ATOM 3791 N N . ARG A 1 471 ? -11.151 9.829 8.098 1.00 97.88 471 ARG A N 1
ATOM 3792 C CA . ARG A 1 471 ? -9.945 10.499 7.618 1.00 97.88 471 ARG A CA 1
ATOM 3793 C C . ARG A 1 471 ? -9.330 9.737 6.448 1.00 97.88 471 ARG A C 1
ATOM 3795 O O . ARG A 1 471 ? -9.200 8.512 6.497 1.00 97.88 471 ARG A O 1
ATOM 3802 N N . GLY A 1 472 ? -8.941 10.495 5.431 1.00 96.44 472 GLY A N 1
ATOM 3803 C CA . GLY A 1 472 ? -8.477 9.998 4.142 1.00 96.44 472 GLY A CA 1
ATOM 3804 C C . GLY A 1 472 ? -9.602 9.829 3.117 1.00 96.44 472 GLY A C 1
ATOM 3805 O O . GLY A 1 472 ? -10.722 10.295 3.335 1.00 96.44 472 GLY A O 1
ATOM 3806 N N . THR A 1 473 ? -9.296 9.183 1.993 1.00 93.56 473 THR A N 1
ATOM 3807 C CA . THR A 1 473 ? -10.242 8.936 0.886 1.00 93.56 473 THR A CA 1
ATOM 3808 C C . THR A 1 473 ? -10.637 7.459 0.800 1.00 93.56 473 THR A C 1
ATOM 3810 O O . THR A 1 473 ? -10.124 6.639 1.551 1.00 93.56 473 THR A O 1
ATOM 3813 N N . GLU A 1 474 ? -11.546 7.085 -0.105 1.00 89.88 474 GLU A N 1
ATOM 3814 C CA . GLU A 1 474 ? -11.894 5.669 -0.329 1.00 89.88 474 GLU A CA 1
ATOM 3815 C C . GLU A 1 474 ? -10.702 4.831 -0.823 1.00 89.88 474 GLU A C 1
ATOM 3817 O O . GLU A 1 474 ? -10.540 3.682 -0.412 1.00 89.88 474 GLU A O 1
ATOM 3822 N N . GLU A 1 475 ? -9.841 5.408 -1.668 1.00 91.19 475 GLU A N 1
ATOM 3823 C CA . GLU A 1 475 ? -8.624 4.743 -2.154 1.00 91.19 475 GLU A CA 1
ATOM 3824 C C . GLU A 1 475 ? -7.535 4.698 -1.068 1.00 91.19 475 GLU A C 1
ATOM 3826 O O . GLU A 1 475 ? -6.844 3.686 -0.933 1.00 91.19 475 GLU A O 1
ATOM 3831 N N . TYR A 1 476 ? -7.437 5.762 -0.261 1.00 96.25 476 TYR A N 1
ATOM 3832 C CA . TYR A 1 476 ? -6.379 5.994 0.723 1.00 96.25 476 TYR A CA 1
ATOM 3833 C C . TYR A 1 476 ? -6.944 6.180 2.143 1.00 96.25 476 TYR A C 1
ATOM 3835 O O . TYR A 1 476 ? -6.668 7.165 2.828 1.00 96.25 476 TYR A O 1
ATOM 3843 N N . ALA A 1 477 ? -7.782 5.251 2.605 1.00 98.38 477 ALA A N 1
ATOM 3844 C CA . ALA A 1 477 ? -8.448 5.387 3.899 1.00 98.38 477 ALA A CA 1
ATOM 3845 C C . ALA A 1 477 ? -7.448 5.218 5.052 1.00 98.38 477 ALA A C 1
ATOM 3847 O O . ALA A 1 477 ? -6.876 4.147 5.232 1.00 98.38 477 ALA A O 1
ATOM 3848 N N . LEU A 1 478 ? -7.270 6.259 5.863 1.00 98.44 478 LEU A N 1
ATOM 3849 C CA . LEU A 1 478 ? -6.334 6.258 6.994 1.00 98.44 478 LEU A CA 1
ATOM 3850 C C . LEU A 1 478 ? -7.011 5.903 8.316 1.00 98.44 478 LEU A C 1
ATOM 3852 O O . LEU A 1 478 ? -6.412 5.284 9.199 1.00 98.44 478 LEU A O 1
ATOM 3856 N N . ARG A 1 479 ? -8.280 6.302 8.452 1.00 98.31 479 ARG A N 1
ATOM 3857 C CA . ARG A 1 479 ? -9.045 6.121 9.680 1.00 98.31 479 ARG A CA 1
ATOM 3858 C C . ARG A 1 479 ? -10.497 5.806 9.396 1.00 98.31 479 ARG A C 1
ATOM 3860 O O . ARG A 1 479 ? -11.166 6.523 8.647 1.00 98.31 479 ARG A O 1
ATOM 3867 N N . ALA A 1 480 ? -11.004 4.783 10.067 1.00 98.44 480 ALA A N 1
ATOM 3868 C CA . ALA A 1 480 ? -12.397 4.382 9.980 1.00 98.44 480 ALA A CA 1
ATOM 3869 C C . ALA A 1 480 ? -12.994 4.160 11.365 1.00 98.44 480 ALA A C 1
ATOM 3871 O O . ALA A 1 480 ? -12.288 3.827 12.318 1.00 98.44 480 ALA A O 1
ATOM 3872 N N . ILE A 1 481 ? -14.305 4.335 11.474 1.00 98.44 481 ILE A N 1
ATOM 3873 C CA . ILE A 1 481 ? -15.051 4.012 12.686 1.00 98.44 481 ILE A CA 1
ATOM 3874 C C . ILE A 1 481 ? -16.197 3.065 12.360 1.00 98.44 481 ILE A C 1
ATOM 3876 O O . ILE A 1 481 ? -16.834 3.188 11.314 1.00 98.44 481 ILE A O 1
ATOM 3880 N N . PHE A 1 482 ? -16.460 2.144 13.282 1.00 98.69 482 PHE A N 1
ATOM 3881 C CA . PHE A 1 482 ? -17.622 1.272 13.275 1.00 98.69 482 PHE A CA 1
ATOM 3882 C C . PHE A 1 482 ? -18.534 1.641 14.447 1.00 98.69 482 PHE A C 1
ATOM 3884 O O . PHE A 1 482 ? -18.186 1.413 15.610 1.00 98.69 482 PHE A O 1
ATOM 3891 N N . GLU A 1 483 ? -19.682 2.248 14.148 1.00 98.50 483 GLU A N 1
ATOM 3892 C CA . GLU A 1 483 ? -20.605 2.781 15.155 1.00 98.50 483 GLU A CA 1
ATOM 3893 C C . GLU A 1 483 ? -22.045 2.812 14.638 1.00 98.50 483 GLU A C 1
ATOM 3895 O O . GLU A 1 483 ? -22.323 3.334 13.555 1.00 98.50 483 GLU A O 1
ATOM 3900 N N . VAL A 1 484 ? -22.963 2.302 15.459 1.00 98.50 484 VAL A N 1
ATOM 3901 C CA . VAL A 1 484 ? -24.401 2.290 15.172 1.00 98.50 484 VAL A CA 1
ATOM 3902 C C . VAL A 1 484 ? -24.991 3.687 15.428 1.00 98.50 484 VAL A C 1
ATOM 3904 O O . VAL A 1 484 ? -24.758 4.243 16.505 1.00 98.50 484 VAL A O 1
ATOM 3907 N N . PRO A 1 485 ? -25.768 4.263 14.490 1.00 97.50 485 PRO A N 1
ATOM 3908 C CA . PRO A 1 485 ? -26.467 5.527 14.717 1.00 97.50 485 PRO A CA 1
ATOM 3909 C C . PRO A 1 485 ? -27.415 5.460 15.924 1.00 97.50 485 PRO A C 1
ATOM 3911 O O . PRO A 1 485 ? -28.123 4.470 16.116 1.00 97.50 485 PRO A O 1
ATOM 3914 N N . LYS A 1 486 ? -27.450 6.518 16.743 1.00 96.00 486 LYS A N 1
ATOM 3915 C CA . LYS A 1 486 ? -28.185 6.533 18.027 1.00 96.00 486 LYS A CA 1
ATOM 3916 C C . LYS A 1 486 ? -29.680 6.244 17.861 1.00 96.00 486 LYS A C 1
ATOM 3918 O O . LYS A 1 486 ? -30.283 5.603 18.716 1.00 96.00 486 LYS A O 1
ATOM 3923 N N . GLU A 1 487 ? -30.269 6.694 16.760 1.00 96.69 487 GLU A N 1
ATOM 3924 C CA . GLU A 1 487 ? -31.674 6.516 16.396 1.00 96.69 487 GLU A CA 1
ATOM 3925 C C . GLU A 1 487 ? -32.086 5.051 16.187 1.00 96.69 487 GLU A C 1
ATOM 3927 O O . GLU A 1 487 ? -33.275 4.744 16.243 1.00 96.69 487 GLU A O 1
ATOM 3932 N N . LYS A 1 488 ? -31.128 4.136 15.994 1.00 97.19 488 LYS A N 1
ATOM 3933 C CA . LYS A 1 488 ? -31.398 2.700 15.851 1.00 97.19 488 LYS A CA 1
ATOM 3934 C C . LYS A 1 488 ? -31.762 2.017 17.174 1.00 97.19 488 LYS A C 1
ATOM 3936 O O . LYS A 1 488 ? -32.327 0.929 17.156 1.00 97.19 488 LYS A O 1
ATOM 3941 N N . GLY A 1 489 ? -31.458 2.633 18.321 1.00 97.25 489 GLY A N 1
ATOM 3942 C CA . GLY A 1 489 ? -31.836 2.115 19.643 1.00 97.25 489 GLY A CA 1
ATOM 3943 C C . GLY A 1 489 ? -31.045 0.889 20.127 1.00 97.25 489 GLY A C 1
ATOM 3944 O O . GLY A 1 489 ? -31.402 0.316 21.153 1.00 97.25 489 GLY A O 1
ATOM 3945 N N . TYR A 1 490 ? -29.974 0.502 19.429 1.00 98.44 490 TYR A N 1
ATOM 3946 C CA . TYR A 1 490 ? -29.018 -0.534 19.835 1.00 98.44 490 TYR A CA 1
ATOM 3947 C C . TYR A 1 490 ? -27.581 -0.072 19.562 1.00 98.44 490 TYR A C 1
ATOM 3949 O O . TYR A 1 490 ? -27.361 0.962 18.929 1.00 98.44 490 TYR A O 1
ATOM 3957 N N . VAL A 1 491 ? -26.590 -0.810 20.062 1.00 98.75 491 VAL A N 1
ATOM 3958 C CA . VAL A 1 491 ? -25.165 -0.472 19.924 1.00 98.75 491 VAL A CA 1
ATOM 3959 C C . VAL A 1 491 ? -24.384 -1.581 19.220 1.00 98.75 491 VAL A C 1
ATOM 3961 O O . VAL A 1 491 ? -24.895 -2.674 18.997 1.00 98.75 491 VAL A O 1
ATOM 3964 N N . VAL A 1 492 ? -23.116 -1.326 18.879 1.00 98.75 492 VAL A N 1
ATOM 3965 C CA . VAL A 1 492 ? -22.238 -2.304 18.202 1.00 98.75 492 VAL A CA 1
ATOM 3966 C C . VAL A 1 492 ? -22.216 -3.653 18.927 1.00 98.75 492 VAL A C 1
ATOM 3968 O O . VAL A 1 492 ? -22.238 -4.696 18.284 1.00 98.75 492 VAL A O 1
ATOM 3971 N N . GLY A 1 493 ? -22.216 -3.644 20.261 1.00 98.69 493 GLY A N 1
ATOM 3972 C CA . GLY A 1 493 ? -22.222 -4.860 21.073 1.00 98.69 493 GLY A CA 1
ATOM 3973 C C . GLY A 1 493 ? -23.487 -5.720 20.969 1.00 98.69 493 GLY A C 1
ATOM 3974 O O . GLY A 1 493 ? -23.450 -6.860 21.420 1.00 98.69 493 GLY A O 1
ATOM 3975 N N . ASP A 1 494 ? -24.575 -5.204 20.390 1.00 98.69 494 ASP A N 1
ATOM 3976 C CA . ASP A 1 494 ? -25.816 -5.953 20.140 1.00 98.69 494 ASP A CA 1
ATOM 3977 C C . ASP A 1 494 ? -25.816 -6.663 18.775 1.00 98.69 494 ASP A C 1
ATOM 3979 O O . ASP A 1 494 ? -26.659 -7.523 18.518 1.00 98.69 494 ASP A O 1
ATOM 3983 N N . ILE A 1 495 ? -24.869 -6.319 17.897 1.00 98.81 495 ILE A N 1
ATOM 3984 C CA . ILE A 1 495 ? -24.674 -6.983 16.606 1.00 98.81 495 ILE A CA 1
ATOM 3985 C C . ILE A 1 495 ? -24.033 -8.346 16.855 1.00 98.81 495 ILE A C 1
ATOM 3987 O O . ILE A 1 495 ? -23.172 -8.490 17.729 1.00 98.81 495 ILE A O 1
ATOM 3991 N N . LYS A 1 496 ? -24.433 -9.352 16.077 1.00 98.75 496 LYS A N 1
ATOM 3992 C CA . LYS A 1 496 ? -23.852 -10.695 16.126 1.00 98.75 496 LYS A CA 1
ATOM 3993 C C . LYS A 1 496 ? -22.993 -10.965 14.902 1.00 98.75 496 LYS A C 1
ATOM 3995 O O . LYS A 1 496 ? -23.357 -10.575 13.803 1.00 98.75 496 LYS A O 1
ATOM 4000 N N . ILE A 1 497 ? -21.897 -11.690 15.092 1.00 97.88 497 ILE A N 1
ATOM 4001 C CA . ILE A 1 497 ? -21.082 -12.292 14.033 1.00 97.88 497 ILE A CA 1
ATOM 4002 C C . ILE A 1 497 ? -21.153 -13.801 14.241 1.00 97.88 497 ILE A C 1
ATOM 4004 O O . ILE A 1 497 ? -20.767 -14.294 15.303 1.00 97.88 497 ILE A O 1
ATOM 4008 N N . ASN A 1 498 ? -21.684 -14.536 13.263 1.00 95.25 498 ASN A N 1
ATOM 4009 C CA . ASN A 1 498 ? -21.891 -15.986 13.345 1.00 95.25 498 ASN A CA 1
ATOM 4010 C C . ASN A 1 498 ? -22.636 -16.402 14.632 1.00 95.25 498 ASN A C 1
ATOM 4012 O O . ASN A 1 498 ? -22.234 -17.321 15.347 1.00 95.25 498 ASN A O 1
ATOM 4016 N N . GLY A 1 499 ? -23.696 -15.660 14.971 1.00 96.25 499 GLY A N 1
ATOM 4017 C CA . GLY A 1 499 ? -24.522 -15.888 16.161 1.00 96.25 499 GLY A CA 1
ATOM 4018 C C . GLY A 1 499 ? -23.926 -15.411 17.495 1.00 96.25 499 GLY A C 1
ATOM 4019 O O . GLY A 1 499 ? -24.607 -15.504 18.518 1.00 96.25 499 GLY A O 1
ATOM 4020 N N . GLN A 1 500 ? -22.698 -14.876 17.523 1.00 97.25 500 GLN A N 1
ATOM 4021 C CA . GLN A 1 500 ? -22.062 -14.348 18.736 1.00 97.25 500 GLN A CA 1
ATOM 4022 C C . GLN A 1 500 ? -22.090 -12.820 18.772 1.00 97.25 500 GLN A C 1
ATOM 4024 O O . GLN A 1 500 ? -21.594 -12.177 17.855 1.00 97.25 500 GLN A O 1
ATOM 4029 N N . GLU A 1 501 ? -22.603 -12.239 19.858 1.00 98.19 501 GLU A N 1
ATOM 4030 C CA . GLU A 1 501 ? -22.537 -10.789 20.098 1.00 98.19 501 GLU A CA 1
ATOM 4031 C C . GLU A 1 501 ? -21.098 -10.260 20.026 1.00 98.19 501 GLU A C 1
ATOM 4033 O O . GLU A 1 501 ? -20.173 -10.878 20.572 1.00 98.19 501 GLU A O 1
ATOM 4038 N N . ILE A 1 502 ? -20.916 -9.086 19.419 1.00 98.69 502 ILE A N 1
ATOM 4039 C CA . ILE A 1 502 ? -19.613 -8.428 19.318 1.00 98.69 502 ILE A CA 1
ATOM 4040 C C . ILE A 1 502 ? -19.146 -7.990 20.711 1.00 98.69 502 ILE A C 1
ATOM 4042 O O . ILE A 1 502 ? -19.570 -6.984 21.281 1.00 98.69 502 ILE A O 1
ATOM 4046 N N . LYS A 1 503 ? -18.211 -8.759 21.275 1.00 98.44 503 LYS A N 1
ATOM 4047 C CA . LYS A 1 503 ? -17.639 -8.508 22.607 1.00 98.44 503 LYS A CA 1
ATOM 4048 C C . LYS A 1 503 ? -16.261 -7.874 22.569 1.00 98.44 503 LYS A C 1
ATOM 4050 O O . LYS A 1 503 ? -15.847 -7.350 23.603 1.00 98.44 503 LYS A O 1
ATOM 4055 N N . TYR A 1 504 ? -15.580 -7.880 21.427 1.00 98.62 504 TYR A N 1
ATOM 4056 C CA . TYR A 1 504 ? -14.221 -7.362 21.247 1.00 98.62 504 TYR A CA 1
ATOM 4057 C C . TYR A 1 504 ? -14.114 -6.590 19.929 1.00 98.62 504 TYR A C 1
ATOM 4059 O O . TYR A 1 504 ? -14.726 -6.999 18.944 1.00 98.62 504 TYR A O 1
ATOM 4067 N N . GLY A 1 505 ? -13.315 -5.520 19.892 1.00 98.31 505 GLY A N 1
ATOM 4068 C CA . GLY A 1 505 ? -13.003 -4.809 18.642 1.00 98.31 505 GLY A CA 1
ATOM 4069 C C . GLY A 1 505 ? -12.259 -5.715 17.661 1.00 98.31 505 GLY A C 1
ATOM 4070 O O . GLY A 1 505 ? -12.538 -5.718 16.467 1.00 98.31 505 GLY A O 1
ATOM 4071 N N . ALA A 1 506 ? -11.426 -6.600 18.202 1.00 98.38 506 ALA A N 1
ATOM 4072 C CA . ALA A 1 506 ? -10.766 -7.692 17.506 1.00 98.38 506 ALA A CA 1
ATOM 4073 C C . ALA A 1 506 ? -11.688 -8.589 16.650 1.00 98.38 506 ALA A C 1
ATOM 4075 O O . ALA A 1 506 ? -11.232 -9.132 15.648 1.00 98.38 506 ALA A O 1
ATOM 4076 N N . MET A 1 507 ? -12.968 -8.752 17.018 1.00 98.44 507 MET A N 1
ATOM 4077 C CA . MET A 1 507 ? -13.926 -9.522 16.206 1.00 98.44 507 MET A CA 1
ATOM 4078 C C . MET A 1 507 ? -14.254 -8.812 14.889 1.00 98.44 507 MET A C 1
ATOM 4080 O O . MET A 1 507 ? -14.508 -9.468 13.888 1.00 98.44 507 MET A O 1
ATOM 4084 N N . ILE A 1 508 ? -14.237 -7.477 14.890 1.00 98.56 508 ILE A N 1
ATOM 4085 C CA . ILE A 1 508 ? -14.395 -6.650 13.688 1.00 98.56 508 ILE A CA 1
ATOM 4086 C C . ILE A 1 508 ? -13.073 -6.625 12.912 1.00 98.56 508 ILE A C 1
ATOM 4088 O O . ILE A 1 508 ? -13.081 -6.754 11.691 1.00 98.56 508 ILE A O 1
ATOM 4092 N N . ALA A 1 509 ? -11.940 -6.522 13.618 1.00 98.06 509 ALA A N 1
ATOM 4093 C CA . ALA A 1 509 ? -10.601 -6.492 13.023 1.00 98.06 509 ALA A CA 1
ATOM 4094 C C . ALA A 1 509 ? -10.276 -7.736 12.172 1.00 98.06 509 ALA A C 1
ATOM 4096 O O . ALA A 1 509 ? -9.520 -7.629 11.213 1.00 98.06 509 ALA A O 1
ATOM 4097 N N . ASP A 1 510 ? -10.886 -8.893 12.461 1.00 97.06 510 ASP A N 1
ATOM 4098 C CA . ASP A 1 510 ? -10.796 -10.101 11.619 1.00 97.06 510 ASP A CA 1
ATOM 4099 C C . ASP A 1 510 ? -11.233 -9.889 10.164 1.00 97.06 510 ASP A C 1
ATOM 4101 O O . ASP A 1 510 ? -10.819 -10.638 9.282 1.00 97.06 510 ASP A O 1
ATOM 4105 N N . PHE A 1 511 ? -12.072 -8.885 9.919 1.00 97.62 511 PHE A N 1
ATOM 4106 C CA . PHE A 1 511 ? -12.639 -8.573 8.610 1.00 97.62 511 PHE A CA 1
ATOM 4107 C C . PHE A 1 511 ? -12.038 -7.301 8.006 1.00 97.62 511 PHE A C 1
ATOM 4109 O O . PHE A 1 511 ? -12.327 -6.972 6.857 1.00 97.62 511 PHE A O 1
ATOM 4116 N N . VAL A 1 512 ? -11.210 -6.578 8.765 1.00 98.12 512 VAL A N 1
ATOM 4117 C CA . VAL A 1 512 ? -10.509 -5.389 8.281 1.00 98.12 512 VAL A CA 1
ATOM 4118 C C . VAL A 1 512 ? -9.269 -5.835 7.521 1.00 98.12 512 VAL A C 1
ATOM 4120 O O . VAL A 1 512 ? -8.475 -6.635 8.019 1.00 98.12 512 VAL A O 1
ATOM 4123 N N . GLN A 1 513 ? -9.099 -5.305 6.315 1.00 98.12 513 GLN A N 1
ATOM 4124 C CA . GLN A 1 513 ? -7.885 -5.483 5.533 1.00 98.12 513 GLN A CA 1
ATOM 4125 C C . GLN A 1 513 ? -7.102 -4.178 5.456 1.00 98.12 513 GLN A C 1
ATOM 4127 O O . GLN A 1 513 ? -7.678 -3.089 5.484 1.00 98.12 513 GLN A O 1
ATOM 4132 N N . ILE A 1 514 ? -5.786 -4.316 5.369 1.00 98.31 514 ILE A N 1
ATOM 4133 C CA . ILE A 1 514 ? -4.847 -3.246 5.055 1.00 98.31 514 ILE A CA 1
ATOM 4134 C C . ILE A 1 514 ? -4.294 -3.515 3.665 1.00 98.31 514 ILE A C 1
ATOM 4136 O O . ILE A 1 514 ? -4.125 -4.673 3.275 1.00 98.31 514 ILE A O 1
ATOM 4140 N N . LYS A 1 515 ? -4.014 -2.446 2.928 1.00 97.19 515 LYS A N 1
ATOM 4141 C CA . LYS A 1 515 ? -3.359 -2.499 1.632 1.00 97.19 515 LYS A CA 1
ATOM 4142 C C . LYS A 1 515 ? -2.253 -1.465 1.510 1.00 97.19 515 LYS A C 1
ATOM 4144 O O . LYS A 1 515 ? -2.308 -0.397 2.115 1.00 97.19 515 LYS A O 1
ATOM 4149 N N . LEU A 1 516 ? -1.305 -1.776 0.640 1.00 95.88 516 LEU A N 1
ATOM 4150 C CA . LEU A 1 516 ? -0.412 -0.812 0.006 1.00 95.88 516 LEU A CA 1
ATOM 4151 C C . LEU A 1 516 ? -0.438 -1.040 -1.506 1.00 95.88 516 LEU A C 1
ATOM 4153 O O . LEU A 1 516 ? -0.925 -2.074 -1.981 1.00 95.88 516 LEU A O 1
ATOM 4157 N N . THR A 1 517 ? 0.099 -0.093 -2.272 1.00 93.75 517 THR A N 1
ATOM 4158 C CA . THR A 1 517 ? 0.232 -0.250 -3.725 1.00 93.75 517 THR A CA 1
ATOM 4159 C C . THR A 1 517 ? 1.697 -0.191 -4.126 1.00 93.75 517 THR A C 1
ATOM 4161 O O . THR A 1 517 ? 2.361 0.828 -3.964 1.00 93.75 517 THR A O 1
ATOM 4164 N N . GLY A 1 518 ? 2.199 -1.300 -4.662 1.00 92.94 518 GLY A N 1
ATOM 4165 C CA . GLY A 1 518 ? 3.502 -1.353 -5.310 1.00 92.94 518 GLY A CA 1
ATOM 4166 C C . GLY A 1 518 ? 3.412 -0.873 -6.755 1.00 92.94 518 GLY A C 1
ATOM 4167 O O . GLY A 1 518 ? 2.369 -0.998 -7.402 1.00 92.94 518 GLY A O 1
ATOM 4168 N N . ILE A 1 519 ? 4.522 -0.366 -7.275 1.00 95.25 519 ILE A N 1
ATOM 4169 C CA . ILE A 1 519 ? 4.676 0.012 -8.679 1.00 95.25 519 ILE A CA 1
ATOM 4170 C C . ILE A 1 519 ? 5.852 -0.740 -9.285 1.00 95.25 519 ILE A C 1
ATOM 4172 O O . ILE A 1 519 ? 6.845 -1.012 -8.609 1.00 95.25 519 ILE A O 1
ATOM 4176 N N . ALA A 1 520 ? 5.746 -1.090 -10.559 1.00 93.56 520 ALA A N 1
ATOM 4177 C CA . ALA A 1 520 ? 6.795 -1.791 -11.278 1.00 93.56 520 ALA A CA 1
ATOM 4178 C C . ALA A 1 520 ? 6.887 -1.325 -12.725 1.00 93.56 520 ALA A C 1
ATOM 4180 O O . ALA A 1 520 ? 5.886 -0.960 -13.331 1.00 93.56 520 ALA A O 1
ATOM 4181 N N . GLN A 1 521 ? 8.093 -1.344 -13.277 1.00 91.50 521 GLN A N 1
ATOM 4182 C CA . GLN A 1 521 ? 8.358 -0.997 -14.671 1.00 91.50 521 GLN A CA 1
ATOM 4183 C C . GLN A 1 521 ? 9.641 -1.671 -15.160 1.00 91.50 521 GLN A C 1
ATOM 4185 O O . GLN A 1 521 ? 10.331 -2.337 -14.388 1.00 91.50 521 GLN A O 1
ATOM 4190 N N . ASN A 1 522 ? 9.996 -1.481 -16.430 1.00 89.38 522 ASN A N 1
ATOM 4191 C CA . ASN A 1 522 ? 11.206 -2.045 -17.031 1.00 89.38 522 ASN A CA 1
ATOM 4192 C C . ASN A 1 522 ? 11.234 -3.588 -17.034 1.00 89.38 522 ASN A C 1
ATOM 4194 O O . ASN A 1 522 ? 12.283 -4.198 -16.828 1.00 89.38 522 ASN A O 1
ATOM 4198 N N . PHE A 1 523 ? 10.087 -4.230 -17.252 1.00 83.50 523 PHE A N 1
ATOM 4199 C CA . PHE A 1 523 ? 9.940 -5.686 -17.243 1.00 83.50 523 PHE A CA 1
ATOM 4200 C C . PHE A 1 523 ? 10.846 -6.357 -18.284 1.00 83.50 523 PHE A C 1
ATOM 4202 O O . PHE A 1 523 ? 10.947 -5.910 -19.428 1.00 83.50 523 PHE A O 1
ATOM 4209 N N . ASN A 1 524 ? 11.473 -7.475 -17.903 1.00 83.81 524 ASN A N 1
ATOM 4210 C CA . ASN A 1 524 ? 12.415 -8.257 -18.716 1.00 83.81 524 ASN A CA 1
ATOM 4211 C C . ASN A 1 524 ? 13.649 -7.480 -19.218 1.00 83.81 524 ASN A C 1
ATOM 4213 O O . ASN A 1 524 ? 14.336 -7.945 -20.129 1.00 83.81 524 ASN A O 1
ATOM 4217 N N . ARG A 1 525 ? 13.930 -6.296 -18.661 1.00 79.19 525 ARG A N 1
ATOM 4218 C CA . ARG A 1 525 ? 15.037 -5.427 -19.095 1.00 79.19 525 ARG A CA 1
ATOM 4219 C C . ARG A 1 525 ? 16.061 -5.187 -17.994 1.00 79.19 525 ARG A C 1
ATOM 4221 O O . ARG A 1 525 ? 17.208 -4.872 -18.306 1.00 79.19 525 ARG A O 1
ATOM 4228 N N . THR A 1 526 ? 15.686 -5.356 -16.727 1.00 84.00 526 THR A N 1
ATOM 4229 C CA . THR A 1 526 ? 16.627 -5.259 -15.608 1.00 84.00 526 THR A CA 1
ATOM 4230 C C . THR A 1 526 ? 17.351 -6.592 -15.408 1.00 84.00 526 THR A C 1
ATOM 4232 O O . THR A 1 526 ? 16.687 -7.626 -15.287 1.00 84.00 526 THR A O 1
ATOM 4235 N N . PRO A 1 527 ? 18.697 -6.606 -15.346 1.00 86.38 527 PRO A N 1
ATOM 4236 C CA . PRO A 1 527 ? 19.451 -7.813 -15.033 1.00 86.38 527 PRO A CA 1
ATOM 4237 C C . PRO A 1 527 ? 19.015 -8.431 -13.702 1.00 86.38 527 PRO A C 1
ATOM 4239 O O . PRO A 1 527 ? 18.927 -7.745 -12.684 1.00 86.38 527 PRO A O 1
ATOM 4242 N N . ILE A 1 528 ? 18.781 -9.743 -13.711 1.00 88.81 528 ILE A N 1
ATOM 4243 C CA . ILE A 1 528 ? 18.421 -10.499 -12.511 1.00 88.81 528 ILE A CA 1
ATOM 4244 C C . ILE A 1 528 ? 19.709 -10.990 -11.852 1.00 88.81 528 ILE A C 1
ATOM 4246 O O . ILE A 1 528 ? 20.262 -12.026 -12.225 1.00 88.81 528 ILE A O 1
ATOM 4250 N N . THR A 1 529 ? 20.189 -10.239 -10.865 1.00 88.50 529 THR A N 1
ATOM 4251 C CA . THR A 1 529 ? 21.312 -10.660 -10.021 1.00 88.50 529 THR A CA 1
ATOM 4252 C C . THR A 1 529 ? 20.784 -11.471 -8.845 1.00 88.50 529 THR A C 1
ATOM 4254 O O . THR A 1 529 ? 19.966 -10.987 -8.064 1.00 88.50 529 THR A O 1
ATOM 4257 N N . THR A 1 530 ? 21.261 -12.705 -8.699 1.00 91.88 530 THR A N 1
ATOM 4258 C CA . THR A 1 530 ? 20.921 -13.559 -7.557 1.00 91.88 530 THR A CA 1
ATOM 4259 C C . THR A 1 530 ? 21.934 -13.387 -6.434 1.00 91.88 530 THR A C 1
ATOM 4261 O O . THR A 1 530 ? 23.137 -13.490 -6.668 1.00 91.88 530 THR A O 1
ATOM 4264 N N . PHE A 1 531 ? 21.451 -13.208 -5.209 1.00 94.44 531 PHE A N 1
ATOM 4265 C CA . PHE A 1 531 ? 22.281 -13.095 -4.013 1.00 94.44 531 PHE A CA 1
ATOM 4266 C C . PHE A 1 531 ? 22.055 -14.281 -3.080 1.00 94.44 531 PHE A C 1
ATOM 4268 O O . PHE A 1 531 ? 20.930 -14.767 -2.940 1.00 94.44 531 PHE A O 1
ATOM 4275 N N . ASP A 1 532 ? 23.104 -14.713 -2.385 1.00 96.00 532 ASP A N 1
ATOM 4276 C CA . ASP A 1 532 ? 22.954 -15.619 -1.247 1.00 96.00 532 ASP A CA 1
ATOM 4277 C C . ASP A 1 532 ? 22.123 -14.966 -0.129 1.00 96.00 532 ASP A C 1
ATOM 4279 O O . ASP A 1 532 ? 21.835 -13.763 -0.137 1.00 96.00 532 ASP A O 1
ATOM 4283 N N . CYS A 1 533 ? 21.723 -15.761 0.862 1.00 96.44 533 CYS A N 1
ATOM 4284 C CA . CYS A 1 533 ? 21.040 -15.235 2.041 1.00 96.44 533 CYS A CA 1
ATOM 4285 C C . CYS A 1 533 ? 21.894 -14.210 2.790 1.00 96.44 533 CYS A C 1
ATOM 4287 O O . CYS A 1 533 ? 23.128 -14.271 2.769 1.00 96.44 533 CYS A O 1
ATOM 4289 N N . ILE A 1 534 ? 21.223 -13.281 3.473 1.00 95.50 534 ILE A N 1
ATOM 4290 C CA . ILE A 1 534 ? 21.882 -12.298 4.332 1.00 95.50 534 ILE A CA 1
ATOM 4291 C C . ILE A 1 534 ? 22.707 -13.015 5.400 1.00 95.50 534 ILE A C 1
ATOM 4293 O O . ILE A 1 534 ? 22.254 -13.986 6.013 1.00 95.50 534 ILE A O 1
ATOM 4297 N N . GLN A 1 535 ? 23.915 -12.505 5.634 1.00 94.62 535 GLN A N 1
ATOM 4298 C CA . GLN A 1 535 ? 24.804 -12.984 6.687 1.00 94.62 535 GLN A CA 1
ATOM 4299 C C . GLN A 1 535 ? 25.220 -11.829 7.593 1.00 94.62 535 GLN A C 1
ATOM 4301 O O . GLN A 1 535 ? 25.559 -10.749 7.115 1.00 94.62 535 GLN A O 1
ATOM 4306 N N . PHE A 1 536 ? 25.236 -12.086 8.900 1.00 94.31 536 PHE A N 1
ATOM 4307 C CA . PHE A 1 536 ? 25.737 -11.155 9.905 1.00 94.31 536 PHE A CA 1
ATOM 4308 C C . PHE A 1 536 ? 27.115 -11.613 10.370 1.00 94.31 536 PHE A C 1
ATOM 4310 O O . PHE A 1 536 ? 27.246 -12.642 11.033 1.00 94.31 536 PHE A O 1
ATOM 4317 N N . VAL A 1 537 ? 28.145 -10.840 10.036 1.00 94.62 537 VAL A N 1
ATOM 4318 C CA . VAL A 1 537 ? 29.529 -11.123 10.426 1.00 94.62 537 VAL A CA 1
ATOM 4319 C C . VAL A 1 537 ? 29.909 -10.205 11.588 1.00 94.62 537 VAL A C 1
ATOM 4321 O O . VAL A 1 537 ? 29.836 -8.987 11.423 1.00 94.62 537 VAL A O 1
ATOM 4324 N N . PRO A 1 538 ? 30.295 -10.732 12.766 1.00 92.88 538 PRO A N 1
ATOM 4325 C CA . PRO A 1 538 ? 30.713 -9.896 13.889 1.00 92.88 538 PRO A CA 1
ATOM 4326 C C . PRO A 1 538 ? 31.868 -8.970 13.495 1.00 92.88 538 PRO A C 1
ATOM 4328 O O . PRO A 1 538 ? 32.868 -9.430 12.944 1.00 92.88 538 PRO A O 1
ATOM 4331 N N . VAL A 1 539 ? 31.760 -7.679 13.814 1.00 87.25 539 VAL A N 1
ATOM 4332 C CA . VAL A 1 539 ? 32.889 -6.751 13.668 1.00 87.25 539 VAL A CA 1
ATOM 4333 C C . VAL A 1 539 ? 33.835 -6.976 14.852 1.00 87.25 539 VAL A C 1
ATOM 4335 O O . VAL A 1 539 ? 33.379 -6.877 15.996 1.00 87.25 539 VAL A O 1
ATOM 4338 N N . PRO A 1 540 ? 35.131 -7.272 14.634 1.00 77.44 540 PRO A N 1
ATOM 4339 C CA . PRO A 1 540 ? 36.081 -7.432 15.728 1.00 77.44 540 PRO A CA 1
ATOM 4340 C C . PRO A 1 540 ? 36.111 -6.168 16.592 1.00 77.44 540 PRO A C 1
ATOM 4342 O O . PRO A 1 540 ? 36.344 -5.067 16.092 1.00 77.44 540 PRO A O 1
ATOM 4345 N N . SER A 1 541 ? 35.878 -6.310 17.896 1.00 62.91 541 SER A N 1
ATOM 4346 C CA . SER A 1 541 ? 36.073 -5.221 18.847 1.00 62.91 541 SER A CA 1
ATOM 4347 C C . SER A 1 541 ? 37.565 -4.917 18.927 1.00 62.91 541 SER A C 1
ATOM 4349 O O . SER A 1 541 ? 38.330 -5.694 19.497 1.00 62.91 541 SER A O 1
ATOM 4351 N N . VAL A 1 542 ? 37.990 -3.797 18.340 1.00 52.41 542 VAL A N 1
ATOM 4352 C CA . VAL A 1 542 ? 39.345 -3.280 18.539 1.00 52.41 542 VAL A CA 1
ATOM 4353 C C . VAL A 1 542 ? 39.442 -2.865 20.005 1.00 52.41 542 VAL A C 1
ATOM 4355 O O . VAL A 1 542 ? 38.964 -1.803 20.397 1.00 52.41 542 VAL A O 1
ATOM 4358 N N . HIS A 1 543 ? 40.024 -3.720 20.845 1.00 43.16 543 HIS A N 1
ATOM 4359 C CA . HIS A 1 543 ? 40.532 -3.284 22.137 1.00 43.16 543 HIS A CA 1
ATOM 4360 C C . HIS A 1 543 ? 41.767 -2.433 21.869 1.00 43.16 543 HIS A C 1
ATOM 4362 O O . HIS A 1 543 ? 42.886 -2.936 21.783 1.00 43.16 543 HIS A O 1
ATOM 4368 N N . THR A 1 544 ? 41.565 -1.130 21.697 1.00 39.31 544 THR A N 1
ATOM 4369 C CA . THR A 1 544 ? 42.661 -0.172 21.734 1.00 39.31 544 THR A CA 1
ATOM 4370 C C . THR A 1 544 ? 43.204 -0.176 23.162 1.00 39.31 544 THR A C 1
ATOM 4372 O O . THR A 1 544 ? 42.642 0.456 24.054 1.00 39.31 544 THR A O 1
ATOM 4375 N N . PHE A 1 545 ? 44.285 -0.918 23.406 1.00 37.44 545 PHE A N 1
ATOM 4376 C CA . PHE A 1 545 ? 45.154 -0.675 24.554 1.00 37.44 545 PHE A CA 1
ATOM 4377 C C . PHE A 1 545 ? 45.810 0.692 24.339 1.00 37.44 545 PHE A C 1
ATOM 4379 O O . PHE A 1 545 ? 46.904 0.796 23.790 1.00 37.44 545 PHE A O 1
ATOM 4386 N N . LEU A 1 546 ? 45.122 1.763 24.731 1.00 36.91 546 LEU A N 1
ATOM 4387 C CA . LEU A 1 546 ? 45.785 3.035 24.970 1.00 36.91 546 LEU A CA 1
ATOM 4388 C C . LEU A 1 546 ? 46.461 2.919 26.332 1.00 36.91 546 LEU A C 1
ATOM 4390 O O . LEU A 1 546 ? 45.810 2.953 27.376 1.00 36.91 546 LEU A O 1
ATOM 4394 N N . ALA A 1 547 ? 47.779 2.725 26.298 1.00 34.66 547 ALA A N 1
ATOM 4395 C CA . ALA A 1 547 ? 48.629 2.954 27.448 1.00 34.66 547 ALA A CA 1
ATOM 4396 C C . ALA A 1 547 ?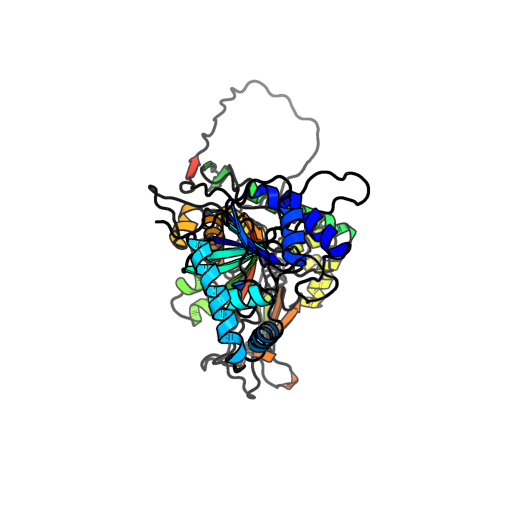 48.363 4.376 27.956 1.00 34.66 547 ALA A C 1
ATOM 4398 O O . ALA A 1 547 ? 48.532 5.359 27.233 1.00 34.66 547 ALA A O 1
ATOM 4399 N N . VAL A 1 548 ? 47.891 4.456 29.196 1.00 37.62 548 VAL A N 1
ATOM 4400 C CA . VAL A 1 548 ? 47.687 5.700 29.926 1.00 37.62 548 VAL A CA 1
ATOM 4401 C C . VAL A 1 548 ? 49.030 6.410 30.028 1.00 37.62 548 VAL A C 1
ATOM 4403 O O . VAL A 1 548 ? 49.944 5.892 30.659 1.00 37.62 548 VAL A O 1
ATOM 4406 N N . ASN A 1 549 ? 49.132 7.603 29.452 1.00 35.28 549 ASN A N 1
ATOM 4407 C CA . ASN A 1 549 ? 50.024 8.635 29.959 1.00 35.28 549 ASN A CA 1
ATOM 4408 C C . ASN A 1 549 ? 49.351 10.004 29.811 1.00 35.28 549 ASN A C 1
ATOM 4410 O O . ASN A 1 549 ? 49.075 10.465 28.708 1.00 35.28 549 ASN A O 1
ATOM 4414 N N . SER A 1 550 ? 49.121 10.615 30.979 1.00 35.50 550 SER A N 1
ATOM 4415 C CA . SER A 1 550 ? 48.907 12.045 31.256 1.00 35.50 550 SER A CA 1
ATOM 4416 C C . SER A 1 550 ? 47.751 12.783 30.556 1.00 35.50 550 SER A C 1
ATOM 4418 O O . SER A 1 550 ? 47.835 13.171 29.396 1.00 35.50 550 SER A O 1
ATOM 4420 N N . LEU A 1 551 ? 46.718 13.076 31.357 1.00 33.97 551 LEU A N 1
ATOM 4421 C CA . LEU A 1 551 ? 45.696 14.115 31.151 1.00 33.97 551 LEU A CA 1
ATOM 4422 C C . LEU A 1 551 ? 46.316 15.518 30.983 1.00 33.97 551 LEU A C 1
ATOM 4424 O O . LEU A 1 551 ? 47.339 15.812 31.608 1.00 33.97 551 LEU A O 1
ATOM 4428 N N . PRO A 1 552 ? 45.624 16.419 30.261 1.00 29.14 552 PRO A N 1
ATOM 4429 C CA . PRO A 1 552 ? 45.046 17.579 30.947 1.00 29.14 552 PRO A CA 1
ATOM 4430 C C . PRO A 1 552 ? 43.568 17.871 30.592 1.00 29.14 552 PRO A C 1
ATOM 4432 O O . PRO A 1 552 ? 42.967 17.263 29.714 1.00 29.14 552 PRO A O 1
ATOM 4435 N N . THR A 1 553 ? 43.006 18.781 31.389 1.00 31.84 553 THR A N 1
ATOM 4436 C CA . THR A 1 553 ? 41.604 19.144 31.691 1.00 31.84 553 THR A CA 1
ATOM 4437 C C . THR A 1 553 ? 40.804 19.898 30.600 1.00 31.84 553 THR A C 1
ATOM 4439 O O . THR A 1 553 ? 41.399 20.362 29.632 1.00 31.84 553 THR A O 1
ATOM 4442 N N . PRO A 1 554 ? 39.460 20.038 30.755 1.00 39.41 554 PRO A N 1
ATOM 4443 C CA . PRO A 1 554 ? 38.517 20.326 29.668 1.00 39.41 554 PRO A CA 1
ATOM 4444 C C . PRO A 1 554 ? 38.165 21.813 29.486 1.00 39.41 554 PRO A C 1
ATOM 4446 O O . PRO A 1 554 ? 37.901 22.512 30.463 1.00 39.41 554 PRO A O 1
ATOM 4449 N N . SER A 1 555 ? 38.031 22.255 28.229 1.00 28.34 555 SER A N 1
ATOM 4450 C CA . SER A 1 555 ? 37.297 23.475 27.861 1.00 28.34 555 SER A CA 1
ATOM 4451 C C . SER A 1 555 ? 36.816 23.448 26.397 1.00 28.34 555 SER A C 1
ATOM 4453 O O . SER A 1 555 ? 37.632 23.345 25.487 1.00 28.34 555 SER A O 1
ATOM 4455 N N . GLU A 1 556 ? 35.494 23.599 26.238 1.00 29.03 556 GLU A N 1
ATOM 4456 C CA . GLU A 1 556 ? 34.751 24.208 25.111 1.00 29.03 556 GLU A CA 1
ATOM 4457 C C . GLU A 1 556 ? 34.664 23.496 23.740 1.00 29.03 556 GLU A C 1
ATOM 4459 O O . GLU A 1 556 ? 35.641 23.418 23.004 1.00 29.03 556 GLU A O 1
ATOM 4464 N N . LEU A 1 557 ? 33.439 23.061 23.368 1.00 25.91 557 LEU A N 1
ATOM 4465 C CA . LEU A 1 557 ? 32.679 23.376 22.124 1.00 25.91 557 LEU A CA 1
ATOM 4466 C C . LEU A 1 557 ? 31.423 22.453 21.981 1.00 25.91 557 LEU A C 1
ATOM 4468 O O . LEU A 1 557 ? 31.329 21.448 22.685 1.00 25.91 557 LEU A O 1
ATOM 4472 N N . PRO A 1 558 ? 30.397 22.829 21.181 1.00 28.41 558 PRO A N 1
ATOM 4473 C CA . PRO A 1 558 ? 28.982 22.754 21.558 1.00 28.41 558 PRO A CA 1
ATOM 4474 C C . PRO A 1 558 ? 28.210 21.538 21.015 1.00 28.41 558 PRO A C 1
ATOM 4476 O O . PRO A 1 558 ? 28.654 20.816 20.126 1.00 28.41 558 PRO A O 1
ATOM 4479 N N . ALA A 1 559 ? 27.014 21.345 21.580 1.00 36.56 559 ALA A N 1
ATOM 4480 C CA . ALA A 1 559 ? 26.075 20.268 21.290 1.00 36.56 559 ALA A CA 1
ATOM 4481 C C . ALA A 1 559 ? 25.578 20.273 19.833 1.00 36.56 559 ALA A C 1
ATOM 4483 O O . ALA A 1 559 ? 24.967 21.237 19.379 1.00 36.56 559 ALA A O 1
ATOM 4484 N N . VAL A 1 560 ? 25.779 19.150 19.139 1.00 26.91 560 VAL A N 1
ATOM 4485 C CA . VAL A 1 560 ? 25.166 18.845 17.842 1.00 26.91 560 VAL A CA 1
ATOM 4486 C C . VAL A 1 560 ? 24.597 17.421 17.891 1.00 26.91 560 VAL A C 1
ATOM 4488 O O . VAL A 1 560 ? 25.328 16.460 18.122 1.00 26.91 560 VAL A O 1
ATOM 4491 N N . LEU A 1 561 ? 23.272 17.351 17.722 1.00 26.98 561 LEU A N 1
ATOM 4492 C CA . LEU A 1 561 ? 22.420 16.242 17.263 1.00 26.98 561 LEU A CA 1
ATOM 4493 C C . LEU A 1 561 ? 22.733 14.823 17.783 1.00 26.98 561 LEU A C 1
ATOM 4495 O O . LEU A 1 561 ? 23.549 14.086 17.233 1.00 26.98 561 LEU A O 1
ATOM 4499 N N . LYS A 1 562 ? 21.956 14.390 18.783 1.00 24.45 562 LYS A N 1
ATOM 4500 C CA . LYS A 1 562 ? 21.704 12.973 19.085 1.00 24.45 562 LYS A CA 1
ATOM 4501 C C . LYS A 1 562 ? 20.202 12.703 19.015 1.00 24.45 562 LYS A C 1
ATOM 4503 O O . LYS A 1 562 ? 19.435 13.474 19.579 1.00 24.45 562 LYS A O 1
ATOM 4508 N N . HIS A 1 563 ? 19.864 11.553 18.423 1.00 25.86 563 HIS A N 1
ATOM 4509 C CA . HIS A 1 563 ? 18.526 10.993 18.155 1.00 25.86 563 HIS A CA 1
ATOM 4510 C C . HIS A 1 563 ? 17.883 11.592 16.891 1.00 25.86 563 HIS A C 1
ATOM 4512 O O . HIS A 1 563 ? 17.779 12.800 16.783 1.00 25.86 563 HIS A O 1
ATOM 4518 N N . THR A 1 564 ? 17.532 10.819 15.858 1.00 26.70 564 THR A N 1
ATOM 4519 C CA . THR A 1 564 ? 16.763 9.564 15.870 1.00 26.70 564 THR A CA 1
ATOM 4520 C C . THR A 1 564 ? 17.182 8.585 14.754 1.00 26.70 564 THR A C 1
ATOM 4522 O O . THR A 1 564 ? 16.901 8.780 13.582 1.00 26.70 564 THR A O 1
ATOM 4525 N N . SER A 1 565 ? 17.782 7.454 15.128 1.00 26.14 565 SER A N 1
ATOM 4526 C CA . SER A 1 565 ? 17.545 6.175 14.444 1.00 26.14 565 SER A CA 1
ATOM 4527 C C . SER A 1 565 ? 17.186 5.165 15.530 1.00 26.14 565 SER A C 1
ATOM 4529 O O . SER A 1 565 ? 18.029 4.485 16.119 1.00 26.14 565 SER A O 1
ATOM 4531 N N . ARG A 1 566 ? 15.908 5.155 15.923 1.00 27.23 566 ARG A N 1
ATOM 4532 C CA . ARG A 1 566 ? 15.394 4.077 16.767 1.00 27.23 566 ARG A CA 1
ATOM 4533 C C . ARG A 1 566 ? 15.122 2.894 15.852 1.00 27.23 566 ARG A C 1
ATOM 4535 O O . ARG A 1 566 ? 14.097 2.821 15.198 1.00 27.23 566 ARG A O 1
ATOM 4542 N N . PHE A 1 567 ? 16.154 2.064 15.762 1.00 29.81 567 PHE A N 1
ATOM 4543 C CA . PHE A 1 567 ? 16.107 0.613 15.650 1.00 29.81 567 PHE A CA 1
ATOM 4544 C C . PHE A 1 567 ? 14.709 0.015 15.440 1.00 29.81 567 PHE A C 1
ATOM 4546 O O . PHE A 1 567 ? 13.896 -0.008 16.360 1.00 29.81 567 PHE A O 1
ATOM 4553 N N . VAL A 1 568 ? 14.527 -0.585 14.260 1.00 31.62 568 VAL A N 1
ATOM 4554 C CA . VAL A 1 568 ? 13.710 -1.793 14.089 1.00 31.62 568 VAL A CA 1
ATOM 4555 C C . VAL A 1 568 ? 14.065 -2.754 15.235 1.00 31.62 568 VAL A C 1
ATOM 4557 O O . VAL A 1 568 ? 15.267 -2.950 15.468 1.00 31.62 568 VAL A O 1
ATOM 4560 N N . PRO A 1 569 ? 13.091 -3.323 15.969 1.00 27.14 569 PRO A N 1
ATOM 4561 C CA . PRO A 1 569 ? 13.382 -4.247 17.056 1.00 27.14 569 PRO A CA 1
ATOM 4562 C C . PRO A 1 569 ? 14.281 -5.386 16.569 1.00 27.14 569 PRO A C 1
ATOM 4564 O O . PRO A 1 569 ? 14.129 -5.864 15.445 1.00 27.14 569 PRO A O 1
ATOM 4567 N N . ASP A 1 570 ? 15.235 -5.776 17.418 1.00 29.73 570 ASP A N 1
ATOM 4568 C CA . ASP A 1 570 ? 16.153 -6.897 17.207 1.00 29.73 570 ASP A CA 1
ATOM 4569 C C . ASP A 1 570 ? 15.436 -8.096 16.539 1.00 29.73 570 ASP A C 1
ATOM 4571 O O . ASP A 1 570 ? 14.508 -8.669 17.115 1.00 29.73 570 ASP A O 1
ATOM 4575 N N . LEU A 1 571 ? 15.890 -8.456 15.329 1.00 33.59 571 LEU A N 1
ATOM 4576 C CA . LEU A 1 571 ? 15.545 -9.699 14.621 1.00 33.59 571 LEU A CA 1
ATOM 4577 C C . LEU A 1 571 ? 16.057 -10.950 15.349 1.00 33.59 571 LEU A C 1
ATOM 4579 O O . LEU A 1 571 ? 17.173 -10.904 15.926 1.00 33.59 571 LEU A O 1
#

Sequence (571 aa):
MITSTQFYFMRHGVATGNEPTDELTEKGRSQASNVSKFVHSFNFETVFSSPYIRAQQSKDIILRNQNYQNEVRDDLQENVSAALKLLRLQQDPTTELEDAKEYIAKVNSVVQEIFQAKQPVLVVAHLGTFLAMKYNLQLPQNTQMPDNCQLIRFEKNAFDKWNIAFALPSHPNVNRIFPSTSQPIVGKFHPPSFLEDLEPSQLEGWDKFIHDEIEQAIKGREATVIKGKKYTILNNAPRSQFFNPSTTEKLSDYAEKTIAWFGFPKQIKDSSPSDKARWKKADSSRDFQDEYCEWSVLRNQERKIIHVSFTCEGPEYWDYLAQNNPEKVVELYKRYISDAVERNDLFDTDGTYNSRNKWNKNTTNGAMHLIQDNNTLGAEIELAAGSSMVRSKAGRILTEQQELIRCGRYGAEGRNSDPLIGSEVNALSRMGAMVSLKDPVGLYLDLEAFKTDGWETPDGTNPREFMRIVRGTEEYALRAIFEVPKEKGYVVGDIKINGQEIKYGAMIADFVQIKLTGIAQNFNRTPITTFDCIQFVPVPSVHTFLAVNSLPTPSELPAVLKHTSRFVPDL

Mean predicted aligned error: 15.51 Å

Nearest PDB structures (foldseek):
  6e4b-assembly2_C  TM=7.246E-01  e=2.944E-10  Escherichia coli K-12
  6e4b-assembly2_D  TM=7.679E-01  e=1.351E-09  Escherichia coli K-12
  6s2q-assembly2_D  TM=7.553E-01  e=7.390E-09  Mycobacterium tuberculosis H37Rv
  6s2q-assembly2_C  TM=7.424E-01  e=1.328E-08  Mycobacterium tuberculosis H37Rv
  4pza-assembly1_A  TM=7.346E-01  e=2.530E-08  Mycobacterium tuberculosis H37Rv

Foldseek 3Di:
DPQDQKEKEAEFFDWPDQDLATAHDPRRLVLLLLCLVVLVVQLFAEEEEESRHRLVSSCCNSQPPGDHHYHYAPLQRDDPVLLVQLVVCLVPVPRDRPVNVVSLVSLVVVVSVCRVDDPHYYYRGHQSSVSSVCVVLVPDSPADGDDHSWMKMWGQDPVRHIDIDTDDDDDDDDDDDDDDPLQQQVLFFADFLNDPLDDPVLRVVVRVVVQVLLVDLQQFDQWDAFPNFIWGKPQQDNLVLADDRSPHGDDRFKDKDKFKDFQQWLLLVVPAPDPVRSQCVLLFWLLRRQALKGKAFEADPVLFTFKMKIFNAAVVSVQSCQVRPVVSNQVLCCVAFHVPDDSCQQAPPVSHGDCCGPCPGHRHRHNSHRDHLCSHLSLVSNLLSLLLAFADDPNHTDQQLQVSCQQSVSGDSSGRPRSRSSNVSNVQSVQQKRKGFDHVRGKAKQLVQQDQPQKDDPVRDDQSVQKDQPDHDNVRRGMIMRHDPVVVVDHQQRMDRNNHGPNGSSVSSRRIMMITMMMIDCGNNHDRDYTTGMDIHGDDDPPPPPDDDDDDDDDDDDDDDDDDDPDDPRD

Secondary structure (DSSP, 8-state):
-----EEEEEEPPPBS-SSTTPPBPHHHHHHHHHHHHHHHTT--SEEEE-SSHHHHHHHHHHTTT---EEEE-GGGS--HHHHHHHHHHHH-TT---HHHHHHHHHHHHHHHHHTTSPSSEEEEE-HHHHHHHHHHTT--TTPPPPPTT-EEEEEE-TTS-EEEEEE--------SSS-----BSSSSPPPGGG---S-TTTHHHHHHHHHHHHHHHHH--SEEEETTEEEEEES----TTB--TTTSBPPTT-EEEEEEEESS-HHHHHH-SSHHHHHHHHTT-GGG--SS-EEEEEE-TTS-EEEEEEE---HHHHHHHHHH-HHHHHHHHHHHT-TT--HHHHB-TTS-B-TT-TTTSSSSS---S--STT--HHHHHHHHHHHTSPBEETTEEP-SHHHHHHHH--S-TTSSHHHHHHHHHHHHHTTT-EEEEPSSPS-EE-TTS---TTEE-TT---GGGGEEEEEE-SSSEEEEEEE--GGGS--GGG-EETTEE---HHHHHTT-EEEEEEEEE-TTTS----BPPPEEEEPP-------------------------------

pLDDT: mean 88.3, std 17.9, range [24.45, 98.81]

Solvent-accessible surface area (backbone atoms only — not comparable to full-atom values): 31205 Å² total; per-residue (Å²): 133,86,68,55,62,59,40,32,40,26,30,27,23,50,45,77,56,85,57,59,79,26,43,52,34,74,66,9,50,47,41,16,48,71,34,12,72,36,55,52,75,63,61,42,39,24,36,40,29,12,74,33,39,22,21,45,56,25,47,54,47,26,47,60,96,59,81,55,48,80,41,76,34,77,55,33,44,73,43,70,70,37,29,53,45,57,54,45,34,69,79,35,84,80,55,81,50,76,89,26,46,66,57,37,51,39,37,45,53,52,54,59,49,58,40,72,49,57,72,44,36,37,34,29,28,33,69,29,38,51,49,32,50,39,59,75,53,63,40,63,80,85,60,82,79,79,52,61,38,36,44,32,34,40,34,51,48,101,81,76,43,46,46,77,46,78,58,77,70,71,82,86,87,85,82,87,91,74,82,90,71,84,56,27,62,59,57,57,54,50,48,57,51,66,53,78,87,60,53,82,86,48,46,61,58,53,20,48,50,57,50,51,52,47,54,48,28,30,53,36,58,59,59,51,68,57,97,89,41,52,24,38,39,42,61,49,54,79,23,84,31,30,60,52,47,49,77,35,66,70,54,95,65,55,44,77,45,79,50,73,40,54,18,43,30,40,56,45,55,75,75,33,97,42,71,71,52,26,26,54,51,41,52,67,33,44,78,47,27,67,36,55,32,34,52,14,39,38,59,52,96,88,67,39,33,44,37,32,40,38,14,27,32,39,40,65,61,52,54,52,40,39,75,76,39,50,66,55,48,47,52,50,42,23,76,76,58,36,78,83,61,51,65,75,55,42,27,48,97,89,66,50,72,41,80,70,18,78,50,33,53,40,30,58,54,20,41,71,42,38,76,28,83,80,32,36,56,68,52,53,50,36,22,56,24,41,20,26,51,40,39,27,58,97,89,41,74,59,75,51,39,68,60,40,33,72,31,50,65,34,58,54,78,62,44,55,54,43,25,49,54,28,35,57,45,24,54,45,24,72,46,11,18,35,37,39,70,38,80,43,62,61,51,17,43,33,64,88,70,46,65,59,82,63,53,45,40,90,83,69,56,66,68,64,78,30,55,43,77,79,36,60,43,86,89,32,16,30,26,36,35,40,41,48,60,76,88,72,78,58,42,44,25,64,26,21,52,77,85,39,58,39,84,43,60,38,68,57,32,65,41,36,30,29,28,38,44,37,30,37,26,53,66,75,68,39,84,76,66,73,31,53,50,52,41,78,44,75,54,83,80,80,78,76,81,71,78,87,75,82,87,85,87,90,80,90,87,82,94,76,89,80,85,86,82,82,69,72,73,83,127

Radius of gyration: 30.66 Å; Cα contacts (8 Å, |Δi|>4): 1139; chains: 1; bounding box: 83×50×86 Å